Protein AF-A0A812YC39-F1 (afdb_monomer_lite)

Structure (mmCIF, N/CA/C/O backbone):
data_AF-A0A812YC39-F1
#
_entry.id   AF-A0A812YC39-F1
#
loop_
_atom_site.group_PDB
_atom_site.id
_atom_site.type_symbol
_atom_site.label_atom_id
_atom_site.label_alt_id
_atom_site.label_comp_id
_atom_site.label_asym_id
_atom_site.label_entity_id
_atom_site.label_seq_id
_atom_site.pdbx_PDB_ins_code
_atom_site.Cartn_x
_atom_site.Cartn_y
_atom_site.Cartn_z
_atom_site.occupancy
_atom_site.B_iso_or_equiv
_atom_site.auth_seq_id
_atom_site.auth_comp_id
_atom_site.auth_asym_id
_atom_site.auth_atom_id
_atom_site.pdbx_PDB_model_num
ATOM 1 N N . GLU A 1 1 ? 4.191 -15.627 -44.326 1.00 87.94 1 GLU A N 1
ATOM 2 C CA . GLU A 1 1 ? 5.240 -15.262 -45.304 1.00 87.94 1 GLU A CA 1
ATOM 3 C C . GLU A 1 1 ? 6.575 -15.261 -44.576 1.00 87.94 1 GLU A C 1
ATOM 5 O O . GLU A 1 1 ? 6.559 -15.163 -43.354 1.00 87.94 1 GLU A O 1
ATOM 10 N N . ILE A 1 2 ? 7.684 -15.394 -45.294 1.00 90.38 2 ILE A N 1
ATOM 11 C CA . ILE A 1 2 ? 9.039 -15.268 -44.751 1.00 90.38 2 ILE A CA 1
ATOM 12 C C . ILE A 1 2 ? 9.689 -14.074 -45.445 1.00 90.38 2 ILE A C 1
ATOM 14 O O . ILE A 1 2 ? 9.670 -13.994 -46.671 1.00 90.38 2 ILE A O 1
ATOM 18 N N . ILE A 1 3 ? 10.234 -13.138 -44.673 1.00 92.81 3 ILE A N 1
ATOM 19 C CA . ILE A 1 3 ? 10.968 -11.988 -45.204 1.00 92.81 3 ILE A CA 1
ATOM 20 C C . ILE A 1 3 ? 12.418 -12.142 -44.776 1.00 92.81 3 ILE A C 1
ATOM 22 O O . ILE A 1 3 ? 12.712 -12.190 -43.585 1.00 92.81 3 ILE A O 1
ATOM 26 N N . VAL A 1 4 ? 13.310 -12.230 -45.755 1.00 92.50 4 VAL A N 1
ATOM 27 C CA . VAL A 1 4 ? 14.751 -12.296 -45.539 1.00 92.50 4 VAL A CA 1
ATOM 28 C C . VAL A 1 4 ? 15.341 -10.954 -45.938 1.00 92.50 4 VAL A C 1
ATOM 30 O O . VAL A 1 4 ? 15.152 -10.508 -47.069 1.00 92.50 4 VAL A O 1
ATOM 33 N N . VAL A 1 5 ? 16.033 -10.299 -45.008 1.00 92.94 5 VAL A N 1
ATOM 34 C CA . VAL A 1 5 ? 16.712 -9.028 -45.279 1.00 92.94 5 VAL A CA 1
ATOM 35 C C . VAL A 1 5 ? 18.203 -9.289 -45.453 1.00 92.94 5 VAL A C 1
ATOM 37 O O . VAL A 1 5 ? 18.894 -9.670 -44.512 1.00 92.94 5 VAL A O 1
ATOM 40 N N . ASP A 1 6 ? 18.678 -9.112 -46.679 1.00 92.31 6 ASP A N 1
ATOM 41 C CA . ASP A 1 6 ? 20.076 -9.197 -47.073 1.00 92.31 6 ASP A CA 1
ATOM 42 C C . ASP A 1 6 ? 20.755 -7.834 -46.862 1.00 92.31 6 ASP A C 1
ATOM 44 O O . ASP A 1 6 ? 20.623 -6.916 -47.675 1.00 92.31 6 ASP A O 1
ATOM 48 N N . ASP A 1 7 ? 21.477 -7.694 -45.751 1.00 90.75 7 ASP A N 1
ATOM 49 C CA . ASP A 1 7 ? 22.188 -6.468 -45.364 1.00 90.75 7 ASP A CA 1
ATOM 50 C C . ASP A 1 7 ? 23.531 -6.317 -46.106 1.00 90.75 7 ASP A C 1
ATOM 52 O O . ASP A 1 7 ? 24.596 -6.221 -45.499 1.00 90.75 7 ASP A O 1
ATOM 56 N N . ALA A 1 8 ? 23.466 -6.339 -47.440 1.00 89.81 8 ALA A N 1
ATOM 57 C CA . ALA A 1 8 ? 24.596 -6.245 -48.363 1.00 89.81 8 ALA A CA 1
ATOM 58 C C . ALA A 1 8 ? 25.617 -7.401 -48.274 1.00 89.81 8 ALA A C 1
ATOM 60 O O . ALA A 1 8 ? 26.826 -7.184 -48.344 1.00 89.81 8 ALA A O 1
ATOM 61 N N . SER A 1 9 ? 25.146 -8.652 -48.199 1.00 86.75 9 SER A N 1
ATOM 62 C CA . SER A 1 9 ? 26.014 -9.842 -48.244 1.00 86.75 9 SER A CA 1
ATOM 63 C C . SER A 1 9 ? 26.831 -9.912 -49.538 1.00 86.75 9 SER A C 1
ATOM 65 O O . SER A 1 9 ? 26.356 -9.488 -50.602 1.00 86.75 9 SER A O 1
ATOM 67 N N . THR A 1 10 ? 28.025 -10.508 -49.447 1.00 84.12 10 THR A N 1
ATOM 68 C CA . THR A 1 10 ? 28.934 -10.757 -50.576 1.00 84.12 10 THR A CA 1
ATOM 69 C C . THR A 1 10 ? 29.309 -12.246 -50.631 1.00 84.12 10 THR A C 1
ATOM 71 O O . THR A 1 10 ? 29.971 -12.728 -49.710 1.00 84.12 10 THR A O 1
ATOM 74 N N . PRO A 1 11 ? 28.923 -12.991 -51.689 1.00 87.44 11 PRO A N 1
ATOM 75 C CA . PRO A 1 11 ? 28.049 -12.568 -52.791 1.00 87.44 11 PRO A CA 1
ATOM 76 C C . PRO A 1 11 ? 26.602 -12.302 -52.318 1.00 87.44 11 PRO A C 1
ATOM 78 O O . PRO A 1 11 ? 26.239 -12.746 -51.226 1.00 87.44 11 PRO A O 1
ATOM 81 N N . PRO A 1 12 ? 25.769 -11.603 -53.118 1.00 88.31 12 PRO A N 1
ATOM 82 C CA . PRO A 1 12 ? 24.370 -11.361 -52.776 1.00 88.31 12 PRO A CA 1
ATOM 83 C C . PRO A 1 12 ? 23.613 -12.643 -52.445 1.00 88.31 12 PRO A C 1
ATOM 85 O O . PRO A 1 12 ? 23.774 -13.651 -53.135 1.00 88.31 12 PRO A O 1
ATOM 88 N N . LEU A 1 13 ? 22.752 -12.597 -51.423 1.00 87.19 13 LEU A N 1
ATOM 89 C CA . LEU A 1 13 ? 22.041 -13.785 -50.951 1.00 87.19 13 LEU A CA 1
ATOM 90 C C . LEU A 1 13 ? 21.157 -14.385 -52.046 1.00 87.19 13 LEU A C 1
ATOM 92 O O . LEU A 1 13 ? 21.070 -15.602 -52.150 1.00 87.19 13 LEU A O 1
ATOM 96 N N . ALA A 1 14 ? 20.565 -13.543 -52.899 1.00 83.00 14 ALA A N 1
ATOM 97 C CA . ALA A 1 14 ? 19.749 -13.973 -54.035 1.00 83.00 14 ALA A CA 1
ATOM 98 C C . ALA A 1 14 ? 20.461 -14.993 -54.945 1.00 83.00 14 ALA A C 1
ATOM 100 O O . ALA A 1 14 ? 19.808 -15.873 -55.497 1.00 83.00 14 ALA A O 1
ATOM 101 N N . ASN A 1 15 ? 21.794 -14.937 -55.027 1.00 82.12 15 ASN A N 1
ATOM 102 C CA . ASN A 1 15 ? 22.606 -15.840 -55.845 1.00 82.12 15 ASN A CA 1
ATOM 103 C C . ASN A 1 15 ? 22.845 -17.210 -55.179 1.00 82.12 15 ASN A C 1
ATOM 105 O O . ASN A 1 15 ? 23.546 -18.042 -55.742 1.00 82.12 15 ASN A O 1
ATOM 109 N N . LYS A 1 16 ? 22.331 -17.427 -53.962 1.00 78.12 16 LYS A N 1
ATOM 110 C CA . LYS A 1 16 ? 22.528 -18.642 -53.154 1.00 78.12 16 LYS A CA 1
ATOM 111 C C . LYS A 1 16 ? 21.219 -19.297 -52.692 1.00 78.12 16 LYS A C 1
ATOM 113 O O . LYS A 1 16 ? 21.263 -20.211 -51.877 1.00 78.12 16 LYS A O 1
ATOM 118 N N . LEU A 1 17 ? 20.059 -18.850 -53.179 1.00 75.50 17 LEU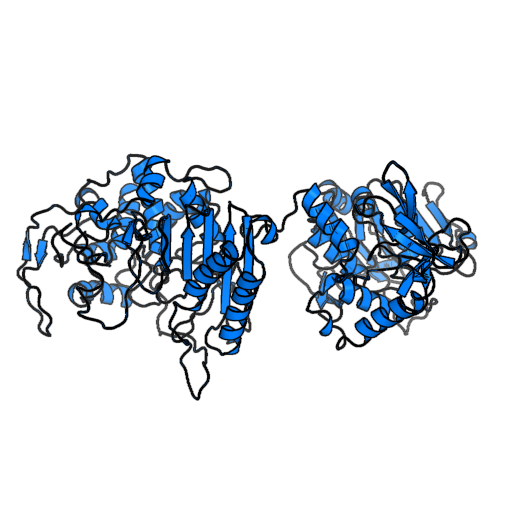 A N 1
ATOM 119 C CA . LEU A 1 17 ? 18.738 -19.341 -52.742 1.00 75.50 17 LEU A CA 1
ATOM 120 C C . LEU A 1 17 ? 18.232 -20.564 -53.530 1.00 75.50 17 LEU A C 1
ATOM 122 O O . LEU A 1 17 ? 17.025 -20.741 -53.705 1.00 75.50 17 LEU A O 1
ATOM 126 N N . GLU A 1 18 ? 19.134 -21.420 -54.003 1.00 67.62 18 GLU A N 1
ATOM 127 C CA . GLU A 1 18 ? 18.756 -22.671 -54.665 1.00 67.62 18 GLU A CA 1
ATOM 128 C C . GLU A 1 18 ? 18.060 -23.617 -53.666 1.00 67.62 18 GLU A C 1
ATOM 130 O O . GLU A 1 18 ? 18.509 -23.787 -52.535 1.00 67.62 18 GLU A O 1
ATOM 135 N N . GLY A 1 19 ? 16.935 -24.225 -54.066 1.00 68.75 19 GLY A N 1
ATOM 136 C CA . GLY A 1 19 ? 16.241 -25.243 -53.261 1.00 68.75 19 GLY A CA 1
ATOM 137 C C . GLY A 1 19 ? 15.106 -24.760 -52.346 1.00 68.75 19 GLY A C 1
ATOM 138 O O . GLY A 1 19 ? 14.555 -25.570 -51.600 1.00 68.75 19 GLY A O 1
ATOM 139 N N . VAL A 1 20 ? 14.691 -23.487 -52.400 1.00 72.25 20 VAL A N 1
ATOM 140 C CA . VAL A 1 20 ? 13.504 -23.026 -51.651 1.00 72.25 20 VAL A CA 1
ATOM 141 C C . VAL A 1 20 ? 12.226 -23.623 -52.261 1.00 72.25 20 VAL A C 1
ATOM 143 O O . VAL A 1 20 ? 11.967 -23.412 -53.449 1.00 72.25 20 VAL A O 1
ATOM 146 N N . PRO A 1 21 ? 11.388 -24.340 -51.485 1.00 73.56 21 PRO A N 1
ATOM 147 C CA . PRO A 1 21 ? 10.192 -24.968 -52.032 1.00 73.56 21 PRO A CA 1
ATOM 148 C C . PRO A 1 21 ? 9.214 -23.940 -52.634 1.00 73.56 21 PRO A C 1
ATOM 150 O O . PRO A 1 21 ? 8.946 -22.925 -51.987 1.00 73.56 21 PRO A O 1
ATOM 153 N N . PRO A 1 22 ? 8.582 -24.214 -53.796 1.00 69.19 22 PRO A N 1
ATOM 154 C CA . PRO A 1 22 ? 7.707 -23.252 -54.487 1.00 69.19 22 PRO A CA 1
ATOM 155 C C . PRO A 1 22 ? 6.511 -22.755 -53.661 1.00 69.19 22 PRO A C 1
ATOM 157 O O . PRO A 1 22 ? 5.963 -21.687 -53.914 1.00 69.19 22 PRO A O 1
ATOM 160 N N . HIS A 1 23 ? 6.087 -23.533 -52.662 1.00 74.12 23 HIS A N 1
ATOM 161 C CA . HIS A 1 23 ? 4.977 -23.191 -51.773 1.00 74.12 23 HIS A CA 1
ATOM 162 C C . HIS A 1 23 ? 5.379 -22.233 -50.635 1.00 74.12 23 HIS A C 1
ATOM 164 O O . HIS A 1 23 ? 4.511 -21.715 -49.924 1.00 74.12 23 HIS A O 1
ATOM 170 N N . CYS A 1 24 ? 6.675 -21.978 -50.440 1.00 73.69 24 CYS A N 1
ATOM 171 C CA . CYS A 1 24 ? 7.164 -21.077 -49.410 1.00 73.69 24 CYS A CA 1
ATOM 172 C C . CYS A 1 24 ? 7.101 -19.626 -49.911 1.00 73.69 24 CYS A C 1
ATOM 174 O O . CYS A 1 24 ? 7.883 -19.207 -50.760 1.00 73.69 24 CYS A O 1
ATOM 176 N N . LYS A 1 25 ? 6.155 -18.835 -49.384 1.00 80.44 25 LYS A N 1
ATOM 177 C CA . LYS A 1 25 ? 6.030 -17.399 -49.699 1.00 80.44 25 LYS A CA 1
ATOM 178 C C . LYS A 1 25 ? 7.187 -16.613 -49.068 1.00 80.44 25 LYS A C 1
ATOM 180 O O . LYS A 1 25 ? 7.009 -16.048 -47.984 1.00 80.44 25 LYS A O 1
ATOM 185 N N . MET A 1 26 ? 8.344 -16.610 -49.727 1.00 86.62 26 MET A N 1
ATOM 186 C CA . MET A 1 26 ? 9.560 -15.913 -49.306 1.00 86.62 26 MET A CA 1
ATOM 187 C C . MET A 1 26 ? 9.773 -14.622 -50.110 1.00 86.62 26 MET A C 1
ATOM 189 O O . MET A 1 26 ? 9.625 -14.612 -51.329 1.00 86.62 26 MET A O 1
ATOM 193 N N . LYS A 1 27 ? 10.138 -13.534 -49.427 1.00 88.69 27 LYS A N 1
ATOM 194 C CA . LYS A 1 27 ? 10.538 -12.252 -50.021 1.00 88.69 27 LYS A CA 1
ATOM 195 C C . LYS A 1 27 ? 11.950 -11.912 -49.567 1.00 88.69 27 LYS A C 1
ATOM 197 O O . LYS A 1 27 ? 12.237 -12.005 -48.376 1.00 88.69 27 LYS A O 1
ATOM 202 N N . VAL A 1 28 ? 12.801 -11.488 -50.496 1.00 90.19 28 VAL A N 1
ATOM 203 C CA . VAL A 1 28 ? 14.164 -11.038 -50.194 1.00 90.19 28 VAL A CA 1
ATOM 204 C C . VAL A 1 28 ? 14.226 -9.530 -50.383 1.00 90.19 28 VAL A C 1
ATOM 206 O O . VAL A 1 28 ? 13.934 -9.033 -51.469 1.00 90.19 28 VAL A O 1
ATOM 209 N N . LEU A 1 29 ? 14.584 -8.807 -49.328 1.00 93.88 29 LEU A N 1
ATOM 210 C CA . LEU A 1 29 ? 14.844 -7.369 -49.365 1.00 93.88 29 LEU A CA 1
ATOM 211 C C . LEU A 1 29 ? 16.346 -7.172 -49.223 1.00 93.88 29 LEU A C 1
ATOM 213 O O . LEU A 1 29 ? 16.933 -7.725 -48.301 1.00 93.88 29 LEU A O 1
ATOM 217 N N . ARG A 1 30 ? 16.978 -6.410 -50.114 1.00 93.12 30 ARG A N 1
ATOM 218 C CA . ARG A 1 30 ? 18.426 -6.186 -50.067 1.00 93.12 30 ARG A CA 1
ATOM 219 C C . ARG A 1 30 ? 18.737 -4.716 -49.822 1.00 93.12 30 ARG A C 1
ATOM 221 O O . ARG A 1 30 ? 18.176 -3.852 -50.489 1.00 93.12 30 ARG A O 1
ATOM 228 N N . HIS A 1 31 ? 19.648 -4.444 -48.892 1.00 92.94 31 HIS A N 1
ATOM 229 C CA . HIS A 1 31 ? 20.256 -3.126 -48.733 1.00 92.94 31 HIS A CA 1
ATOM 230 C C . HIS A 1 31 ? 21.446 -2.958 -49.690 1.00 92.94 31 HIS A C 1
ATOM 232 O O . HIS A 1 31 ? 22.149 -3.921 -50.006 1.00 92.94 31 HIS A O 1
ATOM 238 N N . ASN A 1 32 ? 21.686 -1.724 -50.138 1.00 89.38 32 ASN A N 1
ATOM 239 C CA . ASN A 1 32 ? 22.820 -1.404 -51.015 1.00 89.38 32 ASN A CA 1
ATOM 240 C C . ASN A 1 32 ? 24.165 -1.428 -50.268 1.00 89.38 32 ASN A C 1
ATOM 242 O O . ASN A 1 32 ? 25.197 -1.718 -50.866 1.00 89.38 32 ASN A O 1
ATOM 246 N N . GLU A 1 33 ? 24.139 -1.152 -48.966 1.00 88.50 33 GLU A N 1
ATOM 247 C CA . GLU A 1 33 ? 25.275 -1.196 -48.045 1.00 88.50 33 GLU A CA 1
ATOM 248 C C . GLU A 1 33 ? 24.846 -1.848 -46.722 1.00 88.50 33 GLU A C 1
ATOM 250 O O . GLU A 1 33 ? 23.650 -1.982 -46.461 1.00 88.50 33 GLU A O 1
ATOM 255 N N . SER A 1 34 ? 25.804 -2.264 -45.888 1.00 86.81 34 SER A N 1
ATOM 256 C CA . SER A 1 34 ? 25.480 -2.866 -44.589 1.00 86.81 34 SER A CA 1
ATOM 257 C C . SER A 1 34 ? 25.060 -1.787 -43.589 1.00 86.81 34 SER A C 1
ATOM 259 O O . SER A 1 34 ? 25.870 -0.967 -43.149 1.00 86.81 34 SER A O 1
ATOM 261 N N . LEU A 1 35 ? 23.782 -1.797 -43.217 1.00 86.44 35 LEU A N 1
ATOM 262 C CA . LEU A 1 35 ? 23.170 -0.862 -42.270 1.00 86.44 35 LEU A CA 1
ATOM 263 C C . LEU A 1 35 ? 23.116 -1.424 -40.841 1.00 86.44 35 LEU A C 1
ATOM 265 O O . LEU A 1 35 ? 22.893 -0.680 -39.880 1.00 86.44 35 LEU A O 1
ATOM 269 N N . GLY A 1 36 ? 23.375 -2.721 -40.688 1.00 87.00 36 GLY A N 1
ATOM 270 C CA . GLY A 1 36 ? 23.440 -3.430 -39.424 1.00 87.00 36 GLY A CA 1
ATOM 271 C C . GLY A 1 36 ? 22.163 -4.186 -39.065 1.00 87.00 36 GLY A C 1
ATOM 272 O O . GLY A 1 36 ? 21.077 -3.960 -39.600 1.00 87.00 36 GLY A O 1
ATOM 273 N N . LEU A 1 37 ? 22.311 -5.103 -38.104 1.00 86.00 37 LEU A N 1
ATOM 274 C CA . LEU A 1 37 ? 21.295 -6.089 -37.729 1.00 86.00 37 LEU A CA 1
ATOM 275 C C . LEU A 1 37 ? 19.956 -5.455 -37.337 1.00 86.00 37 LEU A C 1
ATOM 277 O O . LEU A 1 37 ? 18.906 -5.970 -37.709 1.00 86.00 37 LEU A O 1
ATOM 281 N N . MET A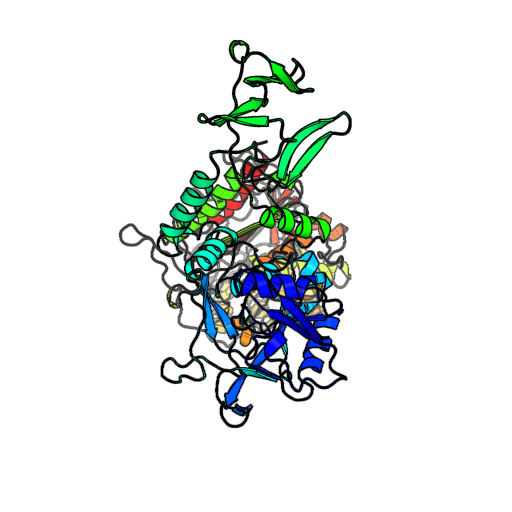 1 38 ? 19.976 -4.354 -36.584 1.00 85.88 38 MET A N 1
ATOM 282 C CA . MET A 1 38 ? 18.738 -3.725 -36.108 1.00 85.88 38 MET A CA 1
ATOM 283 C C . MET A 1 38 ? 17.967 -3.040 -37.227 1.00 85.88 38 MET A C 1
ATOM 285 O O . MET A 1 38 ? 16.747 -3.171 -37.284 1.00 85.88 38 MET A O 1
ATOM 289 N N . ILE A 1 39 ? 18.670 -2.390 -38.157 1.00 87.56 39 ILE A N 1
ATOM 290 C CA . ILE A 1 39 ? 18.045 -1.807 -39.345 1.00 87.56 39 ILE A CA 1
ATOM 291 C C . ILE A 1 39 ? 17.508 -2.910 -40.252 1.00 87.56 39 ILE A C 1
ATOM 293 O O . ILE A 1 39 ? 16.391 -2.801 -40.741 1.00 87.56 39 ILE A O 1
ATOM 297 N N . ALA A 1 40 ? 18.233 -4.020 -40.405 1.00 90.31 40 ALA A N 1
ATOM 298 C CA . ALA A 1 40 ? 17.734 -5.172 -41.148 1.00 90.31 40 ALA A CA 1
ATOM 299 C C . ALA A 1 40 ? 16.444 -5.749 -40.531 1.00 90.31 40 ALA A C 1
ATOM 301 O O . ALA A 1 40 ? 15.471 -5.984 -41.250 1.00 90.31 40 ALA A O 1
ATOM 302 N N . LYS A 1 41 ? 16.385 -5.912 -39.199 1.00 90.69 41 LYS A N 1
ATOM 303 C CA . LYS A 1 41 ? 15.147 -6.323 -38.513 1.00 90.69 41 LYS A CA 1
ATOM 304 C C . LYS A 1 41 ? 14.036 -5.282 -38.700 1.00 90.69 41 LYS A C 1
ATOM 306 O O . LYS A 1 41 ? 12.906 -5.673 -38.974 1.00 90.69 41 LYS A O 1
ATOM 311 N N . GLN A 1 42 ? 14.348 -3.986 -38.626 1.00 89.00 42 GLN A N 1
ATOM 312 C CA . GLN A 1 42 ? 13.382 -2.909 -38.863 1.00 89.00 42 GLN A CA 1
ATOM 313 C C . GLN A 1 42 ? 12.766 -2.995 -40.266 1.00 89.00 42 GLN A C 1
ATOM 315 O O . GLN A 1 42 ? 11.545 -3.078 -40.390 1.00 89.00 42 GLN A O 1
ATOM 320 N N . THR A 1 43 ? 13.600 -3.080 -41.307 1.00 93.06 43 THR A N 1
ATOM 321 C CA . THR A 1 43 ? 13.174 -3.230 -42.707 1.00 93.06 43 THR A CA 1
ATOM 322 C C . THR A 1 43 ? 12.248 -4.433 -42.888 1.00 93.06 43 THR A C 1
ATOM 324 O O . THR A 1 43 ? 11.205 -4.331 -43.535 1.00 93.06 43 THR A O 1
ATOM 327 N N . GLY A 1 44 ? 12.594 -5.575 -42.284 1.00 93.06 44 GLY A N 1
ATOM 328 C CA . GLY A 1 44 ? 11.769 -6.782 -42.345 1.00 93.06 44 GLY A CA 1
ATOM 329 C C . GLY A 1 44 ? 10.425 -6.625 -41.630 1.00 93.06 44 GLY A C 1
ATOM 330 O O . GLY A 1 44 ? 9.392 -7.022 -42.170 1.00 93.06 44 GLY A O 1
ATOM 331 N N . GLY A 1 45 ? 10.426 -6.023 -40.437 1.00 91.56 45 GLY A N 1
ATOM 332 C CA . GLY A 1 45 ? 9.219 -5.772 -39.647 1.00 91.56 45 GLY A CA 1
ATOM 333 C C . GLY A 1 45 ? 8.246 -4.813 -40.337 1.00 91.56 45 GLY A C 1
ATOM 334 O O . GLY A 1 45 ? 7.044 -5.072 -40.365 1.00 91.56 45 GLY A O 1
ATOM 335 N N . ASP A 1 46 ? 8.761 -3.753 -40.958 1.00 90.38 46 ASP A N 1
ATOM 336 C CA . ASP A 1 46 ? 7.944 -2.749 -41.650 1.00 90.38 46 ASP A CA 1
ATOM 337 C C . ASP A 1 46 ? 7.359 -3.275 -42.967 1.00 90.38 46 ASP A C 1
ATOM 339 O O . ASP A 1 46 ? 6.241 -2.914 -43.346 1.00 90.38 46 ASP A O 1
ATOM 343 N N . ALA A 1 47 ? 8.070 -4.187 -43.634 1.00 92.81 47 ALA A N 1
ATOM 344 C CA . ALA A 1 47 ? 7.594 -4.861 -44.838 1.00 92.81 47 ALA A CA 1
ATOM 345 C C . ALA A 1 47 ? 6.600 -6.007 -44.560 1.00 92.81 47 ALA A C 1
ATOM 347 O O . ALA A 1 47 ? 5.928 -6.477 -45.486 1.00 92.81 47 ALA A O 1
ATOM 348 N N . ALA A 1 48 ? 6.496 -6.479 -43.314 1.00 92.44 48 ALA A N 1
ATOM 349 C CA . ALA A 1 48 ? 5.623 -7.590 -42.951 1.00 92.44 48 ALA A CA 1
ATOM 350 C C . ALA A 1 48 ? 4.138 -7.236 -43.131 1.00 92.44 48 ALA A C 1
ATOM 352 O O . ALA A 1 48 ? 3.657 -6.189 -42.693 1.00 92.44 48 ALA A O 1
ATOM 353 N N . SER A 1 49 ? 3.379 -8.144 -43.751 1.00 91.75 49 SER A N 1
ATOM 354 C CA . SER A 1 49 ? 1.942 -7.974 -43.995 1.00 91.75 49 SER A CA 1
ATOM 355 C C . SER A 1 49 ? 1.054 -8.755 -43.019 1.00 91.75 49 SER A C 1
ATOM 357 O O . SER A 1 49 ? -0.106 -8.385 -42.824 1.00 91.75 49 SER A O 1
ATOM 359 N N . GLY A 1 50 ? 1.595 -9.792 -42.370 1.00 91.44 50 GLY A N 1
ATOM 360 C CA . GLY A 1 50 ? 0.878 -10.632 -41.405 1.00 91.44 50 GLY A CA 1
ATOM 361 C C . GLY A 1 50 ? 0.406 -9.889 -40.148 1.00 91.44 50 GLY A C 1
ATOM 362 O O . GLY A 1 50 ? 0.989 -8.888 -39.743 1.00 91.44 50 GLY A O 1
ATOM 363 N N . ALA A 1 51 ? -0.650 -10.397 -39.500 1.00 93.12 51 ALA A N 1
ATOM 364 C CA . ALA A 1 51 ? -1.168 -9.833 -38.245 1.00 93.12 51 ALA A CA 1
ATOM 365 C C . ALA A 1 51 ? -0.187 -9.987 -37.065 1.00 93.12 51 ALA A C 1
ATOM 367 O O . ALA A 1 51 ? -0.170 -9.162 -36.148 1.00 93.12 51 ALA A O 1
ATOM 368 N N . TYR A 1 52 ? 0.653 -11.022 -37.120 1.00 95.88 52 TYR A N 1
ATOM 369 C CA . TYR A 1 52 ? 1.713 -11.313 -36.162 1.00 95.88 52 TYR A CA 1
ATOM 370 C C . TYR A 1 52 ? 3.060 -11.298 -36.885 1.00 95.88 52 TYR A C 1
ATOM 372 O O . TYR A 1 52 ? 3.170 -11.806 -38.003 1.00 95.88 52 TYR A O 1
ATOM 380 N N . ILE A 1 53 ? 4.067 -10.717 -36.243 1.00 95.25 53 ILE A N 1
ATOM 381 C CA . ILE A 1 53 ? 5.435 -10.595 -36.747 1.00 95.25 53 ILE A CA 1
ATOM 382 C C . ILE A 1 53 ? 6.343 -11.359 -35.790 1.00 95.25 53 ILE A C 1
ATOM 384 O O . ILE A 1 53 ? 6.265 -11.159 -34.581 1.00 95.25 53 ILE A O 1
ATOM 388 N N . GLY A 1 54 ? 7.199 -12.224 -36.326 1.00 94.06 54 GLY A N 1
ATOM 389 C CA . GLY A 1 54 ? 8.237 -12.912 -35.568 1.00 94.06 54 GLY A CA 1
ATOM 390 C C . GLY A 1 54 ? 9.609 -12.583 -36.135 1.00 94.06 54 GLY A C 1
ATOM 391 O O . GLY A 1 54 ? 9.813 -12.663 -37.345 1.00 94.06 54 GLY A O 1
ATOM 392 N N . PHE A 1 55 ? 10.533 -12.206 -35.260 1.00 93.56 55 PHE A N 1
ATOM 393 C CA . PHE A 1 55 ? 11.927 -11.956 -35.591 1.00 93.56 55 PHE A CA 1
ATOM 394 C C . PHE A 1 55 ? 12.748 -13.177 -35.207 1.00 93.56 55 PHE A C 1
ATOM 396 O O . PHE A 1 55 ? 12.732 -13.597 -34.049 1.00 93.56 55 PHE A O 1
ATOM 403 N N . TYR A 1 56 ? 13.459 -13.715 -36.194 1.00 90.81 56 TYR A N 1
ATOM 404 C CA . TYR A 1 56 ? 14.323 -14.875 -36.053 1.00 90.81 56 TYR A CA 1
ATOM 405 C C . TYR A 1 56 ? 15.688 -14.554 -36.635 1.00 90.81 56 TYR A C 1
ATOM 407 O O . TYR A 1 56 ? 15.785 -13.950 -37.705 1.00 90.81 56 TYR A O 1
ATOM 415 N N . ASP A 1 57 ? 16.737 -14.953 -35.927 1.00 87.31 57 ASP A N 1
ATOM 416 C CA . ASP A 1 57 ? 18.079 -14.922 -36.490 1.00 87.31 57 ASP A CA 1
ATOM 417 C C . ASP A 1 57 ? 18.186 -15.967 -37.616 1.00 87.31 57 ASP A C 1
ATOM 419 O O . ASP A 1 57 ? 17.456 -16.954 -37.638 1.00 87.31 57 ASP A O 1
ATOM 423 N N . CYS A 1 58 ? 19.095 -15.764 -38.572 1.00 83.88 58 CYS A N 1
ATOM 424 C CA . CYS A 1 58 ? 19.209 -16.619 -39.762 1.00 83.88 58 CYS A CA 1
ATOM 425 C C . CYS A 1 58 ? 19.701 -18.054 -39.488 1.00 83.88 58 CYS A C 1
ATOM 427 O O . CYS A 1 58 ? 19.740 -18.867 -40.405 1.00 83.88 58 CYS A O 1
ATOM 429 N N . HIS A 1 59 ? 20.090 -18.358 -38.250 1.00 87.81 59 HIS A N 1
ATOM 430 C CA . HIS A 1 59 ? 20.723 -19.608 -37.828 1.00 87.81 59 HIS A CA 1
ATOM 431 C C . HIS A 1 59 ? 19.908 -20.289 -36.719 1.00 87.81 59 HIS A C 1
ATOM 433 O O . HIS A 1 59 ? 20.377 -20.482 -35.595 1.00 87.81 59 HIS A O 1
ATOM 439 N N . VAL A 1 60 ? 18.651 -20.604 -37.037 1.00 90.88 60 VAL A N 1
ATOM 440 C CA . VAL A 1 60 ? 17.709 -21.266 -36.126 1.00 90.88 60 VAL A CA 1
ATOM 441 C C . VAL A 1 60 ? 16.984 -22.424 -36.797 1.00 90.88 60 VAL A C 1
ATOM 443 O O . VAL A 1 60 ? 16.740 -22.389 -38.003 1.00 90.88 60 VAL A O 1
ATOM 446 N N . ALA A 1 61 ? 16.555 -23.396 -35.994 1.00 91.31 61 ALA A N 1
ATOM 447 C CA . ALA A 1 61 ? 15.682 -24.491 -36.399 1.00 91.31 61 ALA A CA 1
ATOM 448 C C . ALA A 1 61 ? 14.422 -24.516 -35.507 1.00 91.31 61 ALA A C 1
ATOM 450 O O . ALA A 1 61 ? 14.449 -25.015 -34.380 1.00 91.31 61 ALA A O 1
ATOM 451 N N . PRO A 1 62 ? 13.301 -23.929 -35.965 1.00 90.62 62 PRO A N 1
ATOM 452 C CA . PRO A 1 62 ? 12.040 -23.970 -35.231 1.00 90.62 62 PRO A CA 1
ATOM 453 C C . PRO A 1 62 ? 11.403 -25.371 -35.243 1.00 90.62 62 PRO A C 1
ATOM 455 O O . PRO A 1 62 ? 11.241 -25.972 -36.307 1.00 90.62 62 PRO A O 1
ATOM 458 N N . ALA A 1 63 ? 10.961 -25.868 -34.086 1.00 90.00 63 ALA A N 1
ATOM 459 C CA . ALA A 1 63 ? 10.342 -27.188 -33.956 1.00 90.00 63 ALA A CA 1
ATOM 460 C C . ALA A 1 63 ? 8.964 -27.276 -34.640 1.00 90.00 63 ALA A C 1
ATOM 462 O O . ALA A 1 63 ? 8.265 -26.281 -34.846 1.00 90.00 63 ALA A O 1
ATOM 463 N N . LYS A 1 64 ? 8.487 -28.485 -34.955 1.00 89.44 64 LYS A N 1
ATOM 464 C CA . LYS A 1 64 ? 7.151 -28.654 -35.554 1.00 89.44 64 LYS A CA 1
ATOM 465 C C . LYS A 1 64 ? 6.071 -28.032 -34.654 1.00 89.44 64 LYS A C 1
ATOM 467 O O . LYS A 1 64 ? 5.962 -28.369 -33.484 1.00 89.44 64 LYS A O 1
ATOM 472 N N . ASN A 1 65 ? 5.216 -27.187 -35.237 1.00 91.50 65 ASN A N 1
ATOM 473 C CA . ASN A 1 65 ? 4.154 -26.436 -34.543 1.00 91.50 65 ASN A CA 1
ATOM 474 C C . ASN A 1 65 ? 4.617 -25.346 -33.555 1.00 91.50 65 ASN A C 1
ATOM 476 O O . ASN A 1 65 ? 3.776 -24.857 -32.800 1.00 91.50 65 ASN A O 1
ATOM 480 N N . TRP A 1 66 ? 5.881 -24.910 -33.594 1.00 91.00 66 TRP A N 1
ATOM 481 C CA . TRP A 1 66 ? 6.424 -23.872 -32.704 1.00 91.00 66 TRP A CA 1
ATOM 482 C C . TRP A 1 66 ? 5.545 -22.609 -32.599 1.00 91.00 66 TRP A C 1
ATOM 484 O O . TRP A 1 66 ? 5.489 -21.966 -31.557 1.00 91.00 66 TRP A O 1
ATOM 494 N N . TYR A 1 67 ? 4.832 -22.241 -33.664 1.00 91.88 67 TYR A N 1
ATOM 495 C CA . TYR A 1 67 ? 4.083 -20.987 -33.752 1.00 91.88 67 TYR A CA 1
ATOM 496 C C . TYR A 1 67 ? 2.748 -20.981 -32.991 1.00 91.88 67 TYR A C 1
ATOM 498 O O . TYR A 1 67 ? 2.203 -19.903 -32.762 1.00 91.88 67 TYR A O 1
ATOM 506 N N . LYS A 1 68 ? 2.179 -22.146 -32.639 1.00 94.81 68 LYS A N 1
ATOM 507 C CA . LYS A 1 68 ? 0.781 -22.240 -32.170 1.00 94.81 68 LYS A CA 1
ATOM 508 C C . LYS A 1 68 ? 0.543 -21.448 -30.886 1.00 94.81 68 LYS A C 1
ATOM 510 O O . LYS A 1 68 ? -0.231 -20.498 -30.892 1.00 94.81 68 LYS A O 1
ATOM 515 N N . GLU A 1 69 ? 1.279 -21.772 -29.826 1.00 95.50 69 GLU A N 1
ATOM 516 C CA . GLU A 1 69 ? 1.154 -21.061 -28.549 1.00 95.50 69 GLU A CA 1
ATOM 517 C C . GLU A 1 69 ? 1.578 -19.594 -28.672 1.00 95.50 69 GLU A C 1
ATOM 519 O O . GLU A 1 69 ? 0.974 -18.721 -28.055 1.00 95.50 69 GLU A O 1
ATOM 524 N N . THR A 1 70 ? 2.583 -19.290 -29.500 1.00 95.19 70 THR A N 1
ATOM 525 C CA . THR A 1 70 ? 2.984 -17.904 -29.768 1.00 95.19 70 THR A CA 1
ATOM 526 C C . THR A 1 70 ? 1.814 -17.081 -30.301 1.00 95.19 70 THR A C 1
ATOM 528 O O . THR A 1 70 ? 1.572 -15.977 -29.814 1.00 95.19 70 THR A O 1
ATOM 531 N N . ILE A 1 71 ? 1.061 -17.621 -31.263 1.00 96.25 71 ILE A N 1
ATOM 532 C CA . ILE A 1 71 ? -0.132 -16.968 -31.807 1.00 96.25 71 ILE A CA 1
ATOM 533 C C . ILE A 1 71 ? -1.224 -16.856 -30.743 1.00 96.25 71 ILE A C 1
ATOM 535 O O . ILE A 1 71 ? -1.775 -15.769 -30.588 1.00 96.25 71 ILE A O 1
ATOM 539 N N . ASP A 1 72 ? -1.500 -17.913 -29.976 1.00 94.62 72 ASP A N 1
ATOM 540 C CA . ASP A 1 72 ? -2.524 -17.887 -28.920 1.00 94.62 72 ASP A CA 1
ATOM 541 C C . ASP A 1 72 ? -2.229 -16.797 -27.875 1.00 94.62 72 ASP A C 1
ATOM 543 O O . ASP A 1 72 ? -3.104 -16.013 -27.490 1.00 94.62 72 ASP A O 1
ATOM 547 N N . LEU A 1 73 ? -0.965 -16.684 -27.457 1.00 94.88 73 LEU A N 1
ATOM 548 C CA . LEU A 1 73 ? -0.518 -15.669 -26.509 1.00 94.88 73 LEU A CA 1
ATOM 549 C C . LEU A 1 73 ? -0.639 -14.252 -27.079 1.00 94.88 73 LEU A C 1
ATOM 551 O O . LEU A 1 73 ? -1.056 -13.354 -26.341 1.00 94.88 73 LEU A O 1
ATOM 555 N N . LEU A 1 74 ? -0.292 -14.038 -28.352 1.00 96.44 74 LEU A N 1
ATOM 556 C CA . LEU A 1 74 ? -0.407 -12.736 -29.021 1.00 96.44 74 LEU A CA 1
ATOM 557 C C . LEU A 1 74 ? -1.861 -12.353 -29.317 1.00 96.44 74 LEU A C 1
ATOM 559 O O . LEU A 1 74 ? -2.222 -11.182 -29.212 1.00 96.44 74 LEU A O 1
ATOM 563 N N . ALA A 1 75 ? -2.717 -13.321 -29.639 1.00 93.44 75 ALA A N 1
ATOM 564 C CA . ALA A 1 75 ? -4.146 -13.105 -29.842 1.00 93.44 75 ALA A CA 1
ATOM 565 C C . ALA A 1 75 ? -4.843 -12.657 -28.549 1.00 93.44 75 ALA A C 1
ATOM 567 O O . ALA A 1 75 ? -5.750 -11.827 -28.589 1.00 93.44 75 ALA A O 1
ATOM 568 N N . ALA A 1 76 ? -4.387 -13.147 -27.392 1.00 89.06 76 ALA A N 1
ATOM 569 C CA . ALA A 1 76 ? -4.948 -12.781 -26.095 1.00 89.06 76 ALA A CA 1
ATOM 570 C C . ALA A 1 76 ? -4.649 -11.330 -25.667 1.00 89.06 76 ALA A C 1
ATOM 572 O O . ALA A 1 76 ? -5.353 -10.790 -24.809 1.00 89.06 76 ALA A O 1
ATOM 573 N N . LYS A 1 77 ? -3.597 -10.694 -26.206 1.00 84.88 77 LYS A N 1
ATOM 574 C CA . LYS A 1 77 ? -3.222 -9.317 -25.854 1.00 84.88 77 LYS A CA 1
ATOM 575 C C . LYS A 1 77 ? -2.395 -8.656 -26.955 1.00 84.88 77 LYS A C 1
ATOM 577 O O . LYS A 1 77 ? -1.261 -9.043 -27.199 1.00 84.88 77 LYS A O 1
ATOM 582 N N . GLU A 1 78 ? -2.927 -7.568 -27.514 1.00 83.44 78 GLU A N 1
ATOM 583 C CA . GLU A 1 78 ? -2.286 -6.812 -28.600 1.00 83.44 78 GLU A CA 1
ATOM 584 C C . GLU A 1 78 ? -0.872 -6.321 -28.243 1.00 83.44 78 GLU A C 1
ATOM 586 O O . GLU A 1 78 ? 0.060 -6.468 -29.032 1.00 83.44 78 GLU A O 1
ATOM 591 N N . ARG A 1 79 ? -0.703 -5.770 -27.033 1.00 82.69 79 ARG A N 1
ATOM 592 C CA . ARG A 1 79 ? 0.572 -5.243 -26.519 1.00 82.69 79 ARG A CA 1
ATOM 593 C C . ARG A 1 79 ? 1.349 -6.322 -25.786 1.00 82.69 79 ARG A C 1
ATOM 595 O O . ARG A 1 79 ? 1.475 -6.283 -24.561 1.00 82.69 79 ARG A O 1
ATOM 602 N N . ARG A 1 80 ? 1.811 -7.316 -26.530 1.00 88.75 80 ARG A N 1
ATOM 603 C CA . ARG A 1 80 ? 2.594 -8.419 -25.986 1.00 88.75 80 ARG A CA 1
ATOM 604 C C . ARG A 1 80 ? 3.800 -8.705 -26.858 1.00 88.75 80 ARG A C 1
ATOM 606 O O . ARG A 1 80 ? 3.720 -8.695 -28.088 1.00 88.75 80 ARG A O 1
ATOM 613 N N . LEU A 1 81 ? 4.908 -8.980 -26.186 1.00 94.62 81 LEU A N 1
ATOM 614 C CA . LEU A 1 81 ? 6.056 -9.654 -26.766 1.00 94.62 81 LEU A CA 1
ATOM 615 C C . LEU A 1 81 ? 6.028 -11.114 -26.308 1.00 94.62 81 LEU A C 1
ATOM 617 O O . LEU A 1 81 ? 5.761 -11.400 -25.140 1.00 94.62 81 LEU A O 1
ATOM 621 N N . VAL A 1 82 ? 6.285 -12.041 -27.221 1.00 95.31 82 VAL A N 1
ATOM 622 C CA . VAL A 1 82 ? 6.386 -13.467 -26.908 1.00 95.31 82 VAL A CA 1
ATOM 623 C C . VAL A 1 82 ? 7.767 -13.962 -27.288 1.00 95.31 82 VAL A C 1
ATOM 625 O O . VAL A 1 82 ? 8.223 -13.731 -28.405 1.00 95.31 82 VAL A O 1
ATOM 628 N N . VAL A 1 83 ? 8.424 -14.642 -26.359 1.00 93.31 83 VAL A N 1
ATOM 629 C CA . VAL A 1 83 ? 9.736 -15.258 -26.567 1.00 93.31 83 VAL A CA 1
ATOM 630 C C . VAL A 1 83 ? 9.556 -16.781 -26.560 1.00 93.31 83 VAL A C 1
ATOM 632 O O . VAL A 1 83 ? 8.867 -17.298 -25.671 1.00 93.31 83 VAL A O 1
ATOM 635 N N . PRO A 1 84 ? 10.115 -17.508 -27.542 1.00 91.69 84 PRO A N 1
ATOM 636 C CA . PRO A 1 84 ? 10.079 -18.967 -27.555 1.00 91.69 84 PRO A CA 1
ATOM 637 C C . PRO A 1 84 ? 11.023 -19.567 -26.502 1.00 91.69 84 PRO A C 1
ATOM 639 O O . PRO A 1 84 ? 11.872 -18.882 -25.932 1.00 91.69 84 PRO A O 1
ATOM 642 N N . MET A 1 85 ? 10.897 -20.868 -26.267 1.00 87.62 85 MET A N 1
ATOM 643 C CA . MET A 1 85 ? 11.945 -21.674 -25.648 1.00 87.62 85 MET A CA 1
ATOM 644 C C . MET A 1 85 ? 13.130 -21.748 -26.612 1.00 87.62 85 MET A C 1
ATOM 646 O O . MET A 1 85 ? 12.971 -22.179 -27.755 1.00 87.62 85 MET A O 1
ATOM 650 N N . ILE A 1 86 ? 14.301 -21.308 -26.155 1.00 86.38 86 ILE A N 1
ATOM 651 C CA . ILE A 1 86 ? 15.528 -21.312 -26.952 1.00 86.38 86 ILE A CA 1
ATOM 652 C C . ILE A 1 86 ? 16.352 -22.518 -26.519 1.00 86.38 86 ILE A C 1
ATOM 654 O O . ILE A 1 86 ? 16.741 -22.599 -25.355 1.00 86.38 86 ILE A O 1
ATOM 658 N N . ALA A 1 87 ? 16.577 -23.442 -27.444 1.00 84.88 87 ALA A N 1
ATOM 659 C CA . ALA A 1 87 ? 17.383 -24.640 -27.230 1.00 84.88 87 ALA A CA 1
ATOM 660 C C . ALA A 1 87 ? 18.678 -24.572 -28.049 1.00 84.88 87 ALA A C 1
ATOM 662 O O . ALA A 1 87 ? 18.794 -23.748 -28.960 1.00 84.88 87 ALA A O 1
ATOM 663 N N . ASP A 1 88 ? 19.636 -25.444 -27.754 1.00 86.06 88 ASP A N 1
ATOM 664 C CA . ASP A 1 88 ? 20.881 -25.522 -28.516 1.00 86.06 88 ASP A CA 1
ATOM 665 C C . ASP A 1 88 ? 20.656 -26.284 -29.831 1.00 86.06 88 ASP A C 1
ATOM 667 O O . ASP A 1 88 ? 19.972 -27.309 -29.865 1.00 86.06 88 ASP A O 1
ATOM 671 N N . LEU A 1 89 ? 21.234 -25.791 -30.928 1.00 88.88 89 LEU A N 1
ATOM 672 C CA . LEU A 1 89 ? 21.204 -26.462 -32.231 1.00 88.88 89 LEU A CA 1
ATOM 673 C C . LEU A 1 89 ? 22.447 -27.342 -32.427 1.00 88.88 89 LEU A C 1
ATOM 675 O O . LEU A 1 89 ? 23.579 -26.874 -32.281 1.00 88.88 89 LEU A O 1
ATOM 679 N N . ASP A 1 90 ? 22.256 -28.607 -32.800 1.00 87.44 90 ASP A N 1
ATOM 680 C CA . ASP A 1 90 ? 23.341 -29.454 -33.295 1.00 87.44 90 ASP A CA 1
ATOM 681 C C . ASP A 1 90 ? 23.718 -29.056 -34.732 1.00 87.44 90 ASP A C 1
ATOM 683 O O . ASP A 1 90 ? 22.878 -29.047 -35.627 1.00 87.44 90 ASP A O 1
ATOM 687 N N . LEU A 1 91 ? 24.989 -28.716 -34.959 1.00 86.12 91 LEU A N 1
ATOM 688 C CA . LEU A 1 91 ? 25.455 -28.193 -36.249 1.00 86.12 91 LEU A CA 1
ATOM 689 C C . LEU A 1 91 ? 25.612 -29.259 -37.339 1.00 86.12 91 LEU A C 1
ATOM 691 O O . LEU A 1 91 ? 25.693 -28.900 -38.513 1.00 86.12 91 LEU A O 1
ATOM 695 N N . ASP A 1 92 ? 25.687 -30.535 -36.967 1.00 86.50 92 ASP A N 1
ATOM 696 C CA . ASP A 1 92 ? 25.888 -31.646 -37.898 1.00 86.50 92 ASP A CA 1
ATOM 697 C C . ASP A 1 92 ? 24.542 -32.217 -38.366 1.00 86.50 92 ASP A C 1
ATOM 699 O O . ASP A 1 92 ? 24.360 -32.516 -39.544 1.00 86.50 92 ASP A O 1
ATOM 703 N N . THR A 1 93 ? 23.584 -32.330 -37.447 1.00 88.12 93 THR A N 1
ATOM 704 C CA . THR A 1 93 ? 22.260 -32.932 -37.676 1.00 88.12 93 THR A CA 1
ATOM 705 C C . THR A 1 93 ? 21.153 -31.909 -37.904 1.00 88.12 93 THR A C 1
ATOM 707 O O . THR A 1 93 ? 20.127 -32.263 -38.478 1.00 88.12 93 THR A O 1
ATOM 710 N N . TRP A 1 94 ? 21.351 -30.650 -37.489 1.00 86.25 94 TRP A N 1
ATOM 711 C CA . TRP A 1 94 ? 20.303 -29.621 -37.415 1.00 86.25 94 TRP A CA 1
ATOM 712 C C . TRP A 1 94 ? 19.144 -29.960 -36.463 1.00 86.25 94 TRP A C 1
ATOM 714 O O . TRP A 1 94 ? 18.094 -29.313 -36.501 1.00 86.25 94 TRP A O 1
ATOM 724 N N . ASP A 1 95 ? 19.354 -30.926 -35.568 1.00 86.69 95 ASP A N 1
ATOM 725 C CA . ASP A 1 95 ? 18.391 -31.305 -34.543 1.00 86.69 95 ASP A CA 1
ATOM 726 C C . ASP A 1 95 ? 18.564 -30.484 -33.254 1.00 86.69 95 ASP A C 1
ATOM 728 O O . ASP A 1 95 ? 19.635 -29.959 -32.929 1.00 86.69 95 ASP A O 1
ATOM 732 N N . GLU A 1 96 ? 17.475 -30.380 -32.492 1.00 84.69 96 GLU A N 1
ATOM 733 C CA . GLU A 1 96 ? 17.466 -29.761 -31.167 1.00 84.69 96 GLU A CA 1
ATOM 734 C C . GLU A 1 96 ? 18.262 -30.615 -30.168 1.00 84.69 96 GLU A C 1
ATOM 736 O O . GLU A 1 96 ? 17.932 -31.776 -29.907 1.00 84.69 96 GLU A O 1
ATOM 741 N N . LYS A 1 97 ? 19.277 -30.022 -29.536 1.00 80.00 97 LYS A N 1
ATOM 742 C CA . LYS A 1 97 ? 19.935 -30.584 -28.356 1.00 80.00 97 LYS A CA 1
ATOM 743 C C . LYS A 1 97 ? 19.188 -30.136 -27.112 1.00 80.00 97 LYS A C 1
ATOM 745 O O . LYS A 1 97 ? 19.195 -28.962 -26.753 1.00 80.00 97 LYS A O 1
ATOM 750 N N . VAL A 1 98 ? 18.597 -31.096 -26.400 1.00 59.31 98 VAL A N 1
ATOM 751 C CA . VAL A 1 98 ? 17.947 -30.860 -25.100 1.00 59.31 98 VAL A CA 1
ATOM 752 C C . VAL A 1 98 ? 19.009 -30.730 -23.997 1.00 59.31 98 VAL A C 1
ATOM 754 O O . VAL A 1 98 ? 19.082 -31.527 -23.068 1.00 59.31 98 VAL A O 1
ATOM 757 N N . HIS A 1 99 ? 19.868 -29.723 -24.108 1.00 50.47 99 HIS A N 1
ATOM 758 C CA . HIS A 1 99 ? 20.718 -29.215 -23.038 1.00 50.47 99 HIS A CA 1
ATOM 759 C C . HIS A 1 99 ? 20.838 -27.697 -23.204 1.00 50.47 99 HIS A C 1
ATOM 761 O O . HIS A 1 99 ? 20.986 -27.215 -24.317 1.00 50.47 99 HIS A O 1
ATOM 767 N N . GLY A 1 100 ? 20.764 -26.961 -22.089 1.00 47.56 100 GLY A N 1
ATOM 768 C CA . GLY A 1 100 ? 20.944 -25.506 -22.066 1.00 47.56 100 GLY A CA 1
ATOM 769 C C . GLY A 1 100 ? 19.637 -24.703 -22.030 1.00 47.56 100 GLY A C 1
ATOM 770 O O . GLY A 1 100 ? 18.741 -24.885 -22.842 1.00 47.56 100 GLY A O 1
ATOM 771 N N . ALA A 1 101 ? 19.528 -23.812 -21.040 1.00 50.41 101 ALA A N 1
ATOM 772 C CA . ALA A 1 101 ? 18.654 -22.632 -21.014 1.00 50.41 101 ALA A CA 1
ATOM 773 C C . ALA A 1 101 ? 17.123 -22.777 -21.208 1.00 50.41 101 ALA A C 1
ATOM 775 O O . ALA A 1 101 ? 16.453 -21.752 -21.321 1.00 50.41 101 ALA A O 1
ATOM 776 N N . LEU A 1 102 ? 16.517 -23.971 -21.141 1.00 52.81 102 LEU A N 1
ATOM 777 C CA . LEU A 1 102 ? 15.049 -24.121 -21.255 1.00 52.81 102 LEU A CA 1
ATOM 778 C C . LEU A 1 102 ? 14.268 -23.258 -20.231 1.00 52.81 102 LEU A C 1
ATOM 780 O O . LEU A 1 102 ? 13.154 -22.799 -20.477 1.00 52.81 102 LEU A O 1
ATOM 784 N N . THR A 1 103 ? 14.853 -22.971 -19.071 1.00 54.09 103 THR A N 1
ATOM 785 C CA . THR A 1 103 ? 14.262 -22.121 -18.023 1.00 54.09 103 THR A CA 1
ATOM 786 C C . THR A 1 103 ? 14.823 -20.698 -17.985 1.00 54.09 103 THR A C 1
ATOM 788 O O . THR A 1 103 ? 14.324 -19.884 -17.200 1.00 54.09 103 THR A O 1
ATOM 791 N N . ALA A 1 104 ? 15.812 -20.373 -18.821 1.00 59.50 104 ALA A N 1
ATOM 792 C CA . ALA A 1 104 ? 16.571 -19.135 -18.728 1.00 59.50 104 ALA A CA 1
ATOM 793 C C . ALA A 1 104 ? 15.816 -17.933 -19.313 1.00 59.50 104 ALA A C 1
ATOM 795 O O . ALA A 1 104 ? 15.164 -17.988 -20.353 1.00 59.50 104 ALA A O 1
ATOM 796 N N . LYS A 1 105 ? 15.922 -16.808 -18.614 1.00 72.62 105 LYS A N 1
ATOM 797 C CA . LYS A 1 105 ? 15.304 -15.521 -18.926 1.00 72.62 105 LYS A CA 1
ATOM 798 C C . LYS A 1 105 ? 16.338 -14.425 -18.805 1.00 72.62 105 LYS A C 1
ATOM 800 O O . LYS A 1 105 ? 17.247 -14.536 -17.987 1.00 72.62 105 LYS A O 1
ATOM 805 N N . CYS A 1 106 ? 16.162 -13.331 -19.535 1.00 80.31 106 CYS A N 1
ATOM 806 C CA . CYS A 1 106 ? 17.067 -12.197 -19.413 1.00 80.31 106 CYS A CA 1
ATOM 807 C C . CYS A 1 106 ? 16.562 -11.187 -18.365 1.00 80.31 106 CYS A C 1
ATOM 809 O O . CYS A 1 106 ? 15.365 -10.900 -18.281 1.00 80.31 106 CYS A O 1
ATOM 811 N N . TYR A 1 107 ? 17.478 -10.609 -17.586 1.00 80.75 107 TYR A N 1
ATOM 812 C CA . TYR A 1 107 ? 17.251 -9.432 -16.739 1.00 80.75 107 TYR A CA 1
ATOM 813 C C . TYR A 1 107 ? 18.293 -8.347 -17.024 1.00 80.75 107 TYR A C 1
ATOM 815 O O . TYR A 1 107 ? 19.364 -8.638 -17.548 1.00 80.75 107 TYR A O 1
ATOM 823 N N . ILE A 1 108 ? 17.985 -7.097 -16.668 1.00 81.75 108 ILE A N 1
ATOM 824 C CA . ILE A 1 108 ? 18.850 -5.932 -16.896 1.00 81.75 108 ILE A CA 1
ATOM 825 C C . ILE A 1 108 ? 19.721 -5.611 -15.671 1.00 81.75 108 ILE A C 1
ATOM 827 O O . ILE A 1 108 ? 19.270 -5.710 -14.527 1.00 81.75 108 ILE A O 1
ATOM 831 N N . ASN A 1 109 ? 20.952 -5.151 -15.901 1.00 77.00 109 ASN A N 1
ATOM 832 C CA . ASN A 1 109 ? 21.800 -4.530 -14.880 1.00 77.00 109 ASN A CA 1
ATOM 833 C C . ASN A 1 109 ? 22.062 -3.028 -15.156 1.00 77.00 109 ASN A C 1
ATOM 835 O O . ASN A 1 109 ? 21.723 -2.488 -16.207 1.00 77.00 109 ASN A O 1
ATOM 839 N N . PHE A 1 110 ? 22.732 -2.328 -14.235 1.00 76.38 110 PHE A N 1
ATOM 840 C CA . PHE A 1 110 ? 23.074 -0.902 -14.413 1.00 76.38 110 PHE A CA 1
ATOM 841 C C . PHE A 1 110 ? 24.159 -0.620 -15.472 1.00 76.38 110 PHE A C 1
ATOM 843 O O . PHE A 1 110 ? 24.483 0.538 -15.721 1.00 76.38 110 PHE A O 1
ATOM 850 N N . ASN A 1 111 ? 24.683 -1.647 -16.142 1.00 72.44 111 ASN A N 1
ATOM 851 C CA . ASN A 1 111 ? 25.507 -1.501 -17.342 1.00 72.44 111 ASN A CA 1
ATOM 852 C C . ASN A 1 111 ? 24.674 -1.598 -18.632 1.00 72.44 111 ASN A C 1
ATOM 854 O O . ASN A 1 111 ? 25.256 -1.761 -19.701 1.00 72.44 111 ASN A O 1
ATOM 858 N N . ALA A 1 112 ? 23.339 -1.509 -18.533 1.00 70.50 112 ALA A N 1
ATOM 859 C CA . ALA A 1 112 ? 22.384 -1.688 -19.635 1.00 70.50 112 ALA A CA 1
ATOM 860 C C . ALA A 1 112 ? 22.479 -3.052 -20.339 1.00 70.50 112 ALA A C 1
ATOM 862 O O . ALA A 1 112 ? 21.827 -3.273 -21.359 1.00 70.50 112 ALA A O 1
ATOM 863 N N . ASP A 1 113 ? 23.272 -3.960 -19.771 1.00 72.00 113 ASP A N 1
ATOM 864 C CA . ASP A 1 113 ? 23.509 -5.291 -20.292 1.00 72.00 113 ASP A CA 1
ATOM 865 C C . ASP A 1 113 ? 22.444 -6.256 -19.773 1.00 72.00 113 ASP A C 1
ATOM 867 O O . ASP A 1 113 ? 21.789 -5.985 -18.756 1.00 72.00 113 ASP A O 1
ATOM 871 N N . PHE A 1 114 ? 22.309 -7.394 -20.447 1.00 75.06 114 PHE A N 1
ATOM 872 C CA . PHE A 1 114 ? 21.382 -8.440 -20.050 1.00 75.06 114 PHE A CA 1
ATOM 873 C C . PHE A 1 114 ? 22.117 -9.691 -19.561 1.00 75.06 114 PHE A C 1
ATOM 875 O O . PHE A 1 114 ? 23.175 -10.047 -20.072 1.00 75.06 114 PHE A O 1
ATOM 882 N N . TRP A 1 115 ? 21.553 -10.342 -18.548 1.00 75.00 115 TRP A N 1
ATOM 883 C CA . TRP A 1 115 ? 22.088 -11.561 -17.940 1.00 75.00 115 TRP A CA 1
ATOM 884 C C . TRP A 1 115 ? 20.998 -12.611 -17.818 1.00 75.00 115 TRP A C 1
ATOM 886 O O . TRP A 1 115 ? 19.823 -12.269 -17.685 1.00 75.00 115 TRP A O 1
ATOM 896 N N . TRP A 1 116 ? 21.396 -13.879 -17.841 1.00 77.56 116 TRP A N 1
ATOM 897 C CA . TRP A 1 116 ? 20.481 -15.006 -17.734 1.00 77.56 116 TRP A CA 1
ATOM 898 C C . TRP A 1 116 ? 20.171 -15.339 -16.271 1.00 77.56 116 TRP A C 1
ATOM 900 O O . TRP A 1 116 ? 21.054 -15.315 -15.414 1.00 77.56 116 TRP A O 1
ATOM 910 N N . TYR A 1 117 ? 18.911 -15.645 -15.985 1.00 73.75 117 TYR A N 1
ATOM 911 C CA . TYR A 1 117 ? 18.441 -16.164 -14.703 1.00 73.75 117 TYR A CA 1
ATOM 912 C C . TYR A 1 117 ? 17.279 -17.137 -14.923 1.00 73.75 117 TYR A C 1
ATOM 914 O O . TYR A 1 117 ? 16.652 -17.113 -15.978 1.00 73.75 117 TYR A O 1
ATOM 922 N N . GLU A 1 118 ? 16.954 -17.960 -13.929 1.00 72.44 118 GLU A N 1
ATOM 923 C CA . GLU A 1 118 ? 15.863 -18.935 -14.030 1.00 72.44 118 GLU A CA 1
ATOM 924 C C . GLU A 1 118 ? 14.802 -18.707 -12.949 1.00 72.44 118 GLU A C 1
ATOM 926 O O . GLU A 1 118 ? 15.122 -18.453 -11.784 1.00 72.44 118 GLU A O 1
ATOM 931 N N . ASP A 1 119 ? 13.526 -18.805 -13.333 1.00 71.88 119 ASP A N 1
ATOM 932 C CA . ASP A 1 119 ? 12.395 -18.901 -12.408 1.00 71.88 119 ASP A CA 1
ATOM 933 C C . ASP A 1 119 ? 11.220 -19.696 -13.030 1.00 71.88 119 ASP A C 1
ATOM 935 O O . ASP A 1 119 ? 11.199 -20.002 -14.226 1.00 71.88 119 ASP A O 1
ATOM 939 N N . GLU A 1 120 ? 10.216 -20.022 -12.209 1.00 70.31 120 GLU A N 1
ATOM 940 C CA . GLU A 1 120 ? 9.028 -20.788 -12.622 1.00 70.31 120 GLU A CA 1
ATOM 941 C C . GLU A 1 120 ? 7.974 -19.966 -13.388 1.00 70.31 120 GLU A C 1
ATOM 943 O O . GLU A 1 120 ? 7.068 -20.540 -13.995 1.00 70.31 120 GLU A O 1
ATOM 948 N N . SER A 1 121 ? 8.062 -18.633 -13.363 1.00 79.06 121 SER A N 1
ATOM 949 C CA . SER A 1 121 ? 7.098 -17.729 -13.999 1.00 79.06 121 SER A CA 1
ATOM 950 C C . SER A 1 121 ? 7.155 -17.859 -15.524 1.00 79.06 121 SER A C 1
ATOM 952 O O . SER A 1 121 ? 8.144 -18.329 -16.079 1.00 79.06 121 SER A O 1
ATOM 954 N N . ASP A 1 122 ? 6.145 -17.361 -16.232 1.00 82.69 122 ASP A N 1
ATOM 955 C CA . ASP A 1 122 ? 6.215 -17.163 -17.689 1.00 82.69 122 ASP A CA 1
ATOM 956 C C . ASP A 1 122 ? 6.465 -15.714 -18.088 1.00 82.69 122 ASP A C 1
ATOM 958 O O . ASP A 1 122 ? 6.724 -15.435 -19.252 1.00 82.69 122 ASP A O 1
ATOM 962 N N . PHE A 1 123 ? 6.483 -14.791 -17.125 1.00 87.19 123 PHE A N 1
ATOM 963 C CA . PHE A 1 123 ? 6.874 -13.407 -17.374 1.00 87.19 123 PHE A CA 1
ATOM 964 C C . PHE A 1 123 ? 8.378 -13.283 -17.600 1.00 87.19 123 PHE A C 1
ATOM 966 O O . PHE A 1 123 ? 9.167 -13.803 -16.808 1.00 87.19 123 PHE A O 1
ATOM 973 N N . ILE A 1 124 ? 8.769 -12.560 -18.645 1.00 84.31 124 ILE A N 1
ATOM 974 C CA . ILE A 1 124 ? 10.168 -12.378 -19.041 1.00 84.31 124 ILE A CA 1
ATOM 975 C C . ILE A 1 124 ? 10.570 -10.911 -18.851 1.00 84.31 124 ILE A C 1
ATOM 977 O O . ILE A 1 124 ? 10.070 -10.058 -19.573 1.00 84.31 124 ILE A O 1
ATOM 981 N N . PRO A 1 125 ? 11.486 -10.567 -17.932 1.00 82.75 125 PRO A N 1
ATOM 982 C CA . PRO A 1 125 ? 11.864 -9.171 -17.708 1.00 82.75 125 PRO A CA 1
ATOM 983 C C . PRO A 1 125 ? 12.493 -8.503 -18.934 1.00 82.75 125 PRO A C 1
ATOM 985 O O . PRO A 1 125 ? 12.180 -7.349 -19.220 1.00 82.75 125 PRO A O 1
ATOM 988 N N . VAL A 1 126 ? 13.360 -9.214 -19.657 1.00 88.88 126 VAL A N 1
ATOM 989 C CA . VAL A 1 126 ? 14.020 -8.725 -20.871 1.00 88.88 126 VAL A CA 1
ATOM 990 C C . VAL A 1 126 ? 13.992 -9.811 -21.949 1.00 88.88 126 VAL A C 1
ATOM 992 O O . VAL A 1 126 ? 14.260 -10.973 -21.656 1.00 88.88 126 VAL A O 1
ATOM 995 N N . ILE A 1 127 ? 13.675 -9.457 -23.194 1.00 89.69 127 ILE A N 1
ATOM 996 C CA . ILE A 1 127 ? 13.714 -10.388 -24.330 1.00 89.69 127 ILE A CA 1
ATOM 997 C C . ILE A 1 127 ? 15.149 -10.832 -24.645 1.00 89.69 127 ILE A C 1
ATOM 999 O O . ILE A 1 127 ? 16.119 -10.095 -24.450 1.00 89.69 127 ILE A O 1
ATOM 1003 N N . SER A 1 128 ? 15.288 -12.029 -25.202 1.00 77.44 128 SER A N 1
ATOM 1004 C CA . SER A 1 128 ? 16.489 -12.457 -25.917 1.00 77.44 128 SER A CA 1
ATOM 1005 C C . SER A 1 128 ? 16.492 -11.781 -27.292 1.00 77.44 128 SER A C 1
ATOM 1007 O O . SER A 1 128 ? 15.649 -12.102 -28.124 1.00 77.44 128 SER A O 1
ATOM 1009 N N . GLY A 1 129 ? 17.391 -10.822 -27.544 1.00 71.19 129 GLY A N 1
ATOM 1010 C CA . GLY A 1 129 ? 17.353 -9.928 -28.725 1.00 71.19 129 GLY A CA 1
ATOM 1011 C C . GLY A 1 129 ? 17.300 -10.594 -30.115 1.00 71.19 129 GLY A C 1
ATOM 1012 O O . GLY A 1 129 ? 16.982 -9.942 -31.112 1.00 71.19 129 GLY A O 1
ATOM 1013 N N . GLY A 1 130 ? 17.580 -11.898 -30.197 1.00 76.06 130 GLY A N 1
ATOM 1014 C CA . GLY A 1 130 ? 17.486 -12.699 -31.419 1.00 76.06 130 GLY A CA 1
ATOM 1015 C C . GLY A 1 130 ? 16.068 -13.152 -31.781 1.00 76.06 130 GLY A C 1
ATOM 1016 O O . GLY A 1 130 ? 15.712 -13.150 -32.958 1.00 76.06 130 GLY A O 1
ATOM 1017 N N . LEU A 1 131 ? 15.255 -13.501 -30.776 1.00 89.12 131 LEU A N 1
ATOM 1018 C CA . LEU A 1 131 ? 14.040 -14.308 -30.933 1.00 89.12 131 LEU A CA 1
ATOM 1019 C C . LEU A 1 131 ? 12.869 -13.684 -30.178 1.00 89.12 131 LEU A C 1
ATOM 1021 O O . LEU A 1 131 ? 12.783 -13.772 -28.953 1.00 89.12 131 LEU A O 1
ATOM 1025 N N . VAL A 1 132 ? 11.966 -13.034 -30.911 1.00 93.44 132 VAL A N 1
ATOM 1026 C CA . VAL A 1 132 ? 10.781 -12.389 -30.333 1.00 93.44 132 VAL A CA 1
ATOM 1027 C C . VAL A 1 132 ? 9.662 -12.285 -31.361 1.00 93.44 132 VAL A C 1
ATOM 1029 O O . VAL A 1 132 ? 9.901 -11.982 -32.528 1.00 93.44 132 VAL A O 1
ATOM 1032 N N . ALA A 1 133 ? 8.429 -12.492 -30.918 1.00 95.62 133 ALA A N 1
ATOM 1033 C CA . ALA A 1 133 ? 7.232 -12.281 -31.713 1.00 95.62 133 ALA A CA 1
ATOM 1034 C C . ALA A 1 133 ? 6.322 -11.221 -31.091 1.00 95.62 133 ALA A C 1
ATOM 1036 O O . ALA A 1 133 ? 6.274 -11.044 -29.872 1.00 95.62 133 ALA A O 1
ATOM 1037 N N . THR A 1 134 ? 5.585 -10.509 -31.937 1.00 95.38 134 THR A N 1
ATOM 1038 C CA . THR A 1 134 ? 4.628 -9.487 -31.527 1.00 95.38 134 THR A CA 1
ATOM 1039 C C . THR A 1 134 ? 3.493 -9.310 -32.536 1.00 95.38 134 THR A C 1
ATOM 1041 O O . THR A 1 134 ? 3.489 -9.917 -33.606 1.00 95.38 134 THR A O 1
ATOM 1044 N N . THR A 1 135 ? 2.497 -8.488 -32.210 1.00 94.00 135 THR A N 1
ATOM 1045 C CA . THR A 1 135 ? 1.459 -8.097 -33.166 1.00 94.00 135 THR A CA 1
ATOM 1046 C C . THR A 1 135 ? 1.983 -6.999 -34.089 1.00 94.00 135 THR A C 1
ATOM 1048 O O . THR A 1 135 ? 2.704 -6.098 -33.658 1.00 94.00 135 THR A O 1
ATOM 1051 N N . ARG A 1 136 ? 1.591 -7.020 -35.367 1.00 91.50 136 ARG A N 1
ATOM 1052 C CA . ARG A 1 136 ? 1.961 -5.968 -36.329 1.00 91.50 136 ARG A CA 1
ATOM 1053 C C . ARG A 1 136 ? 1.512 -4.584 -35.868 1.00 91.50 136 ARG A C 1
ATOM 1055 O O . ARG A 1 136 ? 2.229 -3.606 -36.045 1.00 91.50 136 ARG A O 1
ATOM 1062 N N . LYS A 1 137 ? 0.343 -4.515 -35.232 1.00 81.44 137 LYS A N 1
ATOM 1063 C CA . LYS A 1 137 ? -0.162 -3.280 -34.642 1.00 81.44 137 LYS A CA 1
ATOM 1064 C C . LYS A 1 137 ? 0.744 -2.772 -33.520 1.00 81.44 137 LYS A C 1
ATOM 1066 O O . LYS A 1 137 ? 1.077 -1.593 -33.519 1.00 81.44 137 LYS A O 1
ATOM 1071 N N . TRP A 1 138 ? 1.192 -3.637 -32.608 1.00 83.56 138 TRP A N 1
ATOM 1072 C CA . TRP A 1 138 ? 2.133 -3.223 -31.566 1.00 83.56 138 TRP A CA 1
ATOM 1073 C C . TRP A 1 138 ? 3.503 -2.847 -32.128 1.00 83.56 138 TRP A C 1
ATOM 1075 O O . TRP A 1 138 ? 4.099 -1.884 -31.658 1.00 83.56 138 TRP A O 1
ATOM 1085 N N . TRP A 1 139 ? 3.979 -3.526 -33.172 1.00 84.62 139 TRP A N 1
ATOM 1086 C CA . TRP A 1 139 ? 5.200 -3.134 -33.879 1.00 84.62 139 TRP A CA 1
ATOM 1087 C C . TRP A 1 139 ? 5.121 -1.688 -34.402 1.00 84.62 139 TRP A C 1
ATOM 1089 O O . TRP A 1 139 ? 5.998 -0.875 -34.113 1.00 84.62 139 TRP A O 1
ATOM 1099 N N . GLN A 1 140 ? 4.016 -1.338 -35.068 1.00 76.06 140 GLN A N 1
ATOM 1100 C CA . GLN A 1 140 ? 3.761 0.014 -35.579 1.00 76.06 140 GLN A CA 1
ATOM 1101 C C . GLN A 1 140 ? 3.566 1.041 -34.454 1.00 76.06 140 GLN A C 1
ATOM 1103 O O . GLN A 1 140 ? 4.190 2.099 -34.468 1.00 76.06 140 GLN A O 1
ATOM 1108 N N . ASP A 1 141 ? 2.737 0.719 -33.457 1.00 70.50 141 ASP A N 1
ATOM 1109 C CA . ASP A 1 141 ? 2.418 1.617 -32.342 1.00 70.50 141 ASP A CA 1
ATOM 1110 C C . ASP A 1 141 ? 3.638 1.882 -31.444 1.00 70.50 141 ASP A C 1
ATOM 1112 O O . ASP A 1 141 ? 3.781 2.974 -30.892 1.00 70.50 141 ASP A O 1
ATOM 1116 N N . SER A 1 142 ? 4.519 0.890 -31.284 1.00 64.38 142 SER A N 1
ATOM 1117 C CA . SER A 1 142 ? 5.746 1.023 -30.497 1.00 64.38 142 SER A CA 1
ATOM 1118 C C . SER A 1 142 ? 6.878 1.698 -31.270 1.00 64.38 142 SER A C 1
ATOM 1120 O O . SER A 1 142 ? 7.817 2.172 -30.633 1.00 64.38 142 SER A O 1
ATOM 1122 N N . GLY A 1 143 ? 6.786 1.790 -32.601 1.00 67.56 143 GLY A N 1
ATOM 1123 C CA . GLY A 1 143 ? 7.793 2.406 -33.466 1.00 67.56 143 GLY A CA 1
ATOM 1124 C C . GLY A 1 143 ? 9.007 1.521 -33.756 1.00 67.56 143 GLY A C 1
ATOM 1125 O O . GLY A 1 143 ? 10.070 2.061 -34.042 1.00 67.56 143 GLY A O 1
ATOM 1126 N N . GLY A 1 144 ? 8.868 0.197 -33.640 1.00 77.44 144 GLY A N 1
ATOM 1127 C CA . GLY A 1 144 ? 9.929 -0.766 -33.942 1.00 77.44 144 GLY A CA 1
ATOM 1128 C C . GLY A 1 144 ? 11.226 -0.560 -33.148 1.00 77.44 144 GLY A C 1
ATOM 1129 O O . GLY A 1 144 ? 11.207 -0.050 -32.022 1.00 77.44 144 GLY A O 1
ATOM 1130 N N . PHE A 1 145 ? 12.358 -0.974 -33.718 1.00 77.88 145 PHE A N 1
ATOM 1131 C CA . PHE A 1 145 ? 13.694 -0.780 -33.150 1.00 77.88 145 PHE A CA 1
ATOM 1132 C C . PHE A 1 145 ? 14.180 0.671 -33.295 1.00 77.88 145 PHE A C 1
ATOM 1134 O O . PHE A 1 145 ? 13.798 1.392 -34.211 1.00 77.88 145 PHE A O 1
ATOM 1141 N N . ASP A 1 146 ? 15.056 1.103 -32.383 1.00 72.19 146 ASP A N 1
ATOM 1142 C CA . ASP A 1 146 ? 15.728 2.404 -32.483 1.00 72.19 146 ASP A CA 1
ATOM 1143 C C . ASP A 1 146 ? 16.659 2.422 -33.718 1.00 72.19 146 ASP A C 1
ATOM 1145 O O . ASP A 1 146 ? 17.626 1.656 -33.747 1.00 72.19 146 ASP A O 1
ATOM 1149 N N . PRO A 1 147 ? 16.436 3.302 -34.717 1.00 68.81 147 PRO A N 1
ATOM 1150 C CA . PRO A 1 147 ? 17.252 3.358 -35.933 1.00 68.81 147 PRO A CA 1
ATOM 1151 C C . PRO A 1 147 ? 18.686 3.859 -35.683 1.00 68.81 147 PRO A C 1
ATOM 1153 O O . PRO A 1 147 ? 19.557 3.769 -36.547 1.00 68.81 147 PRO A O 1
ATOM 1156 N N . GLY A 1 148 ? 18.965 4.408 -34.499 1.00 68.88 148 GLY A N 1
ATOM 1157 C CA . GLY A 1 148 ? 20.319 4.717 -34.052 1.00 68.88 148 GLY A CA 1
ATOM 1158 C C . GLY A 1 148 ? 21.072 3.507 -33.497 1.00 68.88 148 GLY A C 1
ATOM 1159 O O . GLY A 1 148 ? 22.277 3.613 -33.264 1.00 68.88 148 GLY A O 1
ATOM 1160 N N . MET A 1 149 ? 20.400 2.373 -33.279 1.00 76.94 149 MET A N 1
ATOM 1161 C CA . MET A 1 149 ? 21.049 1.107 -32.956 1.00 76.94 149 MET A CA 1
ATOM 1162 C C . MET A 1 149 ? 21.385 0.380 -34.254 1.00 76.94 149 MET A C 1
ATOM 1164 O O . MET A 1 149 ? 20.508 0.120 -35.065 1.00 76.94 149 MET A O 1
ATOM 1168 N N . ARG A 1 150 ? 22.666 0.064 -34.469 1.00 77.19 150 ARG A N 1
ATOM 1169 C CA . ARG A 1 150 ? 23.129 -0.620 -35.697 1.00 77.19 150 ARG A CA 1
ATOM 1170 C C . ARG A 1 150 ? 23.565 -2.056 -35.434 1.00 77.19 150 ARG A C 1
ATOM 1172 O O . ARG A 1 150 ? 23.218 -2.971 -36.174 1.00 77.19 150 ARG A O 1
ATOM 1179 N N . GLY A 1 151 ? 24.342 -2.254 -34.369 1.00 77.69 151 GLY A N 1
ATOM 1180 C CA . GLY A 1 151 ? 24.880 -3.560 -33.985 1.00 77.69 151 GLY A CA 1
ATOM 1181 C C . GLY A 1 151 ? 23.953 -4.360 -33.071 1.00 77.69 151 GLY A C 1
ATOM 1182 O O . GLY A 1 151 ? 22.864 -3.914 -32.727 1.00 77.69 151 GLY A O 1
ATOM 1183 N N . TRP A 1 152 ? 24.428 -5.530 -32.649 1.00 82.12 152 TRP A N 1
ATOM 1184 C CA . TRP A 1 152 ? 23.787 -6.355 -31.624 1.00 82.12 152 TRP A CA 1
ATOM 1185 C C . TRP A 1 152 ? 24.043 -5.820 -30.203 1.00 82.12 152 TRP A C 1
ATOM 1187 O O . TRP A 1 152 ? 25.155 -5.375 -29.893 1.00 82.12 152 TRP A O 1
ATOM 1197 N N . GLY A 1 153 ? 23.036 -5.941 -29.337 1.00 80.75 153 GLY A N 1
ATOM 1198 C CA . GLY A 1 153 ? 23.046 -5.609 -27.916 1.00 80.75 153 GLY A CA 1
ATOM 1199 C C . GLY A 1 153 ? 22.405 -4.250 -27.629 1.00 80.75 153 GLY A C 1
ATOM 1200 O O . GLY A 1 153 ? 22.709 -3.270 -28.301 1.00 80.75 153 GLY A O 1
ATOM 1201 N N . GLY A 1 154 ? 21.560 -4.175 -26.596 1.00 79.31 154 GLY A N 1
ATOM 1202 C CA . GLY A 1 154 ? 20.861 -2.958 -26.163 1.00 79.31 154 GLY A CA 1
ATOM 1203 C C . GLY A 1 154 ? 19.434 -2.834 -26.706 1.00 79.31 154 GLY A C 1
ATOM 1204 O O . GLY A 1 154 ? 18.551 -2.385 -25.976 1.00 79.31 154 GLY A O 1
ATOM 1205 N N . GLU A 1 155 ? 19.163 -3.320 -27.919 1.00 84.81 155 GLU A N 1
ATOM 1206 C CA . GLU A 1 155 ? 17.820 -3.355 -28.521 1.00 84.81 155 GLU A CA 1
ATOM 1207 C C . GLU A 1 155 ? 16.829 -4.141 -27.669 1.00 84.81 155 GLU A C 1
ATOM 1209 O O . GLU A 1 155 ? 15.651 -3.812 -27.563 1.00 84.81 155 GLU A O 1
ATOM 1214 N N . ASN A 1 156 ? 17.327 -5.203 -27.047 1.00 87.44 156 ASN A N 1
ATOM 1215 C CA . ASN A 1 156 ? 16.538 -6.143 -26.291 1.00 87.44 156 ASN A CA 1
ATOM 1216 C C . ASN A 1 156 ? 16.080 -5.499 -24.984 1.00 87.44 156 ASN A C 1
ATOM 1218 O O . ASN A 1 156 ? 14.916 -5.608 -24.602 1.00 87.44 156 ASN A O 1
ATOM 1222 N N . THR A 1 157 ? 16.975 -4.747 -24.348 1.00 84.94 157 THR A N 1
ATOM 1223 C CA . THR A 1 157 ? 16.666 -3.926 -23.185 1.00 84.94 157 THR A CA 1
ATOM 1224 C C . THR A 1 157 ? 15.692 -2.805 -23.542 1.00 84.94 157 THR A C 1
ATOM 1226 O O . THR A 1 157 ? 14.690 -2.637 -22.850 1.00 84.94 157 THR A O 1
ATOM 1229 N N . ASP A 1 158 ? 15.944 -2.079 -24.633 1.00 83.38 158 ASP A N 1
ATOM 1230 C CA . ASP A 1 158 ? 15.081 -0.992 -25.106 1.00 83.38 158 ASP A CA 1
ATOM 1231 C C . ASP A 1 158 ? 13.645 -1.463 -25.375 1.00 83.38 158 ASP A C 1
ATOM 1233 O O . ASP A 1 158 ? 12.700 -0.937 -24.785 1.00 83.38 158 ASP A O 1
ATOM 1237 N N . GLN A 1 159 ? 13.478 -2.511 -26.185 1.00 84.25 159 GLN A N 1
ATOM 1238 C CA . GLN A 1 159 ? 12.165 -3.076 -26.501 1.00 84.25 159 GLN A CA 1
ATOM 1239 C C . GLN A 1 159 ? 11.447 -3.606 -25.266 1.00 84.25 159 GLN A C 1
ATOM 1241 O O . GLN A 1 159 ? 10.236 -3.435 -25.131 1.00 84.25 159 GLN A O 1
ATOM 1246 N N . SER A 1 160 ? 12.182 -4.230 -24.346 1.00 87.06 160 SER A N 1
ATOM 1247 C CA . SER A 1 160 ? 11.577 -4.791 -23.142 1.00 87.06 160 SER A CA 1
ATOM 1248 C C . SER A 1 160 ? 11.065 -3.701 -22.216 1.00 87.06 160 SER A C 1
ATOM 1250 O O . SER A 1 160 ? 9.913 -3.746 -21.788 1.00 87.06 160 SER A O 1
ATOM 1252 N N . LEU A 1 161 ? 11.889 -2.687 -21.939 1.00 77.75 161 LEU A N 1
ATOM 1253 C CA . LEU A 1 161 ? 11.484 -1.546 -21.119 1.00 77.75 161 LEU A CA 1
ATOM 1254 C C . LEU A 1 161 ? 10.326 -0.793 -21.772 1.00 77.75 161 LEU A C 1
ATOM 1256 O O . LEU A 1 161 ? 9.352 -0.475 -21.092 1.00 77.75 161 LEU A O 1
ATOM 1260 N N . ARG A 1 162 ? 10.369 -0.600 -23.093 1.00 76.25 162 ARG A N 1
ATOM 1261 C CA . ARG A 1 162 ? 9.268 -0.008 -23.858 1.00 76.25 162 ARG A CA 1
ATOM 1262 C C . ARG A 1 162 ? 7.979 -0.814 -23.708 1.00 76.25 162 ARG A C 1
ATOM 1264 O O . ARG A 1 162 ? 6.942 -0.224 -23.414 1.00 76.25 162 ARG A O 1
ATOM 1271 N N . ALA A 1 163 ? 8.034 -2.139 -23.854 1.00 75.88 163 ALA A N 1
ATOM 1272 C CA . ALA A 1 163 ? 6.877 -3.015 -23.686 1.00 75.88 163 ALA A CA 1
ATOM 1273 C C . ALA A 1 163 ? 6.288 -2.906 -22.274 1.00 75.88 163 ALA A C 1
ATOM 1275 O O . ALA A 1 163 ? 5.097 -2.628 -22.136 1.00 75.88 163 ALA A O 1
ATOM 1276 N N . TRP A 1 164 ? 7.115 -3.042 -21.234 1.00 75.31 164 TRP A N 1
ATOM 1277 C CA . TRP A 1 164 ? 6.668 -2.964 -19.842 1.00 75.31 164 TRP A CA 1
ATOM 1278 C C . TRP A 1 164 ? 6.060 -1.612 -19.484 1.00 75.31 164 TRP A C 1
ATOM 1280 O O . TRP A 1 164 ? 4.976 -1.548 -18.901 1.00 75.31 164 TRP A O 1
ATOM 1290 N N . LEU A 1 165 ? 6.738 -0.526 -19.851 1.00 61.59 165 LEU A N 1
ATOM 1291 C CA . LEU A 1 165 ? 6.306 0.824 -19.503 1.00 61.59 165 LEU A CA 1
ATOM 1292 C C . LEU A 1 165 ? 5.042 1.215 -20.278 1.00 61.59 165 LEU A C 1
ATOM 1294 O O . LEU A 1 165 ? 4.157 1.859 -19.723 1.00 61.59 165 LEU A O 1
ATOM 1298 N N . CYS A 1 166 ? 4.867 0.748 -21.515 1.00 58.97 166 CYS A N 1
ATOM 1299 C CA . CYS A 1 166 ? 3.682 1.049 -22.326 1.00 58.97 166 CYS A CA 1
ATOM 1300 C C . CYS A 1 166 ? 2.468 0.133 -22.044 1.00 58.97 166 CYS A C 1
ATOM 1302 O O . CYS A 1 166 ? 1.555 0.020 -22.872 1.00 58.97 166 CYS A O 1
ATOM 1304 N N . GLY A 1 167 ? 2.432 -0.519 -20.874 1.00 59.56 167 GLY A N 1
ATOM 1305 C CA . GLY A 1 167 ? 1.334 -1.392 -20.439 1.00 59.56 167 GLY A CA 1
ATOM 1306 C C . GLY A 1 167 ? 1.285 -2.748 -21.151 1.00 59.56 167 GLY A C 1
ATOM 1307 O O . GLY A 1 167 ? 0.302 -3.491 -21.027 1.00 59.56 167 GLY A O 1
ATOM 1308 N N . GLY A 1 168 ? 2.328 -3.069 -21.909 1.00 74.69 168 GLY A N 1
ATOM 1309 C CA . GLY A 1 168 ? 2.531 -4.386 -22.476 1.00 74.69 168 GLY A CA 1
ATOM 1310 C C . GLY A 1 168 ? 3.070 -5.376 -21.450 1.00 74.69 168 GLY A C 1
ATOM 1311 O O . GLY A 1 168 ? 3.309 -5.056 -20.287 1.00 74.69 168 GLY A O 1
ATOM 1312 N N . ASP A 1 169 ? 3.193 -6.623 -21.869 1.00 82.31 169 ASP A N 1
ATOM 1313 C CA . ASP A 1 169 ? 3.909 -7.655 -21.130 1.00 82.31 169 ASP A CA 1
ATOM 1314 C C . ASP A 1 169 ? 4.784 -8.469 -22.080 1.00 82.31 169 ASP A C 1
ATOM 1316 O O . ASP A 1 169 ? 4.700 -8.357 -23.307 1.00 82.31 169 ASP A O 1
ATOM 1320 N N . ILE A 1 170 ? 5.657 -9.268 -21.483 1.00 93.31 170 ILE A N 1
ATOM 1321 C CA . ILE A 1 170 ? 6.551 -10.162 -22.199 1.00 93.31 170 ILE A CA 1
ATOM 1322 C C . ILE A 1 170 ? 6.362 -11.545 -21.595 1.00 93.31 170 ILE A C 1
ATOM 1324 O O . ILE A 1 170 ? 6.540 -11.720 -20.383 1.00 93.31 170 ILE A O 1
ATOM 1328 N N . LEU A 1 171 ? 5.967 -12.506 -22.424 1.00 91.69 171 LEU A N 1
ATOM 1329 C CA . LEU A 1 171 ? 5.687 -13.872 -21.998 1.00 91.69 171 LEU A CA 1
ATOM 1330 C C . LEU A 1 171 ? 6.547 -14.886 -22.737 1.00 91.69 171 LEU A C 1
ATOM 1332 O O . LEU A 1 171 ? 6.911 -14.702 -23.896 1.00 91.69 171 LEU A O 1
ATOM 1336 N N . ARG A 1 172 ? 6.819 -15.990 -22.054 1.00 89.44 172 ARG A N 1
ATOM 1337 C CA . ARG A 1 172 ? 7.394 -17.191 -22.645 1.00 89.44 172 ARG A CA 1
ATOM 1338 C C . ARG A 1 172 ? 6.297 -18.073 -23.236 1.00 89.44 172 ARG A C 1
ATOM 1340 O O . ARG A 1 172 ? 5.274 -18.270 -22.584 1.00 89.44 172 ARG A O 1
ATOM 1347 N N . ALA A 1 173 ? 6.541 -18.636 -24.415 1.00 92.19 173 ALA A N 1
ATOM 1348 C CA . ALA A 1 173 ? 5.725 -19.705 -24.990 1.00 92.19 173 ALA A CA 1
ATOM 1349 C C . ALA A 1 173 ? 6.408 -21.059 -24.742 1.00 92.19 173 ALA A C 1
ATOM 1351 O O . ALA A 1 173 ? 7.405 -21.367 -25.391 1.00 92.19 173 ALA A O 1
ATOM 1352 N N . ARG A 1 174 ? 5.908 -21.850 -23.784 1.00 88.38 174 ARG A N 1
ATOM 1353 C CA . ARG A 1 174 ? 6.589 -23.057 -23.265 1.00 88.38 174 ARG A CA 1
ATOM 1354 C C . ARG A 1 174 ? 6.687 -24.212 -24.261 1.00 88.38 174 ARG A C 1
ATOM 1356 O O . ARG A 1 174 ? 7.587 -25.026 -24.150 1.00 88.38 174 ARG A O 1
ATOM 1363 N N . SER A 1 175 ? 5.747 -24.306 -25.187 1.00 88.88 175 SER A N 1
ATOM 1364 C CA . SER A 1 175 ? 5.682 -25.303 -26.260 1.00 88.88 175 SER A CA 1
ATOM 1365 C C . SER A 1 175 ? 6.266 -24.793 -27.581 1.00 88.88 175 SER A C 1
ATOM 1367 O O . SER A 1 175 ? 6.371 -25.547 -28.547 1.00 88.88 175 SER A O 1
ATOM 1369 N N . SER A 1 176 ? 6.671 -23.520 -27.635 1.00 91.69 176 SER A N 1
ATOM 1370 C CA . SER A 1 176 ? 7.315 -22.920 -28.801 1.00 91.69 176 SER A CA 1
ATOM 1371 C C . SER A 1 176 ? 8.823 -23.134 -28.733 1.00 91.69 176 SER A C 1
ATOM 1373 O O . SER A 1 176 ? 9.533 -22.305 -28.178 1.00 91.69 176 SER A O 1
ATOM 1375 N N . HIS A 1 177 ? 9.315 -24.257 -29.252 1.00 90.12 177 HIS A N 1
ATOM 1376 C CA . HIS A 1 177 ? 10.747 -24.570 -29.255 1.00 90.12 177 HIS A CA 1
ATOM 1377 C C . HIS A 1 177 ? 11.421 -24.055 -30.526 1.00 90.12 177 HIS A C 1
ATOM 1379 O O . HIS A 1 177 ? 10.954 -24.307 -31.642 1.00 90.12 177 HIS A O 1
ATOM 1385 N N . VAL A 1 178 ? 12.521 -23.325 -30.351 1.00 91.12 178 VAL A N 1
ATOM 1386 C CA . VAL A 1 178 ? 13.365 -22.824 -31.435 1.00 91.12 178 VAL A CA 1
ATOM 1387 C C . VAL A 1 178 ? 14.821 -23.091 -31.073 1.00 91.12 178 VAL A C 1
ATOM 1389 O O . VAL A 1 178 ? 15.379 -22.427 -30.200 1.00 91.12 178 VAL A O 1
ATOM 1392 N N . ALA A 1 179 ? 15.433 -24.062 -31.748 1.00 90.62 179 ALA A N 1
ATOM 1393 C CA . ALA A 1 179 ? 16.850 -24.346 -31.580 1.00 90.62 179 ALA A CA 1
ATOM 1394 C C . ALA A 1 179 ? 17.686 -23.244 -32.250 1.00 90.62 179 ALA A C 1
ATOM 1396 O O . ALA A 1 179 ? 17.362 -22.788 -33.350 1.00 90.62 179 ALA A O 1
ATOM 1397 N N . HIS A 1 180 ? 18.738 -22.782 -31.580 1.00 90.06 180 HIS A N 1
ATOM 1398 C CA . HIS A 1 180 ? 19.580 -21.658 -31.985 1.00 90.06 180 HIS A CA 1
ATOM 1399 C C . HIS A 1 180 ? 21.052 -22.079 -32.027 1.00 90.06 180 HIS A C 1
ATOM 1401 O O . HIS A 1 180 ? 21.543 -22.780 -31.142 1.00 90.06 180 HIS A O 1
ATOM 1407 N N . MET A 1 181 ? 21.759 -21.667 -33.081 1.00 89.12 181 MET A N 1
ATOM 1408 C CA . MET A 1 181 ? 23.206 -21.852 -33.182 1.00 89.12 181 MET A CA 1
ATOM 1409 C C . MET A 1 181 ? 23.946 -20.782 -32.375 1.00 89.12 181 MET A C 1
ATOM 1411 O O . MET A 1 181 ? 23.965 -19.603 -32.745 1.00 89.12 181 MET A O 1
ATOM 1415 N N . TRP A 1 182 ? 24.669 -21.210 -31.345 1.00 83.38 182 TRP A N 1
ATOM 1416 C CA . TRP A 1 182 ? 25.591 -20.346 -30.613 1.00 83.38 182 TRP A CA 1
ATOM 1417 C C . TRP A 1 182 ? 26.942 -20.236 -31.313 1.00 83.38 182 TRP A C 1
ATOM 1419 O O . TRP A 1 182 ? 27.439 -21.188 -31.912 1.00 83.38 182 TRP A O 1
ATOM 1429 N N . ARG A 1 183 ? 27.562 -19.058 -31.214 1.00 80.94 183 ARG A N 1
ATOM 1430 C CA . ARG A 1 183 ? 28.900 -18.834 -31.765 1.00 80.94 183 ARG A CA 1
ATOM 1431 C C . ARG A 1 183 ? 29.962 -19.376 -30.827 1.00 80.94 183 ARG A C 1
ATOM 1433 O O . ARG A 1 183 ? 29.969 -19.039 -29.645 1.00 80.94 183 ARG A O 1
ATOM 1440 N N . VAL A 1 184 ? 30.874 -20.156 -31.384 1.00 79.81 184 VAL A N 1
ATOM 1441 C CA . VAL A 1 184 ? 32.025 -20.730 -30.700 1.00 79.81 184 VAL A CA 1
ATOM 1442 C C . VAL A 1 184 ? 33.268 -20.294 -31.464 1.00 79.81 184 VAL A C 1
ATOM 1444 O O . VAL A 1 184 ? 33.451 -20.670 -32.618 1.00 79.81 184 VAL A O 1
ATOM 1447 N N . ASP A 1 185 ? 34.133 -19.504 -30.823 1.00 76.00 185 ASP A N 1
ATOM 1448 C CA . ASP A 1 185 ? 35.306 -18.898 -31.478 1.00 76.00 185 ASP A CA 1
ATOM 1449 C C . ASP A 1 185 ? 36.273 -19.935 -32.082 1.00 76.00 185 ASP A C 1
ATOM 1451 O O . ASP A 1 185 ? 37.024 -19.623 -33.004 1.00 76.00 185 ASP A O 1
ATOM 1455 N N . SER A 1 186 ? 36.253 -21.174 -31.583 1.00 80.69 186 SER A N 1
ATOM 1456 C CA . SER A 1 186 ? 37.064 -22.281 -32.094 1.00 80.69 186 SER A CA 1
ATOM 1457 C C . SER A 1 186 ? 36.417 -23.076 -33.235 1.00 80.69 186 SER A C 1
ATOM 1459 O O . SER A 1 186 ? 37.088 -23.939 -33.794 1.00 80.69 186 SER A O 1
ATOM 1461 N N . ASP A 1 187 ? 35.142 -22.844 -33.569 1.00 84.00 187 ASP A N 1
ATOM 1462 C CA . ASP A 1 187 ? 34.435 -23.557 -34.641 1.00 84.00 187 ASP A CA 1
ATOM 1463 C C . ASP A 1 187 ? 34.234 -22.641 -35.864 1.00 84.00 187 ASP A C 1
ATOM 1465 O O . ASP A 1 187 ? 33.386 -21.738 -35.825 1.00 84.00 187 ASP A O 1
ATOM 1469 N N . PRO A 1 188 ? 34.954 -22.888 -36.978 1.00 83.44 188 PRO A N 1
ATOM 1470 C CA . PRO A 1 188 ? 34.851 -22.092 -38.198 1.00 83.44 188 PRO A CA 1
ATOM 1471 C C . PRO A 1 188 ? 33.432 -21.965 -38.760 1.00 83.44 188 PRO A C 1
ATOM 1473 O O . PRO A 1 188 ? 33.136 -20.977 -39.429 1.00 83.44 188 PRO A O 1
ATOM 1476 N N . ARG A 1 189 ? 32.541 -22.924 -38.475 1.00 81.88 189 ARG A N 1
ATOM 1477 C CA . ARG A 1 189 ? 31.149 -22.929 -38.958 1.00 81.88 189 ARG A CA 1
ATOM 1478 C C . ARG A 1 189 ? 30.296 -21.833 -38.326 1.00 81.88 189 ARG A C 1
ATOM 1480 O O . ARG A 1 189 ? 29.279 -21.449 -38.893 1.00 81.88 189 ARG A O 1
ATOM 1487 N N . THR A 1 190 ? 30.701 -21.332 -37.159 1.00 82.44 190 THR A N 1
ATOM 1488 C CA . THR A 1 190 ? 29.919 -20.371 -36.363 1.00 82.44 190 THR A CA 1
ATOM 1489 C C . THR A 1 190 ? 30.568 -18.986 -36.269 1.00 82.44 190 THR A C 1
ATOM 1491 O O . THR A 1 190 ? 30.019 -18.077 -35.633 1.00 82.44 190 THR A O 1
ATOM 1494 N N . LEU A 1 191 ? 31.728 -18.801 -36.912 1.00 78.12 191 LEU A N 1
ATOM 1495 C CA . LEU A 1 191 ? 32.474 -17.546 -36.895 1.00 78.12 191 LEU A CA 1
ATOM 1496 C C . LEU A 1 191 ? 31.682 -16.397 -37.534 1.00 78.12 191 LEU A C 1
ATOM 1498 O O . LEU A 1 191 ? 31.032 -16.521 -38.571 1.00 78.12 191 LEU A O 1
ATOM 1502 N N . SER A 1 192 ? 31.765 -15.225 -36.904 1.00 71.31 192 SER A N 1
ATOM 1503 C CA . SER A 1 192 ? 31.140 -14.004 -37.413 1.00 71.31 192 SER A CA 1
ATOM 1504 C C . SER A 1 192 ? 31.966 -13.394 -38.538 1.00 71.31 192 SER A C 1
ATOM 1506 O O . SER A 1 192 ? 33.061 -12.897 -38.288 1.00 71.31 192 SER A O 1
ATOM 1508 N N . HIS A 1 193 ? 31.400 -13.316 -39.741 1.00 70.12 193 HIS A N 1
ATOM 1509 C CA . HIS A 1 193 ? 32.041 -12.655 -40.885 1.00 70.12 193 HIS A CA 1
ATOM 1510 C C . HIS A 1 193 ? 31.661 -11.170 -41.057 1.00 70.12 193 HIS A C 1
ATOM 1512 O O . HIS A 1 193 ? 32.133 -10.525 -41.988 1.00 70.12 193 HIS A O 1
ATOM 1518 N N . TYR A 1 194 ? 30.842 -10.602 -40.162 1.00 67.00 194 TYR A N 1
ATOM 1519 C CA . TYR A 1 194 ? 30.554 -9.161 -40.125 1.00 67.00 194 TYR A CA 1
ATOM 1520 C C . TYR A 1 194 ? 31.242 -8.475 -38.934 1.00 67.00 194 TYR A C 1
ATOM 1522 O O . TYR A 1 194 ? 31.312 -9.024 -37.829 1.00 67.00 194 TYR A O 1
ATOM 1530 N N . HIS A 1 195 ? 31.708 -7.240 -39.145 1.00 59.84 195 HIS A N 1
ATOM 1531 C CA . HIS A 1 195 ? 32.425 -6.434 -38.153 1.00 59.84 195 HIS A CA 1
ATOM 1532 C C . HIS A 1 195 ? 31.727 -5.086 -37.914 1.00 59.84 195 HIS A C 1
ATOM 1534 O O . HIS A 1 195 ? 32.131 -4.059 -38.447 1.00 59.84 195 HIS A O 1
ATOM 1540 N N . LEU A 1 196 ? 30.693 -5.068 -37.066 1.00 60.56 196 LEU A N 1
ATOM 1541 C CA . LEU A 1 196 ? 30.019 -3.830 -36.645 1.00 60.56 196 LEU A CA 1
ATOM 1542 C C . LEU A 1 196 ? 30.197 -3.610 -35.134 1.00 60.56 196 LEU A C 1
ATOM 1544 O O . LEU A 1 196 ? 29.486 -4.190 -34.311 1.00 60.56 196 LEU A O 1
ATOM 1548 N N . ARG A 1 197 ? 31.163 -2.767 -34.741 1.00 59.47 197 ARG A N 1
ATOM 1549 C CA . ARG A 1 197 ? 31.473 -2.460 -33.328 1.00 59.47 197 ARG A CA 1
ATOM 1550 C C . ARG A 1 197 ? 30.581 -1.342 -32.762 1.00 59.47 197 ARG A C 1
ATOM 1552 O O . ARG A 1 197 ? 31.083 -0.286 -32.400 1.00 59.47 197 ARG A O 1
ATOM 1559 N N . HIS A 1 198 ? 29.276 -1.597 -32.619 1.00 68.31 198 HIS A N 1
ATOM 1560 C CA . HIS A 1 198 ? 28.310 -0.612 -32.081 1.00 68.31 198 HIS A CA 1
ATOM 1561 C C . HIS A 1 198 ? 27.570 -1.034 -30.804 1.00 68.31 198 HIS A C 1
ATOM 1563 O O . HIS A 1 198 ? 26.779 -0.260 -30.276 1.00 68.31 198 HIS A O 1
ATOM 1569 N N . ARG A 1 199 ? 27.860 -2.215 -30.234 1.00 75.25 199 ARG A N 1
ATOM 1570 C CA . ARG A 1 199 ? 27.219 -2.682 -28.985 1.00 75.25 199 ARG A CA 1
ATOM 1571 C C . ARG A 1 199 ? 27.307 -1.648 -27.862 1.00 75.25 199 ARG A C 1
ATOM 1573 O O . ARG A 1 199 ? 26.336 -1.363 -27.177 1.00 75.25 199 ARG A O 1
ATOM 1580 N N . THR A 1 200 ? 28.489 -1.068 -27.679 1.00 74.00 200 THR A N 1
ATOM 1581 C CA . THR A 1 200 ? 28.721 -0.066 -26.635 1.00 74.00 200 THR A CA 1
ATOM 1582 C C . THR A 1 200 ? 27.918 1.224 -26.875 1.00 74.00 200 THR A C 1
ATOM 1584 O O . THR A 1 200 ? 27.447 1.816 -25.905 1.00 74.00 200 THR A O 1
ATOM 1587 N N . ASP A 1 201 ? 27.710 1.623 -28.135 1.00 73.69 201 ASP A N 1
ATOM 1588 C CA . ASP A 1 201 ? 26.886 2.785 -28.491 1.00 73.69 201 ASP A CA 1
ATOM 1589 C C . ASP A 1 201 ? 25.410 2.508 -28.200 1.00 73.69 201 ASP A C 1
ATOM 1591 O O . ASP A 1 201 ? 24.757 3.306 -27.530 1.00 73.69 201 ASP A O 1
ATOM 1595 N N . ASN A 1 202 ? 24.902 1.342 -28.607 1.00 77.44 202 ASN A N 1
ATOM 1596 C CA . ASN A 1 202 ? 23.533 0.921 -28.317 1.00 77.44 202 ASN A CA 1
ATOM 1597 C C . ASN A 1 202 ? 23.253 0.893 -26.803 1.00 77.44 202 ASN A C 1
ATOM 1599 O O . ASN A 1 202 ? 22.269 1.467 -26.343 1.00 77.44 202 ASN A O 1
ATOM 1603 N N . LEU A 1 203 ? 24.139 0.283 -26.004 1.00 78.44 203 LEU A N 1
ATOM 1604 C CA . LEU A 1 203 ? 24.000 0.228 -24.542 1.00 78.44 203 LEU A CA 1
ATOM 1605 C C . LEU A 1 203 ? 23.997 1.625 -23.907 1.00 78.44 203 LEU A C 1
ATOM 1607 O O . LEU A 1 203 ? 23.255 1.890 -22.961 1.00 78.44 203 LEU A O 1
ATOM 1611 N N . ALA A 1 204 ? 24.802 2.543 -24.438 1.00 71.00 204 ALA A N 1
ATOM 1612 C CA . ALA A 1 204 ? 24.814 3.920 -23.971 1.00 71.00 204 ALA A CA 1
ATOM 1613 C C . ALA A 1 204 ? 23.537 4.681 -24.358 1.00 71.00 204 ALA A C 1
ATOM 1615 O O . ALA A 1 204 ? 23.075 5.501 -23.565 1.00 71.00 204 ALA A O 1
ATOM 1616 N N . ARG A 1 205 ? 22.934 4.391 -25.521 1.00 73.25 205 ARG A N 1
ATOM 1617 C CA . ARG A 1 205 ? 21.603 4.904 -25.893 1.00 73.25 205 ARG A CA 1
ATOM 1618 C C . ARG A 1 205 ? 20.541 4.410 -24.917 1.00 73.25 205 ARG A C 1
ATOM 1620 O O . ARG A 1 205 ? 19.803 5.227 -24.378 1.00 73.25 205 ARG A O 1
ATOM 1627 N N . VAL A 1 206 ? 20.540 3.115 -24.592 1.00 74.88 206 VAL A N 1
ATOM 1628 C CA . VAL A 1 206 ? 19.645 2.542 -23.572 1.00 74.88 206 VAL A CA 1
ATOM 1629 C C . VAL A 1 206 ? 19.793 3.274 -22.239 1.00 74.88 206 VAL A C 1
ATOM 1631 O O . VAL A 1 206 ? 18.800 3.719 -21.670 1.00 74.88 206 VAL A O 1
ATOM 1634 N N . ALA A 1 207 ? 21.023 3.445 -21.748 1.00 70.06 207 ALA A N 1
ATOM 1635 C CA . ALA A 1 207 ? 21.266 4.149 -20.491 1.00 70.06 207 ALA A CA 1
ATOM 1636 C C . ALA A 1 207 ? 20.814 5.620 -20.551 1.00 70.06 207 ALA A C 1
ATOM 1638 O O . ALA A 1 207 ? 20.234 6.129 -19.592 1.00 70.06 207 ALA A O 1
ATOM 1639 N N . ALA A 1 208 ? 21.046 6.305 -21.673 1.00 61.19 208 ALA A N 1
ATOM 1640 C CA . ALA A 1 208 ? 20.651 7.698 -21.857 1.00 61.19 208 ALA A CA 1
ATOM 1641 C C . ALA A 1 208 ? 19.126 7.888 -21.867 1.00 61.19 208 ALA A C 1
ATOM 1643 O O . ALA A 1 208 ? 18.643 8.882 -21.326 1.00 61.19 208 ALA A O 1
ATOM 1644 N N . ILE A 1 209 ? 18.388 6.946 -22.459 1.00 63.91 209 ILE A N 1
ATOM 1645 C CA . ILE A 1 209 ? 16.928 7.007 -22.590 1.00 63.91 209 ILE A CA 1
ATOM 1646 C C . ILE A 1 209 ? 16.250 6.537 -21.298 1.00 63.91 209 ILE A C 1
ATOM 1648 O O . ILE A 1 209 ? 15.365 7.215 -20.778 1.00 63.91 209 ILE A O 1
ATOM 1652 N N . TRP A 1 210 ? 16.676 5.396 -20.752 1.00 68.56 210 TRP A N 1
ATOM 1653 C CA . TRP A 1 210 ? 15.886 4.666 -19.761 1.00 68.56 210 TRP A CA 1
ATOM 1654 C C . TRP A 1 210 ? 16.360 4.810 -18.313 1.00 68.56 210 TRP A C 1
ATOM 1656 O O . TRP A 1 210 ? 15.579 4.549 -17.401 1.00 68.56 210 TRP A O 1
ATOM 1666 N N . PHE A 1 211 ? 17.616 5.196 -18.049 1.00 67.31 211 PHE A N 1
ATOM 1667 C CA . PHE A 1 211 ? 18.147 5.138 -16.674 1.00 67.31 211 PHE A CA 1
ATOM 1668 C C . PHE A 1 211 ? 17.894 6.400 -15.851 1.00 67.31 211 PHE A C 1
ATOM 1670 O O . PHE A 1 211 ? 18.097 6.374 -14.637 1.00 67.31 211 PHE A O 1
ATOM 1677 N N . GLY A 1 212 ? 17.435 7.493 -16.467 1.00 65.12 212 GLY A N 1
ATOM 1678 C CA . GLY A 1 212 ? 17.104 8.731 -15.758 1.00 65.12 212 GLY A CA 1
ATOM 1679 C C . GLY A 1 212 ? 18.258 9.224 -14.876 1.00 65.12 212 GLY A C 1
ATOM 1680 O O . GLY A 1 212 ? 19.376 9.425 -15.354 1.00 65.12 212 GLY A O 1
ATOM 1681 N N . GLU A 1 213 ? 18.003 9.384 -13.574 1.00 62.84 213 GLU A N 1
ATOM 1682 C CA . GLU A 1 213 ? 19.014 9.785 -12.579 1.00 62.84 213 GLU A CA 1
ATOM 1683 C C . GLU A 1 213 ? 20.140 8.752 -12.386 1.00 62.84 213 GLU A C 1
ATOM 1685 O O . GLU A 1 213 ? 21.228 9.088 -11.926 1.00 62.84 213 GLU A O 1
ATOM 1690 N N . PHE A 1 214 ? 19.920 7.492 -12.772 1.00 64.31 214 PHE A N 1
ATOM 1691 C CA . PHE A 1 214 ? 20.899 6.414 -12.640 1.00 64.31 214 PHE A CA 1
ATOM 1692 C C . PHE A 1 214 ? 21.847 6.293 -13.833 1.00 64.31 214 PHE A C 1
ATOM 1694 O O . PHE A 1 214 ? 22.721 5.426 -13.808 1.00 64.31 214 PHE A O 1
ATOM 1701 N N . LYS A 1 215 ? 21.727 7.144 -14.860 1.00 66.12 215 LYS A N 1
ATOM 1702 C CA . LYS A 1 215 ? 22.596 7.098 -16.050 1.00 66.12 215 LYS A CA 1
ATOM 1703 C C . LYS A 1 215 ? 24.090 7.176 -15.714 1.00 66.12 215 LYS A C 1
ATOM 1705 O O . LYS A 1 215 ? 24.899 6.574 -16.408 1.00 66.12 215 LYS A O 1
ATOM 1710 N N . ASP A 1 216 ? 24.457 7.848 -14.622 1.00 68.75 216 ASP A N 1
ATOM 1711 C CA . ASP A 1 216 ? 25.854 7.979 -14.190 1.00 68.75 216 ASP A CA 1
ATOM 1712 C C . ASP A 1 216 ? 26.427 6.681 -13.595 1.00 68.75 216 ASP A C 1
ATOM 1714 O O . ASP A 1 216 ? 27.644 6.536 -13.500 1.00 68.75 216 ASP A O 1
ATOM 1718 N N . LYS A 1 217 ? 25.573 5.699 -13.263 1.00 70.44 217 LYS A N 1
ATOM 1719 C CA . LYS A 1 217 ? 26.002 4.341 -12.890 1.00 70.44 217 LYS A CA 1
ATOM 1720 C C . LYS A 1 217 ? 26.460 3.514 -14.095 1.00 70.44 217 LYS A C 1
ATOM 1722 O O . LYS A 1 217 ? 27.178 2.537 -13.910 1.00 70.44 217 LYS A O 1
ATOM 1727 N N . PHE A 1 218 ? 26.070 3.888 -15.317 1.00 71.38 218 PHE A N 1
ATOM 1728 C CA . PHE A 1 218 ? 26.532 3.225 -16.534 1.00 71.38 218 PHE A CA 1
ATOM 1729 C C . PHE A 1 218 ? 27.954 3.689 -16.864 1.00 71.38 218 PHE A C 1
ATOM 1731 O O . PHE A 1 218 ? 28.154 4.822 -17.311 1.00 71.38 218 PHE A O 1
ATOM 1738 N N . ARG A 1 219 ? 28.946 2.809 -16.656 1.00 68.62 219 ARG A N 1
ATOM 1739 C CA . ARG A 1 219 ? 30.367 3.038 -17.004 1.00 68.62 219 ARG A CA 1
ATOM 1740 C C . ARG A 1 219 ? 30.872 4.439 -16.595 1.00 68.62 219 ARG A C 1
ATOM 1742 O O . ARG A 1 219 ? 31.435 5.176 -17.411 1.00 68.62 219 ARG A O 1
ATOM 1749 N N . ASP A 1 220 ? 30.591 4.824 -15.349 1.00 60.59 220 ASP A N 1
ATOM 1750 C CA . ASP A 1 220 ? 30.946 6.111 -14.724 1.00 60.59 220 ASP A CA 1
ATOM 1751 C C . ASP A 1 220 ? 30.465 7.365 -15.487 1.00 60.59 220 ASP A C 1
ATOM 1753 O O . ASP A 1 220 ? 31.079 8.437 -15.427 1.00 60.59 220 ASP A O 1
ATOM 1757 N N . GLY A 1 221 ? 29.405 7.246 -16.295 1.00 55.91 221 GLY A N 1
ATOM 1758 C CA . GLY A 1 221 ? 28.787 8.337 -17.057 1.00 55.91 221 GLY A CA 1
ATOM 1759 C C . GLY A 1 221 ? 29.681 8.979 -18.131 1.00 55.91 221 GLY A C 1
ATOM 1760 O O . GLY A 1 221 ? 29.258 9.921 -18.804 1.00 55.91 221 GLY A O 1
ATOM 1761 N N . LYS A 1 222 ? 30.934 8.537 -18.316 1.00 56.28 222 LYS A N 1
ATOM 1762 C CA . LYS A 1 222 ? 31.890 9.155 -19.259 1.00 56.28 222 LYS A CA 1
ATOM 1763 C C . LYS A 1 222 ? 31.430 9.000 -20.707 1.00 56.28 222 LYS A C 1
ATOM 1765 O O . LYS A 1 222 ? 31.417 9.974 -21.451 1.00 56.28 222 LYS A O 1
ATOM 1770 N N . LEU A 1 223 ? 30.994 7.801 -21.090 1.00 54.94 223 LEU A N 1
ATOM 1771 C CA . LEU A 1 223 ? 30.593 7.513 -22.466 1.00 54.94 223 LEU A CA 1
ATOM 1772 C C . LEU A 1 223 ? 29.249 8.160 -22.845 1.00 54.94 223 LEU A C 1
ATOM 1774 O O . LEU A 1 223 ? 29.119 8.675 -23.951 1.00 54.94 223 LEU A O 1
ATOM 1778 N N . VAL A 1 224 ? 28.291 8.221 -21.912 1.00 54.25 224 VAL A N 1
ATOM 1779 C CA . VAL A 1 224 ? 27.008 8.931 -22.097 1.00 54.25 224 VAL A CA 1
ATOM 1780 C C . VAL A 1 224 ? 27.259 10.419 -22.350 1.00 54.25 224 VAL A C 1
ATOM 1782 O O . VAL A 1 224 ? 26.713 10.989 -23.291 1.00 54.25 224 VAL A O 1
ATOM 1785 N N . ARG A 1 225 ? 28.171 11.032 -21.583 1.00 54.12 225 ARG A N 1
ATOM 1786 C CA . ARG A 1 225 ? 28.594 12.428 -21.772 1.00 54.12 225 ARG A CA 1
ATOM 1787 C C . ARG A 1 225 ? 29.339 12.659 -23.092 1.00 54.12 225 ARG A C 1
ATOM 1789 O O . ARG A 1 225 ? 29.200 13.733 -23.671 1.00 54.12 225 ARG A O 1
ATOM 1796 N N . THR A 1 226 ? 30.114 11.688 -23.579 1.00 47.28 226 THR A N 1
ATOM 1797 C CA . THR A 1 226 ? 30.811 11.763 -24.878 1.00 47.28 226 THR A CA 1
ATOM 1798 C C . THR A 1 226 ? 29.862 11.580 -26.060 1.00 47.28 226 THR A C 1
ATOM 1800 O O . THR A 1 226 ? 30.000 12.299 -27.043 1.00 47.28 226 THR A O 1
ATOM 1803 N N . LEU A 1 227 ? 28.879 10.679 -25.978 1.00 51.50 227 LEU A N 1
ATOM 1804 C CA . LEU A 1 227 ? 27.832 10.533 -26.996 1.00 51.50 227 LEU A CA 1
ATOM 1805 C C . LEU A 1 227 ? 26.946 11.774 -27.056 1.00 51.50 227 LEU A C 1
ATOM 1807 O O . LEU A 1 227 ? 26.729 12.294 -28.143 1.00 51.50 227 LEU A O 1
ATOM 1811 N N . GLN A 1 228 ? 26.536 12.317 -25.906 1.00 49.19 228 GLN A N 1
ATOM 1812 C CA . GLN A 1 228 ? 25.853 13.611 -25.850 1.00 49.19 228 GLN A CA 1
ATOM 1813 C C . GLN A 1 228 ? 26.700 14.718 -26.489 1.00 49.19 228 GLN A C 1
ATOM 1815 O O . GLN A 1 228 ? 26.191 15.461 -27.315 1.00 49.19 228 GLN A O 1
ATOM 1820 N N . ARG A 1 229 ? 28.006 14.794 -26.199 1.00 42.94 229 ARG A N 1
ATOM 1821 C CA . ARG A 1 229 ? 28.907 15.776 -26.830 1.00 42.94 229 ARG A CA 1
ATOM 1822 C C . ARG A 1 229 ? 29.127 15.557 -28.326 1.00 42.94 229 ARG A C 1
ATOM 1824 O O . ARG A 1 229 ? 29.169 16.539 -29.044 1.00 42.94 229 ARG A O 1
ATOM 1831 N N . ARG A 1 230 ? 29.264 14.319 -28.813 1.00 42.41 230 ARG A N 1
ATOM 1832 C CA . ARG A 1 230 ? 29.434 14.004 -30.247 1.00 42.41 230 ARG A CA 1
ATOM 1833 C C . ARG A 1 230 ? 28.169 14.286 -31.045 1.00 42.41 230 ARG A C 1
ATOM 1835 O O . ARG A 1 230 ? 28.259 14.854 -32.124 1.00 42.41 230 ARG A O 1
ATOM 1842 N N . VAL A 1 231 ? 27.011 13.938 -30.484 1.00 41.47 231 VAL A N 1
ATOM 1843 C CA . VAL A 1 231 ? 25.706 14.310 -31.032 1.00 41.47 231 VAL A CA 1
ATOM 1844 C C . VAL A 1 231 ? 25.606 15.836 -31.073 1.00 41.47 231 VAL A C 1
ATOM 1846 O O . VAL A 1 231 ? 25.396 16.378 -32.142 1.00 41.47 231 VAL A O 1
ATOM 1849 N N . MET A 1 232 ? 25.893 16.555 -29.983 1.00 34.31 232 MET A N 1
ATOM 1850 C CA . MET A 1 232 ? 25.847 18.028 -29.967 1.00 34.31 232 MET A CA 1
ATOM 1851 C C . MET A 1 232 ? 26.904 18.700 -30.873 1.00 34.31 232 MET A C 1
ATOM 1853 O O . MET A 1 232 ? 26.619 19.738 -31.454 1.00 34.31 232 MET A O 1
ATOM 1857 N N . ALA A 1 233 ? 28.093 18.113 -31.047 1.00 31.81 233 ALA A N 1
ATOM 1858 C CA . ALA A 1 233 ? 29.169 18.654 -31.887 1.00 31.81 233 ALA A CA 1
ATOM 1859 C C . ALA A 1 233 ? 28.934 18.439 -33.393 1.00 31.81 233 ALA A C 1
ATOM 1861 O O . ALA A 1 233 ? 29.291 19.302 -34.187 1.00 31.81 233 ALA A O 1
ATOM 1862 N N . ALA A 1 234 ? 28.298 17.332 -33.793 1.00 33.84 234 ALA A N 1
ATOM 1863 C CA . ALA A 1 234 ? 27.866 17.105 -35.176 1.00 33.84 234 ALA A CA 1
ATOM 1864 C C . ALA A 1 234 ? 26.602 17.912 -35.552 1.00 33.84 234 ALA A C 1
ATOM 1866 O O . ALA A 1 234 ? 26.261 18.015 -36.725 1.00 33.84 234 ALA A O 1
ATOM 1867 N N . LEU A 1 235 ? 25.907 18.487 -34.562 1.00 37.72 235 LEU A N 1
ATOM 1868 C CA . LEU A 1 235 ? 24.627 19.189 -34.715 1.00 37.72 235 LEU A CA 1
ATOM 1869 C C . LEU A 1 235 ? 24.740 20.725 -34.769 1.00 37.72 235 LEU A C 1
ATOM 1871 O O . LEU A 1 235 ? 23.722 21.389 -34.941 1.00 37.72 235 LEU A O 1
ATOM 1875 N N . CYS A 1 236 ? 25.943 21.300 -34.666 1.00 27.91 236 CYS A N 1
ATOM 1876 C CA . CYS A 1 236 ? 26.163 22.757 -34.646 1.00 27.91 236 CYS A CA 1
ATOM 1877 C C . CYS A 1 236 ? 26.298 23.425 -36.031 1.00 27.91 236 CYS A C 1
ATOM 1879 O O . CYS A 1 236 ? 26.881 24.504 -36.117 1.00 27.91 236 CYS A O 1
ATOM 1881 N N . GLN A 1 237 ? 25.795 22.828 -37.119 1.00 32.69 237 GLN A N 1
ATOM 1882 C CA . GLN A 1 237 ? 25.879 23.467 -38.444 1.00 32.69 237 GLN A CA 1
ATOM 1883 C C . GLN A 1 237 ? 24.555 23.694 -39.181 1.00 32.69 237 GLN A C 1
ATOM 1885 O O . GLN A 1 237 ? 24.542 24.552 -40.054 1.00 32.69 237 GLN A O 1
ATOM 1890 N N . HIS A 1 238 ? 23.431 23.046 -38.847 1.00 31.98 238 HIS A N 1
ATOM 1891 C CA . HIS A 1 238 ? 22.223 23.200 -39.674 1.00 31.98 238 HIS A CA 1
ATOM 1892 C C . HIS A 1 238 ? 20.909 23.119 -38.869 1.00 31.98 238 HIS A C 1
ATOM 1894 O O . HIS A 1 238 ? 20.530 22.058 -38.378 1.00 31.98 238 HIS A O 1
ATOM 1900 N N . GLY A 1 239 ? 20.191 24.251 -38.803 1.00 33.19 239 GLY A N 1
ATOM 1901 C CA . GLY A 1 239 ? 18.744 24.326 -38.541 1.00 33.19 239 GLY A CA 1
ATOM 1902 C C . GLY A 1 239 ? 18.269 24.509 -37.092 1.00 33.19 239 GLY A C 1
ATOM 1903 O O . GLY A 1 239 ? 18.822 23.964 -36.140 1.00 33.19 239 GLY A O 1
ATOM 1904 N N . ILE A 1 240 ? 17.180 25.269 -36.938 1.00 35.19 240 ILE A N 1
ATOM 1905 C CA . ILE A 1 240 ? 16.449 25.450 -35.676 1.00 35.19 240 ILE A CA 1
ATOM 1906 C C . ILE A 1 240 ? 15.654 24.178 -35.401 1.00 35.19 240 ILE A C 1
ATOM 1908 O O . ILE A 1 240 ? 14.620 23.923 -36.023 1.00 35.19 240 ILE A O 1
ATOM 1912 N N . ARG A 1 241 ? 16.145 23.365 -34.467 1.00 35.88 241 ARG A N 1
ATOM 1913 C CA . ARG A 1 241 ? 15.429 22.179 -33.998 1.00 35.88 241 ARG A CA 1
ATOM 1914 C C . ARG A 1 241 ? 14.463 22.536 -32.878 1.00 35.88 241 ARG A C 1
ATOM 1916 O O . ARG A 1 241 ? 14.868 23.089 -31.858 1.00 35.88 241 ARG A O 1
ATOM 1923 N N . LEU A 1 242 ? 13.213 22.095 -33.015 1.00 33.66 242 LEU A N 1
ATOM 1924 C CA . LEU A 1 242 ? 12.373 21.797 -31.857 1.00 33.66 242 LEU A CA 1
ATOM 1925 C C . LEU A 1 242 ? 13.060 20.665 -31.090 1.00 33.66 242 LEU A C 1
ATOM 1927 O O . LEU A 1 242 ? 13.326 19.594 -31.643 1.00 33.66 242 LEU A O 1
ATOM 1931 N N . TRP A 1 243 ? 13.440 20.933 -29.845 1.00 28.47 243 TRP A N 1
ATOM 1932 C CA . TRP A 1 243 ? 14.285 20.032 -29.072 1.00 28.47 243 TRP A CA 1
ATOM 1933 C C . TRP A 1 243 ? 13.574 18.678 -28.887 1.00 28.47 243 TRP A C 1
ATOM 1935 O O . TRP A 1 243 ? 12.472 18.629 -28.352 1.00 28.47 243 TRP A O 1
ATOM 1945 N N . ASN A 1 244 ? 14.198 17.596 -29.373 1.00 31.72 244 ASN A N 1
ATOM 1946 C CA . ASN A 1 244 ? 13.609 16.257 -29.574 1.00 31.72 244 ASN A CA 1
ATOM 1947 C C . ASN A 1 244 ? 12.559 16.092 -30.668 1.00 31.72 244 ASN A C 1
ATOM 1949 O O . ASN A 1 244 ? 11.625 15.305 -30.546 1.00 31.72 244 ASN A O 1
ATOM 1953 N N . SER A 1 245 ? 12.780 16.722 -31.807 1.00 35.44 245 SER A N 1
ATOM 1954 C CA . SER A 1 245 ? 12.244 16.199 -33.054 1.00 35.44 245 SER A CA 1
ATOM 1955 C C . SER A 1 245 ? 13.374 16.033 -34.065 1.00 35.44 245 SER A C 1
ATOM 1957 O O . SER A 1 245 ? 14.385 16.737 -34.032 1.00 35.44 245 SER A O 1
ATOM 1959 N N . ILE A 1 246 ? 13.201 15.071 -34.966 1.00 37.38 246 ILE A N 1
ATOM 1960 C CA . ILE A 1 246 ? 13.899 15.056 -36.254 1.00 37.38 246 ILE A CA 1
ATOM 1961 C C . ILE A 1 246 ? 13.229 16.035 -37.226 1.00 37.38 246 ILE A C 1
ATOM 1963 O O . ILE A 1 246 ? 13.450 15.913 -38.418 1.00 37.38 246 ILE A O 1
ATOM 1967 N N . GLU A 1 247 ? 12.425 16.987 -36.741 1.00 38.50 247 GLU A N 1
ATOM 1968 C CA . GLU A 1 247 ? 11.689 17.962 -37.537 1.00 38.50 247 GLU A CA 1
ATOM 1969 C C . GLU A 1 247 ? 12.241 19.375 -37.277 1.00 38.50 247 GLU A C 1
ATOM 1971 O O . GLU A 1 247 ? 12.542 19.768 -36.148 1.00 38.50 247 GLU A O 1
ATOM 1976 N N . CYS A 1 248 ? 12.439 20.133 -38.347 1.00 44.66 248 CYS A N 1
ATOM 1977 C CA . CYS A 1 248 ? 12.971 21.488 -38.316 1.00 44.66 248 CYS A CA 1
ATOM 1978 C C . CYS A 1 248 ? 11.834 22.472 -38.622 1.00 44.66 248 CYS A C 1
ATOM 1980 O O . CYS A 1 248 ? 10.990 22.208 -39.482 1.00 44.66 248 CYS A O 1
ATOM 1982 N N . PHE A 1 249 ? 11.802 23.598 -37.902 1.00 40.81 249 PHE A N 1
ATOM 1983 C CA . PHE A 1 249 ? 10.849 24.678 -38.166 1.00 40.81 249 PHE A CA 1
ATOM 1984 C C . PHE A 1 249 ? 11.201 25.353 -39.495 1.00 40.81 249 PHE A C 1
ATOM 1986 O O . PHE A 1 249 ? 12.311 25.867 -39.636 1.00 40.81 249 PHE A O 1
ATOM 1993 N N . ASP A 1 250 ? 10.271 25.340 -40.452 1.00 48.12 250 ASP A N 1
ATOM 1994 C CA . ASP A 1 250 ? 10.514 25.851 -41.804 1.00 48.12 250 ASP A CA 1
ATOM 1995 C C . ASP A 1 250 ? 9.905 27.242 -42.019 1.00 48.12 250 ASP A C 1
ATOM 1997 O O . ASP A 1 250 ? 10.624 28.198 -42.296 1.00 48.12 250 ASP A O 1
ATOM 2001 N N . ARG A 1 251 ? 8.588 27.397 -41.830 1.00 44.59 251 ARG A N 1
ATOM 2002 C CA . ARG A 1 251 ? 7.889 28.692 -41.936 1.00 44.59 251 ARG A CA 1
ATOM 2003 C C . ARG A 1 251 ? 6.557 28.695 -41.183 1.00 44.59 251 ARG A C 1
ATOM 2005 O O . ARG A 1 251 ? 6.023 27.642 -40.846 1.00 44.59 251 ARG A O 1
ATOM 2012 N N . LEU A 1 252 ? 5.998 29.884 -40.954 1.00 42.28 252 LEU A N 1
ATOM 2013 C CA . LEU A 1 252 ? 4.626 30.065 -40.463 1.00 42.28 252 LEU A CA 1
ATOM 2014 C C . LEU A 1 252 ? 3.703 30.418 -41.623 1.00 42.28 252 LEU A C 1
ATOM 2016 O O . LEU A 1 252 ? 4.003 31.333 -42.390 1.00 42.28 252 LEU A O 1
ATOM 2020 N N . ASP A 1 253 ? 2.566 29.738 -41.709 1.00 41.16 253 ASP A N 1
ATOM 2021 C CA . ASP A 1 253 ? 1.455 30.143 -42.563 1.00 41.16 253 ASP A CA 1
ATOM 2022 C C . ASP A 1 253 ? 0.215 30.498 -41.705 1.00 41.16 253 ASP A C 1
ATOM 2024 O O . ASP A 1 253 ? 0.264 30.387 -40.475 1.00 41.16 253 ASP A O 1
ATOM 2028 N N . PRO A 1 254 ? -0.899 30.963 -42.305 1.00 35.62 254 PRO A N 1
ATOM 2029 C CA . PRO A 1 254 ? -2.104 31.349 -41.562 1.00 35.62 254 PRO A CA 1
ATOM 2030 C C . PRO A 1 254 ? -2.749 30.227 -40.729 1.00 35.62 254 PRO A C 1
ATOM 2032 O O . PRO A 1 254 ? -3.590 30.517 -39.879 1.00 35.62 254 PRO A O 1
ATOM 2035 N N . THR A 1 255 ? -2.393 28.963 -40.970 1.00 36.28 255 THR A N 1
ATOM 2036 C CA . THR A 1 255 ? -2.923 27.778 -40.280 1.00 36.28 255 THR A CA 1
ATOM 2037 C C . THR A 1 255 ? -2.002 27.249 -39.181 1.00 36.28 255 THR A C 1
ATOM 2039 O O . THR A 1 255 ? -2.446 26.462 -38.344 1.00 36.28 255 THR A O 1
ATOM 2042 N N . GLY A 1 256 ? -0.752 27.718 -39.119 1.00 36.38 256 GLY A N 1
ATOM 2043 C CA . GLY A 1 256 ? 0.192 27.382 -38.059 1.00 36.38 256 GLY A CA 1
ATOM 2044 C C . GLY A 1 256 ? 1.627 27.170 -38.553 1.00 36.38 256 GLY A C 1
ATOM 2045 O O . GLY A 1 256 ? 1.970 27.512 -39.687 1.00 36.38 256 GLY A O 1
ATOM 2046 N N . PRO A 1 257 ? 2.512 26.652 -37.684 1.00 43.28 257 PRO A N 1
ATOM 2047 C CA . PRO A 1 257 ? 3.887 26.336 -38.051 1.00 43.28 257 PRO A CA 1
ATOM 2048 C C . PRO A 1 257 ? 3.941 25.105 -38.962 1.00 43.28 257 PRO A C 1
ATOM 2050 O O . PRO A 1 257 ? 3.423 24.046 -38.610 1.00 43.28 257 PRO A O 1
ATOM 2053 N N . ILE A 1 258 ? 4.610 25.235 -40.108 1.00 42.84 258 ILE A N 1
ATOM 2054 C CA . ILE A 1 258 ? 4.919 24.115 -41.000 1.00 42.84 258 ILE A CA 1
ATOM 2055 C C . ILE A 1 258 ? 6.313 23.582 -40.651 1.00 42.84 258 ILE A C 1
ATOM 2057 O O . ILE A 1 258 ? 7.287 24.337 -40.583 1.00 42.84 258 ILE A O 1
ATOM 2061 N N . VAL A 1 259 ? 6.388 22.271 -40.408 1.00 44.75 259 VAL A N 1
ATOM 2062 C CA . VAL A 1 259 ? 7.604 21.538 -40.026 1.00 44.75 259 VAL A CA 1
ATOM 2063 C C . VAL A 1 259 ? 7.871 20.398 -41.012 1.00 44.75 259 VAL A C 1
ATOM 2065 O O . VAL A 1 259 ? 6.937 19.744 -41.473 1.00 44.75 259 VAL A O 1
ATOM 2068 N N . TYR A 1 260 ? 9.144 20.146 -41.319 1.00 46.25 260 TYR A N 1
ATOM 2069 C CA . TYR A 1 260 ? 9.599 19.015 -42.145 1.00 46.25 260 TYR A CA 1
ATOM 2070 C C . TYR A 1 260 ? 10.689 18.224 -41.422 1.00 46.25 260 TYR A C 1
ATOM 2072 O O . TYR A 1 260 ? 11.379 18.782 -40.571 1.00 46.25 260 TYR A O 1
ATOM 2080 N N . PHE A 1 261 ? 10.903 16.954 -41.794 1.00 40.34 261 PHE A N 1
ATOM 2081 C CA . PHE A 1 261 ? 12.060 16.189 -41.321 1.00 40.34 261 PHE A CA 1
ATOM 2082 C C . PHE A 1 261 ? 13.370 16.908 -41.698 1.00 40.34 261 PHE A C 1
ATOM 2084 O O . PHE A 1 261 ? 13.584 17.251 -42.859 1.00 40.34 261 PHE A O 1
ATOM 2091 N N . CYS A 1 262 ? 14.229 17.163 -40.709 1.00 43.84 262 CYS A N 1
ATOM 2092 C CA . CYS A 1 262 ? 15.482 17.892 -40.852 1.00 43.84 262 CYS A CA 1
ATOM 2093 C C . CYS A 1 262 ? 16.399 17.194 -41.862 1.00 43.84 262 CYS A C 1
ATOM 2095 O O . CYS A 1 262 ? 16.881 16.087 -41.602 1.00 43.84 262 CYS A O 1
ATOM 2097 N N . ASP A 1 263 ? 16.719 17.887 -42.953 1.00 40.69 263 ASP A N 1
ATOM 2098 C CA . ASP A 1 263 ? 17.869 17.539 -43.777 1.00 40.69 263 ASP A CA 1
ATOM 2099 C C . ASP A 1 263 ? 19.150 17.953 -43.042 1.00 40.69 263 ASP A C 1
ATOM 2101 O O . ASP A 1 263 ? 19.562 19.111 -43.021 1.00 40.69 263 ASP A O 1
ATOM 2105 N N . ILE A 1 264 ? 19.771 16.971 -42.399 1.00 38.44 264 ILE A N 1
ATOM 2106 C CA . ILE A 1 264 ? 21.008 17.119 -41.628 1.00 38.44 264 ILE A CA 1
ATOM 2107 C C . ILE A 1 264 ? 22.256 17.310 -42.508 1.00 38.44 264 ILE A C 1
ATOM 2109 O O . ILE A 1 264 ? 23.348 17.469 -41.965 1.00 38.44 264 ILE A O 1
ATOM 2113 N N . THR A 1 265 ? 22.113 17.289 -43.838 1.00 39.56 265 THR A N 1
ATOM 2114 C CA . THR A 1 265 ? 23.219 17.446 -44.797 1.00 39.56 265 THR A CA 1
ATOM 2115 C C . THR A 1 265 ? 23.428 18.890 -45.266 1.00 39.56 265 THR A C 1
ATOM 2117 O O . THR A 1 265 ? 24.484 19.195 -45.816 1.00 39.56 265 THR A O 1
ATOM 2120 N N . GLY A 1 266 ? 22.463 19.789 -45.019 1.00 40.91 266 GLY A N 1
ATOM 2121 C CA . GLY A 1 266 ? 22.552 21.212 -45.371 1.00 40.91 266 GLY A CA 1
ATOM 2122 C C . GLY A 1 266 ? 22.294 21.543 -46.847 1.00 40.91 266 GLY A C 1
ATOM 2123 O O . GLY A 1 266 ? 22.584 22.660 -47.269 1.00 40.91 266 GLY A O 1
ATOM 2124 N N . GLN A 1 267 ? 21.762 20.609 -47.643 1.00 44.25 267 GLN A N 1
ATOM 2125 C CA . GLN A 1 267 ? 21.551 20.796 -49.088 1.00 44.25 267 GLN A CA 1
ATOM 2126 C C . GLN A 1 267 ? 20.087 21.059 -49.482 1.00 44.25 267 GLN A C 1
ATOM 2128 O O . GLN A 1 267 ? 19.785 21.260 -50.660 1.00 44.25 267 GLN A O 1
ATOM 2133 N N . ASN A 1 268 ? 19.169 21.104 -48.515 1.00 46.22 268 ASN A N 1
ATOM 2134 C CA . ASN A 1 268 ? 17.758 21.368 -48.770 1.00 46.22 268 ASN A CA 1
ATOM 2135 C C . ASN A 1 268 ? 17.486 22.842 -49.124 1.00 46.22 268 ASN A C 1
ATOM 2137 O O . ASN A 1 268 ? 17.464 23.720 -48.261 1.00 46.22 268 ASN A O 1
ATOM 2141 N N . GLN A 1 269 ? 17.191 23.092 -50.402 1.00 49.28 269 GLN A N 1
ATOM 2142 C CA . GLN A 1 269 ? 16.893 24.421 -50.952 1.00 49.28 269 GLN A CA 1
ATOM 2143 C C . GLN A 1 269 ? 15.620 25.077 -50.384 1.00 49.28 269 GLN A C 1
ATOM 2145 O O . GLN A 1 269 ? 15.426 26.277 -50.567 1.00 49.28 269 GLN A O 1
ATOM 2150 N N . ASN A 1 270 ? 14.758 24.322 -49.695 1.00 45.09 270 ASN A N 1
ATOM 2151 C CA . ASN A 1 270 ? 13.492 24.834 -49.168 1.00 45.09 270 ASN A CA 1
ATOM 2152 C C . ASN A 1 270 ? 13.593 25.409 -47.744 1.00 45.09 270 ASN A C 1
ATOM 2154 O O . ASN A 1 270 ? 12.641 26.038 -47.299 1.00 45.09 270 ASN A O 1
ATOM 2158 N N . GLN A 1 271 ? 14.719 25.236 -47.040 1.00 51.88 271 GLN A N 1
ATOM 2159 C CA . GLN A 1 271 ? 14.858 25.625 -45.632 1.00 51.88 271 GLN A CA 1
ATOM 2160 C C . GLN A 1 271 ? 15.174 27.124 -45.453 1.00 51.88 271 GLN A C 1
ATOM 2162 O O . GLN A 1 271 ? 16.232 27.605 -45.863 1.00 51.88 271 GLN A O 1
ATOM 2167 N N . GLN A 1 272 ? 14.285 27.869 -44.782 1.00 51.97 272 GLN A N 1
ATOM 2168 C CA . GLN A 1 272 ? 14.400 29.337 -44.666 1.00 51.97 272 GLN A CA 1
ATOM 2169 C C . GLN A 1 272 ? 15.106 29.857 -43.401 1.00 51.97 272 GLN A C 1
ATOM 2171 O O . GLN A 1 272 ? 15.607 30.984 -43.421 1.00 51.97 272 GLN A O 1
ATOM 2176 N N . TYR A 1 273 ? 15.199 29.074 -42.317 1.00 52.16 273 TYR A N 1
ATOM 2177 C CA . TYR A 1 273 ? 15.814 29.513 -41.053 1.00 52.16 273 TYR A CA 1
ATOM 2178 C C . TYR A 1 273 ? 16.923 28.575 -40.545 1.00 52.16 273 TYR A C 1
ATOM 2180 O O . TYR A 1 273 ? 16.810 27.345 -40.578 1.00 52.16 273 TYR A O 1
ATOM 2188 N N . VAL A 1 274 ? 18.002 29.176 -40.035 1.00 50.50 274 VAL A N 1
ATOM 2189 C CA . VAL A 1 274 ? 19.245 28.517 -39.602 1.00 50.50 274 VAL A CA 1
ATOM 2190 C C . VAL A 1 274 ? 19.761 29.104 -38.284 1.00 50.50 274 VAL A C 1
ATOM 2192 O O . VAL A 1 274 ? 19.466 30.252 -37.959 1.00 50.50 274 VAL A O 1
ATOM 2195 N N . LEU A 1 275 ? 20.530 28.326 -37.516 1.00 45.50 275 LEU A N 1
ATOM 2196 C CA . LEU A 1 275 ? 21.274 28.828 -36.356 1.00 45.50 275 LEU A CA 1
ATOM 2197 C C . LEU A 1 275 ? 22.686 29.222 -36.799 1.00 45.50 275 LEU A C 1
ATOM 2199 O O . LEU A 1 275 ? 23.339 28.445 -37.494 1.00 45.50 275 LEU A O 1
ATOM 2203 N N . ASP A 1 276 ? 23.151 30.412 -36.422 1.00 46.03 276 ASP A N 1
ATOM 2204 C CA . ASP A 1 276 ? 24.544 30.801 -36.653 1.00 46.03 276 ASP A CA 1
ATOM 2205 C C . ASP A 1 276 ? 25.502 30.166 -35.629 1.00 46.03 276 ASP A C 1
ATOM 2207 O O . ASP A 1 276 ? 25.091 29.490 -34.683 1.00 46.03 276 ASP A O 1
ATOM 2211 N N . THR A 1 277 ? 26.807 30.380 -35.815 1.00 44.38 277 THR A N 1
ATOM 2212 C CA . THR A 1 277 ? 27.869 29.810 -34.965 1.00 44.38 277 THR A CA 1
ATOM 2213 C C . THR A 1 277 ? 27.807 30.259 -33.502 1.00 44.38 277 THR A C 1
ATOM 2215 O O . THR A 1 277 ? 28.510 29.695 -32.664 1.00 44.38 277 THR A O 1
ATOM 2218 N N . GLN A 1 278 ? 26.972 31.250 -33.181 1.00 43.56 278 GLN A N 1
ATOM 2219 C CA . GLN A 1 278 ? 26.734 31.765 -31.834 1.00 43.56 278 GLN A CA 1
ATOM 2220 C C . GLN A 1 278 ? 25.387 31.290 -31.259 1.00 43.56 278 GLN A C 1
ATOM 2222 O O . GLN A 1 278 ? 25.049 31.640 -30.131 1.00 43.56 278 GLN A O 1
ATOM 2227 N N . GLY A 1 279 ? 24.635 30.464 -31.997 1.00 42.34 279 GLY A N 1
ATOM 2228 C CA . GLY A 1 279 ? 23.353 29.904 -31.570 1.00 42.34 279 GLY A CA 1
ATOM 2229 C C . GLY A 1 279 ? 22.154 30.825 -31.806 1.00 42.34 279 GLY A C 1
ATOM 2230 O O . GLY A 1 279 ? 21.116 30.625 -31.177 1.00 42.34 279 GLY A O 1
ATOM 2231 N N . LEU A 1 280 ? 22.268 31.825 -32.690 1.00 46.50 280 LEU A N 1
ATOM 2232 C CA . LEU A 1 280 ? 21.194 32.782 -32.981 1.00 46.50 280 LEU A CA 1
ATOM 2233 C C . LEU A 1 280 ? 20.396 32.381 -34.228 1.00 46.50 280 LEU A C 1
ATOM 2235 O O . LEU A 1 280 ? 20.958 31.944 -35.230 1.00 46.50 280 LEU A O 1
ATOM 2239 N N . ILE A 1 281 ? 19.076 32.579 -34.183 1.00 49.84 281 ILE A N 1
ATOM 2240 C CA . ILE A 1 281 ? 18.144 32.291 -35.284 1.00 49.84 281 ILE A CA 1
ATOM 2241 C C . ILE A 1 281 ? 18.290 33.338 -36.404 1.00 49.84 281 ILE A C 1
ATOM 2243 O O . ILE A 1 281 ? 17.980 34.518 -36.209 1.00 49.84 281 ILE A O 1
ATOM 2247 N N . ARG A 1 282 ? 18.700 32.905 -37.602 1.00 51.28 282 ARG A N 1
ATOM 2248 C CA . ARG A 1 282 ? 18.824 33.729 -38.814 1.00 51.28 282 ARG A CA 1
ATOM 2249 C C . ARG A 1 282 ? 17.973 33.196 -39.959 1.00 51.28 282 ARG A C 1
ATOM 2251 O O . ARG A 1 282 ? 17.853 31.993 -40.153 1.00 51.28 282 ARG A O 1
ATOM 2258 N N . HIS A 1 283 ? 17.415 34.105 -40.748 1.00 55.88 283 HIS A N 1
ATOM 2259 C CA . HIS A 1 283 ? 16.820 33.785 -42.042 1.00 55.88 283 HIS A CA 1
ATOM 2260 C C . HIS A 1 283 ? 17.930 33.597 -43.092 1.00 55.88 283 HIS A C 1
ATOM 2262 O O . HIS A 1 283 ? 18.949 34.292 -43.031 1.00 55.88 283 HIS A O 1
ATOM 2268 N N . SER A 1 284 ? 17.729 32.720 -44.079 1.00 56.25 284 SER A N 1
ATOM 2269 C CA . SER A 1 284 ? 18.698 32.407 -45.147 1.00 56.25 284 SER A CA 1
ATOM 2270 C C . SER A 1 284 ? 19.140 33.634 -45.958 1.00 56.25 284 SER A C 1
ATOM 2272 O O . SER A 1 284 ? 20.233 33.657 -46.513 1.00 56.25 284 SER A O 1
ATOM 2274 N N . SER A 1 285 ? 18.349 34.712 -45.941 1.00 57.19 285 SER A N 1
ATOM 2275 C CA . SER A 1 285 ? 18.704 36.018 -46.519 1.00 57.19 285 SER A CA 1
ATOM 2276 C C . SER A 1 285 ? 19.673 36.870 -45.668 1.00 57.19 285 SER A C 1
ATOM 2278 O O . SER A 1 285 ? 19.852 38.050 -45.966 1.00 57.19 285 SER A O 1
ATOM 2280 N N . GLY A 1 286 ? 20.202 36.363 -44.548 1.00 56.22 286 GLY A N 1
ATOM 2281 C CA . GLY A 1 286 ? 21.135 37.079 -43.660 1.00 56.22 286 GLY A CA 1
ATOM 2282 C C . GLY A 1 286 ? 20.503 38.044 -42.640 1.00 56.22 286 GLY A C 1
ATOM 2283 O O . GLY A 1 286 ? 21.224 38.791 -41.978 1.00 56.22 286 GLY A O 1
ATOM 2284 N N . ARG A 1 287 ? 19.171 38.040 -42.486 1.00 57.22 287 ARG A N 1
ATOM 2285 C CA . ARG A 1 287 ? 18.404 38.899 -41.553 1.00 57.22 287 ARG A CA 1
ATOM 2286 C C . ARG A 1 287 ? 18.021 38.130 -40.273 1.00 57.22 287 ARG A C 1
ATOM 2288 O O . ARG A 1 287 ? 17.849 36.915 -40.321 1.00 57.22 287 ARG A O 1
ATOM 2295 N N . CYS A 1 288 ? 17.867 38.820 -39.142 1.00 57.41 288 CYS A N 1
ATOM 2296 C CA . CYS A 1 288 ? 17.415 38.241 -37.867 1.00 57.41 288 CYS A CA 1
ATOM 2297 C C . CYS A 1 288 ? 15.881 38.189 -37.783 1.00 57.41 288 CYS A C 1
ATOM 2299 O O . CYS A 1 288 ? 15.194 38.888 -38.524 1.00 57.41 288 CYS A O 1
ATOM 2301 N N . VAL A 1 289 ? 15.323 37.385 -36.877 1.00 55.81 289 VAL A N 1
ATOM 2302 C CA . VAL A 1 289 ? 13.865 37.249 -36.708 1.00 55.81 289 VAL A CA 1
ATOM 2303 C C . VAL A 1 289 ? 13.367 38.153 -35.576 1.00 55.81 289 VAL A C 1
ATOM 2305 O O . VAL A 1 289 ? 13.939 38.163 -34.492 1.00 55.81 289 VAL A O 1
ATOM 2308 N N . SER A 1 290 ? 12.304 38.919 -35.825 1.00 53.75 290 SER A N 1
ATOM 2309 C CA . SER A 1 290 ? 11.637 39.779 -34.840 1.00 53.75 290 SER A CA 1
ATOM 2310 C C . SER A 1 290 ? 10.155 39.440 -34.738 1.00 53.75 290 SER A C 1
ATOM 2312 O O . SER A 1 290 ? 9.516 39.111 -35.739 1.00 53.75 290 SER A O 1
ATOM 2314 N N . THR A 1 291 ? 9.601 39.539 -33.534 1.00 49.84 291 THR A N 1
ATOM 2315 C CA . THR A 1 291 ? 8.160 39.460 -33.295 1.00 49.84 291 THR A CA 1
ATOM 2316 C C . THR A 1 291 ? 7.529 40.848 -33.381 1.00 49.84 291 THR A C 1
ATOM 2318 O O . THR A 1 291 ? 8.121 41.834 -32.938 1.00 49.84 291 THR A O 1
ATOM 2321 N N . ASN A 1 292 ? 6.289 40.954 -33.864 1.00 51.25 292 ASN A N 1
ATOM 2322 C CA . ASN A 1 292 ? 5.525 42.196 -33.687 1.00 51.25 292 ASN A CA 1
ATOM 2323 C C . ASN A 1 292 ? 5.307 42.511 -32.181 1.00 51.25 292 ASN A C 1
ATOM 2325 O O . ASN A 1 292 ? 5.477 41.638 -31.331 1.00 51.25 292 ASN A O 1
ATOM 2329 N N . LEU A 1 293 ? 4.900 43.741 -31.831 1.00 50.25 293 LEU A N 1
ATOM 2330 C CA . LEU A 1 293 ? 4.723 44.189 -30.429 1.00 50.25 293 LEU A CA 1
ATOM 2331 C C . LEU A 1 293 ? 3.743 43.336 -29.594 1.00 50.25 293 LEU A C 1
ATOM 2333 O O . LEU A 1 293 ? 3.730 43.448 -28.372 1.00 50.25 293 LEU A O 1
ATOM 2337 N N . LYS A 1 294 ? 2.919 42.500 -30.237 1.00 47.19 294 LYS A N 1
ATOM 2338 C CA . LYS A 1 294 ? 1.965 41.588 -29.590 1.00 47.19 294 LYS A CA 1
ATOM 2339 C C . LYS A 1 294 ? 2.426 40.120 -29.605 1.00 47.19 294 LYS A C 1
ATOM 2341 O O . LYS A 1 294 ? 1.648 39.260 -29.217 1.00 47.19 294 LYS A O 1
ATOM 2346 N N . ALA A 1 295 ? 3.639 39.827 -30.083 1.00 49.91 295 ALA A N 1
ATOM 2347 C CA . ALA A 1 295 ? 4.202 38.482 -30.253 1.00 49.91 295 ALA A CA 1
ATOM 2348 C C . ALA A 1 295 ? 3.356 37.512 -31.107 1.00 49.91 295 ALA A C 1
ATOM 2350 O O . ALA A 1 295 ? 3.396 36.302 -30.915 1.00 49.91 295 ALA A O 1
ATOM 2351 N N . THR A 1 296 ? 2.589 38.036 -32.068 1.00 39.16 296 THR A N 1
ATOM 2352 C CA . THR A 1 296 ? 1.627 37.244 -32.867 1.00 39.16 296 THR A CA 1
ATOM 2353 C C . THR A 1 296 ? 2.109 36.893 -34.275 1.00 39.16 296 THR A C 1
ATOM 2355 O O . THR A 1 296 ? 1.471 36.094 -34.951 1.00 39.16 296 THR A O 1
ATOM 2358 N N . SER A 1 297 ? 3.226 37.462 -34.737 1.00 45.75 297 SER A N 1
ATOM 2359 C CA . SER A 1 297 ? 3.819 37.146 -36.044 1.00 45.75 297 SER A CA 1
ATOM 2360 C C . SER A 1 297 ? 5.334 37.347 -36.027 1.00 45.75 297 SER A C 1
ATOM 2362 O O . SER A 1 297 ? 5.814 38.294 -35.397 1.00 45.75 297 SER A O 1
ATOM 2364 N N . LEU A 1 298 ? 6.069 36.493 -36.748 1.00 50.03 298 LEU A N 1
ATOM 2365 C CA . LEU A 1 298 ? 7.521 36.589 -36.949 1.00 50.03 298 LEU A CA 1
ATOM 2366 C C . LEU A 1 298 ? 7.836 37.259 -38.298 1.00 50.03 298 LEU A C 1
ATOM 2368 O O . LEU A 1 298 ? 7.195 36.952 -39.299 1.00 50.03 298 LEU A O 1
ATOM 2372 N N . ALA A 1 299 ? 8.823 38.158 -38.336 1.00 55.34 299 ALA A N 1
ATOM 2373 C CA . ALA A 1 299 ? 9.281 38.838 -39.552 1.00 55.34 299 ALA A CA 1
ATOM 2374 C C . ALA A 1 299 ? 10.813 38.993 -39.591 1.00 55.34 299 ALA A C 1
ATOM 2376 O O . ALA A 1 299 ? 11.461 39.141 -38.554 1.00 55.34 299 ALA A O 1
ATOM 2377 N N . ALA A 1 300 ? 11.399 38.993 -40.794 1.00 55.16 300 ALA A N 1
ATOM 2378 C CA . ALA A 1 300 ? 12.844 39.133 -40.997 1.00 55.16 300 ALA A CA 1
ATOM 2379 C C . ALA A 1 300 ? 13.306 40.610 -40.955 1.00 55.16 300 ALA A C 1
ATOM 2381 O O . ALA A 1 300 ? 12.982 41.420 -41.829 1.00 55.16 300 ALA A O 1
ATOM 2382 N N . THR A 1 301 ? 14.140 40.971 -39.982 1.00 59.47 301 THR A N 1
ATOM 2383 C CA . THR A 1 301 ? 14.619 42.336 -39.704 1.00 59.47 301 THR A CA 1
ATOM 2384 C C . THR A 1 301 ? 16.157 42.421 -39.679 1.00 59.47 301 THR A C 1
ATOM 2386 O O . THR A 1 301 ? 16.822 41.405 -39.465 1.00 59.47 301 THR A O 1
ATOM 2389 N N . PRO A 1 302 ? 16.782 43.595 -39.888 1.00 61.41 302 PRO A N 1
ATOM 2390 C CA . PRO A 1 302 ? 18.218 43.752 -39.672 1.00 61.41 302 PRO A CA 1
ATOM 2391 C C . PRO A 1 302 ? 18.586 43.465 -38.209 1.00 61.41 302 PRO A C 1
ATOM 2393 O O . PRO A 1 302 ? 17.939 43.958 -37.286 1.00 61.41 302 PRO A O 1
ATOM 2396 N N . CYS A 1 303 ? 19.647 42.689 -37.990 1.00 57.66 303 CYS A N 1
ATOM 2397 C CA . CYS A 1 303 ? 20.041 42.216 -36.657 1.00 57.66 303 CYS A CA 1
ATOM 2398 C C . CYS A 1 303 ? 20.374 43.337 -35.657 1.00 57.66 303 CYS A C 1
ATOM 2400 O O . CYS A 1 303 ? 20.216 43.148 -34.456 1.00 57.66 303 CYS A O 1
ATOM 2402 N N . ALA A 1 304 ? 20.755 44.523 -36.143 1.00 58.50 304 ALA A N 1
ATOM 2403 C CA . ALA A 1 304 ? 21.019 45.699 -35.312 1.00 58.50 304 ALA A CA 1
ATOM 2404 C C . ALA A 1 304 ? 19.770 46.258 -34.589 1.00 58.50 304 ALA A C 1
ATOM 2406 O O . ALA A 1 304 ? 19.906 47.079 -33.689 1.00 58.50 304 ALA A O 1
ATOM 2407 N N . GLY A 1 305 ? 18.555 45.834 -34.969 1.00 51.12 305 GLY A N 1
ATOM 2408 C CA . GLY A 1 305 ? 17.292 46.294 -34.374 1.00 51.12 305 GLY A CA 1
ATOM 2409 C C . GLY A 1 305 ? 16.701 45.393 -33.279 1.00 51.12 305 GLY A C 1
ATOM 2410 O O . GLY A 1 305 ? 15.605 45.686 -32.798 1.00 51.12 305 GLY A O 1
ATOM 2411 N N . ALA A 1 306 ? 17.364 44.293 -32.903 1.00 53.81 306 ALA A N 1
ATOM 2412 C CA . ALA A 1 306 ? 16.854 43.339 -31.914 1.00 53.81 306 ALA A CA 1
ATOM 2413 C C . ALA A 1 306 ? 16.955 43.897 -30.480 1.00 53.81 306 ALA A C 1
ATOM 2415 O O . ALA A 1 306 ? 18.018 44.344 -30.057 1.00 53.81 306 ALA A O 1
ATOM 2416 N N . ARG A 1 307 ? 15.846 43.874 -29.725 1.00 46.34 307 ARG A N 1
ATOM 2417 C CA . ARG A 1 307 ? 15.761 44.463 -28.370 1.00 46.34 307 ARG A CA 1
ATOM 2418 C C . ARG A 1 307 ? 15.710 43.440 -27.222 1.00 46.34 307 ARG A C 1
ATOM 2420 O O . ARG A 1 307 ? 15.746 43.858 -26.069 1.00 46.34 307 ARG A O 1
ATOM 2427 N N . HIS A 1 308 ? 15.611 42.134 -27.499 1.00 41.16 308 HIS A N 1
ATOM 2428 C CA . HIS A 1 308 ? 15.491 41.097 -26.462 1.00 41.16 308 HIS A CA 1
ATOM 2429 C C . HIS A 1 308 ? 16.015 39.724 -26.917 1.00 41.16 308 HIS A C 1
ATOM 2431 O O . HIS A 1 308 ? 15.886 39.393 -28.095 1.00 41.16 308 HIS A O 1
ATOM 2437 N N . TRP A 1 309 ? 16.557 38.936 -25.981 1.00 45.97 309 TRP A N 1
ATOM 2438 C CA . TRP A 1 309 ? 17.089 37.581 -26.195 1.00 45.97 309 TRP A CA 1
ATOM 2439 C C . TRP A 1 309 ? 16.666 36.661 -25.035 1.00 45.97 309 TRP A C 1
ATOM 2441 O O . TRP A 1 309 ? 16.784 37.069 -23.882 1.00 45.97 309 TRP A O 1
ATOM 2451 N N . GLU A 1 310 ? 16.218 35.432 -25.320 1.00 36.16 310 GLU A N 1
ATOM 2452 C CA . GLU A 1 310 ? 15.854 34.419 -24.309 1.00 36.16 310 GLU A CA 1
ATOM 2453 C C . GLU A 1 310 ? 16.562 33.074 -24.553 1.00 36.16 310 GLU A C 1
ATOM 2455 O O . GLU A 1 310 ? 16.846 32.702 -25.692 1.00 36.16 310 GLU A O 1
ATOM 2460 N N . VAL A 1 311 ? 16.822 32.335 -23.467 1.00 35.69 311 VAL A N 1
ATOM 2461 C CA . VAL A 1 311 ? 17.432 30.993 -23.460 1.00 35.69 311 VAL A CA 1
ATOM 2462 C C . VAL A 1 311 ? 16.356 29.955 -23.126 1.00 35.69 311 VAL A C 1
ATOM 2464 O O . VAL A 1 311 ? 15.651 30.105 -22.132 1.00 35.69 311 VAL A O 1
ATOM 2467 N N . ILE A 1 312 ? 16.239 28.888 -23.922 1.00 33.38 312 ILE A N 1
ATOM 2468 C CA . ILE A 1 312 ? 15.266 27.805 -23.693 1.00 33.38 312 ILE A CA 1
ATOM 2469 C C . ILE A 1 312 ? 15.961 26.641 -22.965 1.00 33.38 312 ILE A C 1
ATOM 2471 O O . ILE A 1 312 ? 16.837 25.989 -23.531 1.00 33.38 312 ILE A O 1
ATOM 2475 N N . GLU A 1 313 ? 15.569 26.359 -21.717 1.00 33.12 313 GLU A N 1
ATOM 2476 C CA . GLU A 1 313 ? 16.069 25.228 -20.914 1.00 33.12 313 GLU A CA 1
ATOM 2477 C C . GLU A 1 313 ? 15.077 24.034 -20.862 1.00 33.12 313 GLU A C 1
ATOM 2479 O O . GLU A 1 313 ? 13.865 24.211 -20.820 1.00 33.12 313 GLU A O 1
ATOM 2484 N N . GLN A 1 314 ? 15.641 22.817 -20.774 1.00 32.19 314 GLN A N 1
ATOM 2485 C CA . GLN A 1 314 ? 15.086 21.434 -20.690 1.00 32.19 314 GLN A CA 1
ATOM 2486 C C . GLN A 1 314 ? 14.610 20.617 -21.929 1.00 32.19 314 GLN A C 1
ATOM 2488 O O . GLN A 1 314 ? 13.678 20.961 -22.647 1.00 32.19 314 GLN A O 1
ATOM 2493 N N . PHE A 1 315 ? 15.267 19.452 -22.111 1.00 36.53 315 PHE A N 1
ATOM 2494 C CA . PHE A 1 315 ? 15.106 18.449 -23.181 1.00 36.53 315 PHE A CA 1
ATOM 2495 C C . PHE A 1 315 ? 14.320 17.255 -22.659 1.00 36.53 315 PHE A C 1
ATOM 2497 O O . PHE A 1 315 ? 14.768 16.594 -21.720 1.00 36.53 315 PHE A O 1
ATOM 2504 N N . VAL A 1 316 ? 13.202 16.923 -23.302 1.00 37.97 316 VAL A N 1
ATOM 2505 C CA . VAL A 1 316 ? 12.411 15.718 -23.002 1.00 37.97 316 VAL A CA 1
ATOM 2506 C C . VAL A 1 316 ? 12.347 14.841 -24.263 1.00 37.97 316 VAL A C 1
ATOM 2508 O O . VAL A 1 316 ? 11.816 15.331 -25.257 1.00 37.97 316 VAL A O 1
ATOM 2511 N N . PRO A 1 317 ? 12.926 13.615 -24.283 1.00 35.75 317 PRO A N 1
ATOM 2512 C CA . PRO A 1 317 ? 12.991 12.727 -25.463 1.00 35.75 317 PRO A CA 1
ATOM 2513 C C . PRO A 1 317 ? 11.654 12.537 -26.190 1.00 35.75 317 PRO A C 1
ATOM 2515 O O . PRO A 1 317 ? 10.603 12.489 -25.548 1.00 35.75 317 PRO A O 1
ATOM 2518 N N . ALA A 1 318 ? 11.680 12.391 -27.519 1.00 39.59 318 ALA A N 1
ATOM 2519 C CA . ALA A 1 318 ? 10.478 12.194 -28.341 1.00 39.59 318 ALA A CA 1
ATOM 2520 C C . ALA A 1 318 ? 9.732 10.914 -27.938 1.00 39.59 318 ALA A C 1
ATOM 2522 O O . ALA A 1 318 ? 8.503 10.854 -27.928 1.00 39.59 318 ALA A O 1
ATOM 2523 N N . GLU A 1 319 ? 10.492 9.901 -27.538 1.00 39.28 319 GLU A N 1
ATOM 2524 C CA . GLU A 1 319 ? 10.042 8.631 -26.987 1.00 39.28 319 GLU A CA 1
ATOM 2525 C C . GLU A 1 319 ? 9.319 8.847 -25.654 1.00 39.28 319 GLU A C 1
ATOM 2527 O O . GLU A 1 319 ? 8.272 8.249 -25.421 1.00 39.28 319 GLU A O 1
ATOM 2532 N N . THR A 1 320 ? 9.807 9.770 -24.819 1.00 38.50 320 THR A N 1
ATOM 2533 C CA . THR A 1 320 ? 9.168 10.169 -23.558 1.00 38.50 320 THR A CA 1
ATOM 2534 C C . THR A 1 320 ? 7.863 10.927 -23.802 1.00 38.50 320 THR A C 1
ATOM 2536 O O . THR A 1 320 ? 6.891 10.702 -23.084 1.00 38.50 320 THR A O 1
ATOM 2539 N N . LEU A 1 321 ? 7.783 11.775 -24.832 1.00 41.94 321 LEU A N 1
ATOM 2540 C CA . LEU A 1 321 ? 6.543 12.467 -25.212 1.00 41.94 321 LEU A CA 1
ATOM 2541 C C . LEU A 1 321 ? 5.525 11.516 -25.855 1.00 41.94 321 LEU A C 1
ATOM 2543 O O . LEU A 1 321 ? 4.343 11.583 -25.526 1.00 41.94 321 LEU A O 1
ATOM 2547 N N . ARG A 1 322 ? 5.962 10.575 -26.703 1.00 40.94 322 ARG A N 1
ATOM 2548 C CA . ARG A 1 322 ? 5.115 9.498 -27.252 1.00 40.94 322 ARG A CA 1
ATOM 2549 C C . ARG A 1 322 ? 4.624 8.560 -26.156 1.00 40.94 322 ARG A C 1
ATOM 2551 O O . ARG A 1 322 ? 3.449 8.208 -26.152 1.00 40.94 322 ARG A O 1
ATOM 2558 N N . TYR A 1 323 ? 5.475 8.233 -25.188 1.00 40.03 323 TYR A N 1
ATOM 2559 C CA . TYR A 1 323 ? 5.104 7.517 -23.971 1.00 40.03 323 TYR A CA 1
ATOM 2560 C C . TYR A 1 323 ? 4.059 8.294 -23.164 1.00 40.03 323 TYR A C 1
ATOM 2562 O O . TYR A 1 323 ? 2.998 7.757 -22.866 1.00 40.03 323 TYR A O 1
ATOM 2570 N N . GLN A 1 324 ? 4.285 9.578 -22.873 1.00 42.44 324 GLN A N 1
ATOM 2571 C CA . GLN A 1 324 ? 3.332 10.424 -22.143 1.00 42.44 324 GLN A CA 1
ATOM 2572 C C . GLN A 1 324 ? 2.004 10.599 -22.899 1.00 42.44 324 GLN A C 1
ATOM 2574 O O . GLN A 1 324 ? 0.933 10.571 -22.284 1.00 42.44 324 GLN A O 1
ATOM 2579 N N . ALA A 1 325 ? 2.048 10.720 -24.226 1.00 46.03 325 ALA A N 1
ATOM 2580 C CA . ALA A 1 325 ? 0.880 10.789 -25.095 1.00 46.03 325 ALA A CA 1
ATOM 2581 C C . ALA A 1 325 ? 0.133 9.451 -25.149 1.00 46.03 325 ALA A C 1
ATOM 2583 O O . ALA A 1 325 ? -1.090 9.454 -25.065 1.00 46.03 325 ALA A O 1
ATOM 2584 N N . ALA A 1 326 ? 0.824 8.309 -25.205 1.00 39.78 326 ALA A N 1
ATOM 2585 C CA . ALA A 1 326 ? 0.224 6.978 -25.131 1.00 39.78 326 ALA A CA 1
ATOM 2586 C C . ALA A 1 326 ? -0.391 6.711 -23.746 1.00 39.78 326 ALA A C 1
ATOM 2588 O O . ALA A 1 326 ? -1.537 6.275 -23.652 1.00 39.78 326 ALA A O 1
ATOM 2589 N N . VAL A 1 327 ? 0.310 7.060 -22.665 1.00 40.84 327 VAL A N 1
ATOM 2590 C CA . VAL A 1 327 ? -0.187 7.022 -21.279 1.00 40.84 327 VAL A CA 1
ATOM 2591 C C . VAL A 1 327 ? -1.446 7.874 -21.117 1.00 40.84 327 VAL A C 1
ATOM 2593 O O . VAL A 1 327 ? -2.397 7.462 -20.453 1.00 40.84 327 VAL A O 1
ATOM 2596 N N . THR A 1 328 ? -1.490 9.042 -21.758 1.00 43.28 328 THR A N 1
ATOM 2597 C CA . THR A 1 328 ? -2.642 9.952 -21.715 1.00 43.28 328 THR A CA 1
ATOM 2598 C C . THR A 1 328 ? -3.799 9.464 -22.593 1.00 43.28 328 THR A C 1
ATOM 2600 O O . THR A 1 328 ? -4.928 9.383 -22.113 1.00 43.28 328 THR A O 1
ATOM 2603 N N . ARG A 1 329 ? -3.526 9.074 -23.845 1.00 42.34 329 ARG A N 1
ATOM 2604 C CA . ARG A 1 329 ? -4.498 8.597 -24.846 1.00 42.34 329 ARG A CA 1
ATOM 2605 C C . ARG A 1 329 ? -5.174 7.294 -24.434 1.00 42.34 329 ARG A C 1
ATOM 2607 O O . ARG A 1 329 ? -6.364 7.128 -24.668 1.00 42.34 329 ARG A O 1
ATOM 2614 N N . TYR A 1 330 ? -4.430 6.388 -23.806 1.00 37.19 330 TYR A N 1
ATOM 2615 C CA . TYR A 1 330 ? -4.920 5.072 -23.388 1.00 37.19 330 TYR A CA 1
ATOM 2616 C C . TYR A 1 330 ? -5.181 4.969 -21.878 1.00 37.19 330 TYR A C 1
ATOM 2618 O O . TYR A 1 330 ? -5.444 3.880 -21.379 1.00 37.19 330 TYR A O 1
ATOM 2626 N N . GLN A 1 331 ? -5.093 6.083 -21.140 1.00 39.03 331 GLN A N 1
ATOM 2627 C CA . GLN A 1 331 ? -5.250 6.136 -19.679 1.00 39.03 331 GLN A CA 1
ATOM 2628 C C . GLN A 1 331 ? -4.340 5.158 -18.902 1.00 39.03 331 GLN A C 1
ATOM 2630 O O . GLN A 1 331 ? -4.659 4.775 -17.775 1.00 39.03 331 GLN A O 1
ATOM 2635 N N . LEU A 1 332 ? -3.190 4.778 -19.470 1.00 42.88 332 LEU A N 1
ATOM 2636 C CA . LEU A 1 332 ? -2.208 3.863 -18.872 1.00 42.88 332 LEU A CA 1
ATOM 2637 C C . LEU A 1 332 ? -1.382 4.591 -17.809 1.00 42.88 332 LEU A C 1
ATOM 2639 O O . LEU A 1 332 ? -0.167 4.715 -17.910 1.00 42.88 332 LEU A O 1
ATOM 2643 N N . ARG A 1 333 ? -2.024 5.163 -16.799 1.00 46.56 333 ARG A N 1
ATOM 2644 C CA . ARG A 1 333 ? -1.272 5.712 -15.670 1.00 46.56 333 ARG A CA 1
ATOM 2645 C C . ARG A 1 333 ? -0.796 4.543 -14.825 1.00 46.56 333 ARG A C 1
ATOM 2647 O O . ARG A 1 333 ? -1.625 3.712 -14.451 1.00 46.56 333 ARG A O 1
ATOM 2654 N N . GLU A 1 334 ? 0.497 4.506 -14.491 1.00 54.56 334 GLU A N 1
ATOM 2655 C CA . GLU A 1 334 ? 0.992 3.674 -13.391 1.00 54.56 334 GLU A CA 1
ATOM 2656 C C . GLU A 1 334 ? 0.034 3.844 -12.209 1.00 54.56 334 GLU A C 1
ATOM 2658 O O . GLU A 1 334 ? -0.189 4.952 -11.716 1.00 54.56 334 GLU A O 1
ATOM 2663 N N . ALA A 1 335 ? -0.633 2.763 -11.820 1.00 65.75 335 ALA A N 1
ATOM 2664 C CA . ALA A 1 335 ? -1.593 2.799 -10.736 1.00 65.75 335 ALA A CA 1
ATOM 2665 C C . ALA A 1 335 ? -0.892 2.322 -9.467 1.00 65.75 335 ALA A C 1
ATOM 2667 O O . ALA A 1 335 ? -0.662 1.129 -9.286 1.00 65.75 335 ALA A O 1
ATOM 2668 N N . VAL A 1 336 ? -0.582 3.244 -8.562 1.00 79.06 336 VAL A N 1
ATOM 2669 C CA . VAL A 1 336 ? 0.013 2.911 -7.265 1.00 79.06 336 VAL A CA 1
ATOM 2670 C C . VAL A 1 336 ? -1.110 2.567 -6.297 1.00 79.06 336 VAL A C 1
ATOM 2672 O O . VAL A 1 336 ? -1.973 3.401 -6.022 1.00 79.06 336 VAL A O 1
ATOM 2675 N N . GLY A 1 337 ? -1.164 1.322 -5.821 1.00 78.25 337 GLY A N 1
ATOM 2676 C CA . GLY A 1 337 ? -2.252 0.858 -4.952 1.00 78.25 337 GLY A CA 1
ATOM 2677 C C . GLY A 1 337 ? -3.648 0.966 -5.580 1.00 78.25 337 GLY A C 1
ATOM 2678 O O . GLY A 1 337 ? -4.645 1.087 -4.868 1.00 78.25 337 GLY A O 1
ATOM 2679 N N . GLY A 1 338 ? -3.731 0.956 -6.913 1.00 83.56 338 GLY A N 1
ATOM 2680 C CA . GLY A 1 338 ? -4.967 1.184 -7.662 1.00 83.56 338 GLY A CA 1
ATOM 2681 C C . GLY A 1 338 ? -5.302 2.658 -7.906 1.00 83.56 338 GLY A C 1
ATOM 2682 O O . GLY A 1 338 ? -6.339 2.931 -8.498 1.00 83.56 338 GLY A O 1
ATOM 2683 N N . PHE A 1 339 ? -4.460 3.613 -7.503 1.00 87.12 339 PHE A N 1
ATOM 2684 C CA . PHE A 1 339 ? -4.656 5.044 -7.750 1.00 87.12 339 PHE A CA 1
ATOM 2685 C C . PHE A 1 339 ? -3.777 5.533 -8.911 1.00 87.12 339 PHE A C 1
ATOM 2687 O O . PHE A 1 339 ? -2.572 5.306 -8.868 1.00 87.12 339 PHE A O 1
ATOM 2694 N N . PRO A 1 340 ? -4.326 6.240 -9.918 1.00 81.31 340 PRO A N 1
ATOM 2695 C CA . PRO A 1 340 ? -3.546 6.744 -11.042 1.00 81.31 340 PRO A CA 1
ATOM 2696 C C . PRO A 1 340 ? -2.476 7.716 -10.552 1.00 81.31 340 PRO A C 1
ATOM 2698 O O . PRO A 1 340 ? -2.821 8.713 -9.909 1.00 81.31 340 PRO A O 1
ATOM 2701 N N . LEU A 1 341 ? -1.212 7.434 -10.859 1.00 80.69 341 LEU A N 1
ATOM 2702 C CA . LEU A 1 341 ? -0.096 8.340 -10.628 1.00 80.69 341 LEU A CA 1
ATOM 2703 C C . LEU A 1 341 ? -0.182 9.512 -11.611 1.00 80.69 341 LEU A C 1
ATOM 2705 O O . LEU A 1 341 ? -0.431 9.329 -12.804 1.00 80.69 341 LEU A O 1
ATOM 2709 N N . VAL A 1 342 ? -0.045 10.732 -11.100 1.00 75.81 342 VAL A N 1
ATOM 2710 C CA . VAL A 1 342 ? -0.133 11.974 -11.874 1.00 75.81 342 VAL A CA 1
ATOM 2711 C C . VAL A 1 342 ? 0.913 12.977 -11.419 1.00 75.81 342 VAL A C 1
ATOM 2713 O O . VAL A 1 342 ? 1.309 12.972 -10.255 1.00 75.81 342 VAL A O 1
ATOM 2716 N N . SER A 1 343 ? 1.310 13.883 -12.317 1.00 74.44 343 SER A N 1
ATOM 2717 C CA . SER A 1 343 ? 2.178 15.000 -11.935 1.00 74.44 343 SER A CA 1
ATOM 2718 C C . SER A 1 343 ? 1.493 15.867 -10.861 1.00 74.44 343 SER A C 1
ATOM 2720 O O . SER A 1 343 ? 0.301 16.189 -11.014 1.00 74.44 343 SER A O 1
ATOM 2722 N N . PRO A 1 344 ? 2.220 16.272 -9.799 1.00 76.50 344 PRO A N 1
ATOM 2723 C CA . PRO A 1 344 ? 1.693 17.124 -8.736 1.00 76.50 344 PRO A CA 1
ATOM 2724 C C . PRO A 1 344 ? 1.028 18.412 -9.235 1.00 76.50 344 PRO A C 1
ATOM 2726 O O . PRO A 1 344 ? -0.037 18.791 -8.737 1.00 76.50 344 PRO A O 1
ATOM 2729 N N . SER A 1 345 ? 1.595 19.040 -10.269 1.00 74.12 345 SER A N 1
ATOM 2730 C CA . SER A 1 345 ? 1.108 20.305 -10.835 1.00 74.12 345 SER A CA 1
ATOM 2731 C C . SER A 1 345 ? -0.329 20.201 -11.363 1.00 74.12 345 SER A C 1
ATOM 2733 O O . SER A 1 345 ? -1.138 21.106 -11.149 1.00 74.12 345 SER A O 1
ATOM 2735 N N . THR A 1 346 ? -0.693 19.056 -11.957 1.00 73.56 346 THR A N 1
ATOM 2736 C CA . THR A 1 346 ? -2.052 18.772 -12.463 1.00 73.56 346 THR A CA 1
ATOM 2737 C C . THR A 1 346 ? -3.088 18.626 -11.351 1.00 73.56 346 THR A C 1
ATOM 2739 O O . THR A 1 346 ? -4.291 18.693 -11.596 1.00 73.56 346 THR A O 1
ATOM 2742 N N . GLN A 1 347 ? -2.632 18.378 -10.125 1.00 79.19 347 GLN A N 1
ATOM 2743 C CA . GLN A 1 347 ? -3.456 18.310 -8.927 1.00 79.19 347 GLN A CA 1
ATOM 2744 C C . GLN A 1 347 ? -3.233 19.533 -8.043 1.00 79.19 347 GLN A C 1
ATOM 2746 O O . GLN A 1 347 ? -3.529 19.458 -6.859 1.00 79.19 347 GLN A O 1
ATOM 2751 N N . GLY A 1 348 ? -2.729 20.648 -8.581 1.00 75.56 348 GLY A N 1
ATOM 2752 C CA . GLY A 1 348 ? -2.589 21.911 -7.857 1.00 75.56 348 GLY A CA 1
ATOM 2753 C C . GLY A 1 348 ? -1.591 21.873 -6.699 1.00 75.56 348 GLY A C 1
ATOM 2754 O O . GLY A 1 348 ? -1.775 22.623 -5.748 1.00 75.56 348 GLY A O 1
ATOM 2755 N N . PHE A 1 349 ? -0.590 20.992 -6.753 1.00 75.00 349 PHE A N 1
ATOM 2756 C CA . PHE A 1 349 ? 0.552 21.006 -5.840 1.00 75.00 349 PHE A CA 1
ATOM 2757 C C . PHE A 1 349 ? 1.761 21.671 -6.503 1.00 75.00 349 PHE A C 1
ATOM 2759 O O . PHE A 1 349 ? 2.041 21.426 -7.678 1.00 75.00 349 PHE A O 1
ATOM 2766 N N . ALA A 1 350 ? 2.508 22.461 -5.736 1.00 70.44 350 ALA A N 1
ATOM 2767 C CA . ALA A 1 350 ? 3.868 22.855 -6.075 1.00 70.44 350 ALA A CA 1
ATOM 2768 C C . ALA A 1 350 ? 4.823 21.658 -5.919 1.00 70.44 350 ALA A C 1
ATOM 2770 O O . ALA A 1 350 ? 4.715 20.883 -4.967 1.00 70.44 350 ALA A O 1
ATOM 2771 N N . GLU A 1 351 ? 5.770 21.506 -6.845 1.00 71.19 351 GLU A N 1
ATOM 2772 C CA . GLU A 1 351 ? 6.688 20.358 -6.855 1.00 71.19 351 GLU A CA 1
ATOM 2773 C C . GLU A 1 351 ? 7.754 20.448 -5.754 1.00 71.19 351 GLU A C 1
ATOM 2775 O O . GLU A 1 351 ? 8.068 19.442 -5.119 1.00 71.19 351 GLU A O 1
ATOM 2780 N N . VAL A 1 352 ? 8.251 21.656 -5.458 1.00 67.12 352 VAL A N 1
ATOM 2781 C CA . VAL A 1 352 ? 9.363 21.877 -4.516 1.00 67.12 352 VAL A CA 1
ATOM 2782 C C . VAL A 1 352 ? 9.100 21.289 -3.119 1.00 67.12 352 VAL A C 1
ATOM 2784 O O . VAL A 1 352 ? 9.956 20.549 -2.630 1.00 67.12 352 VAL A O 1
ATOM 2787 N N . PRO A 1 353 ? 7.952 21.529 -2.449 1.00 72.56 353 PRO A N 1
ATOM 2788 C CA . PRO A 1 353 ? 7.747 20.970 -1.112 1.00 72.56 353 PRO A CA 1
ATOM 2789 C C . PRO A 1 353 ? 7.552 19.444 -1.116 1.00 72.56 353 PRO A C 1
ATOM 2791 O O . PRO A 1 353 ? 7.916 18.786 -0.145 1.00 72.56 353 PRO A O 1
ATOM 2794 N N . LEU A 1 354 ? 7.054 18.850 -2.210 1.00 73.75 354 LEU A N 1
ATOM 2795 C CA . LEU A 1 354 ? 6.953 17.390 -2.340 1.00 73.75 354 LEU A CA 1
ATOM 2796 C C . LEU A 1 354 ? 8.315 16.728 -2.592 1.00 73.75 354 LEU A C 1
ATOM 2798 O O . LEU A 1 354 ? 8.547 15.620 -2.111 1.00 73.75 354 LEU A O 1
ATOM 2802 N N . THR A 1 355 ? 9.229 17.399 -3.296 1.00 74.19 355 THR A N 1
ATOM 2803 C CA . THR A 1 355 ? 10.624 16.947 -3.425 1.00 74.19 355 THR A CA 1
ATOM 2804 C C . THR A 1 355 ? 11.330 16.965 -2.072 1.00 74.19 355 THR A C 1
ATOM 2806 O O . THR A 1 355 ? 11.950 15.969 -1.706 1.00 74.19 355 THR A O 1
ATOM 2809 N N . LYS A 1 356 ? 11.131 18.019 -1.267 1.00 73.50 356 LYS A N 1
ATOM 2810 C CA . LYS A 1 356 ? 11.664 18.090 0.106 1.00 73.50 356 LYS A CA 1
ATOM 2811 C C . LYS A 1 356 ? 11.175 16.947 0.997 1.00 73.50 356 LYS A C 1
ATOM 2813 O O . LYS A 1 356 ? 11.943 16.451 1.814 1.00 73.50 356 LYS A O 1
ATOM 2818 N N . LEU A 1 357 ? 9.936 16.480 0.812 1.00 76.50 357 LEU A N 1
ATOM 2819 C CA . LEU A 1 357 ? 9.437 15.293 1.513 1.00 76.50 357 LEU A CA 1
ATOM 2820 C C . LEU A 1 357 ? 10.216 14.022 1.125 1.00 76.50 357 LEU A C 1
ATOM 2822 O O . LEU A 1 357 ? 10.536 13.229 2.004 1.00 76.50 357 LEU A O 1
ATOM 2826 N N . LYS A 1 358 ? 10.568 13.824 -0.155 1.00 78.19 358 LYS A N 1
ATOM 2827 C CA . LYS A 1 358 ? 11.425 12.692 -0.571 1.00 78.19 358 LYS A CA 1
ATOM 2828 C C . LYS A 1 358 ? 12.819 12.789 0.056 1.00 78.19 358 LYS A C 1
ATOM 2830 O O . LYS A 1 358 ? 13.328 11.817 0.605 1.00 78.19 358 LYS A O 1
ATOM 2835 N N . GLU A 1 359 ? 13.416 13.977 0.006 1.00 78.69 359 GLU A N 1
ATOM 2836 C CA . GLU A 1 359 ? 14.747 14.239 0.563 1.00 78.69 359 GLU A CA 1
ATOM 2837 C C . GLU A 1 359 ? 14.794 14.032 2.078 1.00 78.69 359 GLU A C 1
ATOM 2839 O O . GLU A 1 359 ? 15.758 13.460 2.580 1.00 78.69 359 GLU A O 1
ATOM 2844 N N . ALA A 1 360 ? 13.749 14.432 2.810 1.00 76.62 360 ALA A N 1
ATOM 2845 C CA . ALA A 1 360 ? 13.660 14.233 4.255 1.00 76.62 360 ALA A CA 1
ATOM 2846 C C . ALA A 1 360 ? 13.783 12.749 4.634 1.00 76.62 360 ALA A C 1
ATOM 2848 O O . ALA A 1 360 ? 14.582 12.396 5.500 1.00 76.62 360 ALA A O 1
ATOM 2849 N N . VAL A 1 361 ? 13.074 11.867 3.924 1.00 77.75 361 VAL A N 1
ATOM 2850 C CA . VAL A 1 361 ? 13.127 10.413 4.151 1.00 77.75 361 VAL A CA 1
ATOM 2851 C C . VAL A 1 361 ? 14.518 9.868 3.877 1.00 77.75 361 VAL A C 1
ATOM 2853 O O . VAL A 1 361 ? 15.088 9.162 4.708 1.00 77.75 361 VAL A O 1
ATOM 2856 N N . LYS A 1 362 ? 15.088 10.234 2.726 1.00 81.31 362 LYS A N 1
ATOM 2857 C CA . LYS A 1 362 ? 16.438 9.831 2.336 1.00 81.31 362 LYS A CA 1
ATOM 2858 C C . LYS A 1 362 ? 17.475 10.273 3.368 1.00 81.31 362 LYS A C 1
ATOM 2860 O O . LYS A 1 362 ? 18.363 9.496 3.720 1.00 81.31 362 LYS A O 1
ATOM 2865 N N . ASN A 1 363 ? 17.352 11.494 3.882 1.00 80.69 363 ASN A N 1
ATOM 2866 C CA . ASN A 1 363 ? 18.249 12.042 4.894 1.00 80.69 363 ASN A CA 1
ATOM 2867 C C . ASN A 1 363 ? 18.117 11.301 6.230 1.00 80.69 363 ASN A C 1
ATOM 2869 O O . ASN A 1 363 ? 19.132 10.978 6.844 1.00 80.69 363 ASN A O 1
ATOM 2873 N N . GLU A 1 364 ? 16.900 10.974 6.667 1.00 80.50 364 GLU A N 1
ATOM 2874 C CA . GLU A 1 364 ? 16.681 10.205 7.897 1.00 80.50 364 GLU A CA 1
ATOM 2875 C C . GLU A 1 364 ? 17.188 8.764 7.797 1.00 80.50 364 GLU A C 1
ATOM 2877 O O . GLU A 1 364 ? 17.786 8.255 8.750 1.00 80.50 364 GLU A O 1
ATOM 2882 N N . VAL A 1 365 ? 17.010 8.121 6.641 1.00 82.75 365 VAL A N 1
ATOM 2883 C CA . VAL A 1 365 ? 17.583 6.799 6.353 1.00 82.75 365 VAL A CA 1
ATOM 2884 C C . VAL A 1 365 ? 19.110 6.869 6.346 1.00 82.75 365 VAL A C 1
ATOM 2886 O O . VAL A 1 365 ? 19.769 6.067 7.005 1.00 82.75 365 VAL A O 1
ATOM 2889 N N . SER A 1 366 ? 19.684 7.866 5.667 1.00 82.62 366 SER A N 1
ATOM 2890 C CA . SER A 1 366 ? 21.140 8.057 5.582 1.00 82.62 366 SER A CA 1
ATOM 2891 C C . SER A 1 366 ? 21.768 8.365 6.944 1.00 82.62 366 SER A C 1
ATOM 2893 O O . SER A 1 366 ? 22.877 7.923 7.230 1.00 82.62 366 SER A O 1
ATOM 2895 N N . ALA A 1 367 ? 21.048 9.077 7.815 1.00 78.56 367 ALA A N 1
ATOM 2896 C CA . ALA A 1 367 ? 21.467 9.359 9.185 1.00 78.56 367 ALA A CA 1
ATOM 2897 C C . ALA A 1 367 ? 21.313 8.157 10.140 1.00 78.56 367 ALA A C 1
ATOM 2899 O O . ALA A 1 367 ? 21.697 8.265 11.307 1.00 78.56 367 ALA A O 1
ATOM 2900 N N . GLY A 1 368 ? 20.717 7.048 9.678 1.00 77.88 368 GLY A N 1
ATOM 2901 C CA . GLY A 1 368 ? 20.387 5.862 10.473 1.00 77.88 368 GLY A CA 1
ATOM 2902 C C . GLY A 1 368 ? 19.191 6.046 11.413 1.00 77.88 368 GLY A C 1
ATOM 2903 O O . GLY A 1 368 ? 18.911 5.165 12.227 1.00 77.88 368 GLY A O 1
ATOM 2904 N N . ALA A 1 369 ? 18.502 7.192 11.342 1.00 79.81 369 ALA A N 1
ATOM 2905 C CA . ALA A 1 369 ? 17.359 7.519 12.194 1.00 79.81 369 ALA A CA 1
ATOM 2906 C C . ALA A 1 369 ? 16.123 6.679 11.831 1.00 79.81 369 ALA A C 1
ATOM 2908 O O . ALA A 1 369 ? 15.307 6.377 12.702 1.00 79.81 369 ALA A O 1
ATOM 2909 N N . LEU A 1 370 ? 16.036 6.238 10.573 1.00 84.25 370 LEU A N 1
ATOM 2910 C CA . LEU A 1 370 ? 15.084 5.247 10.083 1.00 84.25 370 LEU A CA 1
ATOM 2911 C C . LEU A 1 370 ? 15.825 4.094 9.401 1.00 84.25 370 LEU A C 1
ATOM 2913 O O . LEU A 1 370 ? 16.806 4.306 8.694 1.00 84.25 370 LEU A O 1
ATOM 2917 N N . ALA A 1 371 ? 15.324 2.868 9.558 1.00 87.06 371 ALA A N 1
ATOM 2918 C CA . ALA A 1 371 ? 15.805 1.744 8.753 1.00 87.06 371 ALA A CA 1
ATOM 2919 C C . ALA A 1 371 ? 15.306 1.837 7.302 1.00 87.06 371 ALA A C 1
ATOM 2921 O O . ALA A 1 371 ? 16.037 1.515 6.369 1.00 87.06 371 ALA A O 1
ATOM 2922 N N . GLY A 1 372 ? 14.062 2.281 7.127 1.00 88.56 372 GLY A N 1
ATOM 2923 C CA . GLY A 1 372 ? 13.403 2.508 5.847 1.00 88.56 372 GLY A CA 1
ATOM 2924 C C . GLY A 1 372 ? 11.971 2.997 6.052 1.00 88.56 372 GLY A C 1
ATOM 2925 O O . GLY A 1 372 ? 11.378 2.777 7.116 1.00 88.56 372 GLY A O 1
ATOM 2926 N N . ALA A 1 373 ? 11.426 3.672 5.046 1.00 89.25 373 ALA A N 1
ATOM 2927 C CA . ALA A 1 373 ? 10.077 4.219 5.084 1.00 89.25 373 ALA A CA 1
ATOM 2928 C C . ALA A 1 373 ? 9.469 4.350 3.687 1.00 89.25 373 ALA A C 1
ATOM 2930 O O . ALA A 1 373 ? 10.172 4.386 2.680 1.00 89.25 373 ALA A O 1
ATOM 2931 N N . ALA A 1 374 ? 8.143 4.445 3.648 1.00 89.56 374 ALA A N 1
ATOM 2932 C CA . ALA A 1 374 ? 7.355 4.752 2.468 1.00 89.56 374 ALA A CA 1
ATOM 2933 C C . ALA A 1 374 ? 6.382 5.901 2.757 1.00 89.56 374 ALA A C 1
ATOM 2935 O O . ALA A 1 374 ? 5.757 5.932 3.817 1.00 89.56 374 ALA A O 1
ATOM 2936 N N . HIS A 1 375 ? 6.206 6.797 1.790 1.00 89.44 375 HIS A N 1
ATOM 2937 C CA . HIS A 1 375 ? 5.248 7.897 1.816 1.00 89.44 375 HIS A CA 1
ATOM 2938 C C . HIS A 1 375 ? 4.366 7.859 0.574 1.00 89.44 375 HIS A C 1
ATOM 2940 O O . HIS A 1 375 ? 4.839 7.621 -0.539 1.00 89.44 375 HIS A O 1
ATOM 2946 N N . MET A 1 376 ? 3.078 8.124 0.768 1.00 90.38 376 MET A N 1
ATOM 2947 C CA . MET A 1 376 ? 2.097 8.203 -0.307 1.00 90.38 376 MET A CA 1
ATOM 2948 C C . MET A 1 376 ? 1.178 9.401 -0.080 1.00 90.38 376 MET A C 1
ATOM 2950 O O . MET A 1 376 ? 0.629 9.568 1.010 1.00 90.38 376 MET A O 1
ATOM 2954 N N . VAL A 1 377 ? 1.002 10.221 -1.115 1.00 92.12 377 VAL A N 1
ATOM 2955 C CA . VAL A 1 377 ? 0.101 11.377 -1.114 1.00 92.12 377 VAL A CA 1
ATOM 2956 C C . VAL A 1 377 ? -0.902 11.227 -2.246 1.00 92.12 377 VAL A C 1
ATOM 2958 O O . VAL A 1 377 ? -0.542 11.000 -3.404 1.00 92.12 377 VAL A O 1
ATOM 2961 N N . LEU A 1 378 ? -2.175 11.384 -1.904 1.00 91.75 378 LEU A N 1
ATOM 2962 C CA . LEU A 1 378 ? -3.299 11.325 -2.826 1.00 91.75 378 LEU A CA 1
ATOM 2963 C C . LEU A 1 378 ? -4.071 12.633 -2.770 1.00 91.75 378 LEU A C 1
ATOM 2965 O O . LEU A 1 378 ? -4.261 13.189 -1.691 1.00 91.75 378 LEU A O 1
ATOM 2969 N N . ARG A 1 379 ? -4.599 13.068 -3.911 1.00 90.25 379 ARG A N 1
ATOM 2970 C CA . ARG A 1 379 ? -5.607 14.128 -3.982 1.00 90.25 379 ARG A CA 1
ATOM 2971 C C . ARG A 1 379 ? -6.681 13.745 -4.985 1.00 90.25 379 ARG A C 1
ATOM 2973 O O . ARG A 1 379 ? -6.354 13.278 -6.075 1.00 90.25 379 ARG A O 1
ATOM 2980 N N . ARG A 1 380 ? -7.958 13.885 -4.609 1.00 87.69 380 ARG A N 1
ATOM 2981 C CA . ARG A 1 380 ? -9.117 13.589 -5.482 1.00 87.69 380 ARG A CA 1
ATOM 2982 C C . ARG A 1 380 ? -9.039 12.194 -6.129 1.00 87.69 380 ARG A C 1
ATOM 2984 O O . ARG A 1 380 ? -9.293 12.010 -7.317 1.00 87.69 380 ARG A O 1
ATOM 2991 N N . GLY A 1 381 ? -8.596 11.199 -5.355 1.00 88.69 381 GLY A N 1
ATOM 2992 C CA . GLY A 1 381 ? -8.457 9.813 -5.823 1.00 88.69 381 GLY A CA 1
ATOM 2993 C C . GLY A 1 381 ? -7.327 9.565 -6.837 1.00 88.69 381 GLY A C 1
ATOM 2994 O O . GLY A 1 381 ? -7.360 8.548 -7.539 1.00 88.69 381 GLY A O 1
ATOM 2995 N N . ARG A 1 382 ? -6.337 10.461 -6.928 1.00 87.88 382 ARG A N 1
ATOM 2996 C CA . ARG A 1 382 ? -5.132 10.320 -7.762 1.00 87.88 382 ARG A CA 1
ATOM 2997 C C . ARG A 1 382 ? -3.872 10.408 -6.910 1.00 87.88 382 ARG A C 1
ATOM 2999 O O . ARG A 1 382 ? -3.812 11.229 -5.997 1.00 87.88 382 ARG A O 1
ATOM 3006 N N . CYS A 1 383 ? -2.890 9.560 -7.195 1.00 89.12 383 CYS A N 1
ATOM 3007 C CA . CYS A 1 383 ? -1.607 9.541 -6.498 1.00 89.12 383 CYS A CA 1
ATOM 3008 C C . CYS A 1 383 ? -0.717 10.645 -7.065 1.00 89.12 383 CYS A C 1
ATOM 3010 O O . CYS A 1 383 ? -0.461 10.661 -8.262 1.00 89.12 383 CYS A O 1
ATOM 3012 N N . VAL A 1 384 ? -0.267 11.574 -6.224 1.00 87.19 384 VAL A N 1
ATOM 3013 C CA . VAL A 1 384 ? 0.638 12.669 -6.632 1.00 87.19 384 VAL A CA 1
ATOM 3014 C C . VAL A 1 384 ? 2.075 12.413 -6.195 1.00 87.19 384 VAL A C 1
ATOM 3016 O O . VAL A 1 384 ? 3.011 12.950 -6.775 1.00 87.19 384 VAL A O 1
ATOM 3019 N N . LEU A 1 385 ? 2.254 11.577 -5.172 1.00 85.94 385 LEU A N 1
ATOM 3020 C CA . LEU A 1 385 ? 3.553 11.154 -4.683 1.00 85.94 385 LEU A CA 1
ATOM 3021 C C . LEU A 1 385 ? 3.440 9.728 -4.162 1.00 85.94 385 LEU A C 1
ATOM 3023 O O . LEU A 1 385 ? 2.573 9.437 -3.341 1.00 85.94 385 LEU A O 1
ATOM 3027 N N . ALA A 1 386 ? 4.356 8.874 -4.593 1.00 86.31 386 ALA A N 1
ATOM 3028 C CA . ALA A 1 386 ? 4.641 7.608 -3.946 1.00 86.31 386 ALA A CA 1
ATOM 3029 C C . ALA A 1 386 ? 6.156 7.435 -3.925 1.00 86.31 386 ALA A C 1
ATOM 3031 O O . ALA A 1 386 ? 6.813 7.540 -4.959 1.00 86.31 386 ALA A O 1
ATOM 3032 N N . HIS A 1 387 ? 6.720 7.250 -2.741 1.00 83.44 387 HIS A N 1
ATOM 3033 C CA . HIS A 1 387 ? 8.160 7.172 -2.564 1.00 83.44 387 HIS A CA 1
ATOM 3034 C C . HIS A 1 387 ? 8.487 6.221 -1.420 1.00 83.44 387 HIS A C 1
ATOM 3036 O O . HIS A 1 387 ? 7.762 6.179 -0.429 1.00 83.44 387 HIS A O 1
ATOM 3042 N N . ALA A 1 388 ? 9.565 5.461 -1.560 1.00 85.19 388 ALA A N 1
ATOM 3043 C CA . ALA A 1 388 ? 10.112 4.641 -0.496 1.00 85.19 388 ALA A CA 1
ATOM 3044 C C . ALA A 1 388 ? 11.638 4.675 -0.560 1.00 85.19 388 ALA A C 1
ATOM 3046 O O . ALA A 1 388 ? 12.202 4.730 -1.653 1.00 85.19 388 ALA A O 1
ATOM 3047 N N . ASP A 1 389 ? 12.276 4.626 0.604 1.00 82.69 389 ASP A N 1
ATOM 3048 C CA . ASP A 1 389 ? 13.731 4.597 0.747 1.00 82.69 389 ASP A CA 1
ATOM 3049 C C . ASP A 1 389 ? 14.126 3.696 1.934 1.00 82.69 389 ASP A C 1
ATOM 3051 O O . ASP A 1 389 ? 13.314 3.383 2.815 1.00 82.69 389 ASP A O 1
ATOM 3055 N N . GLY A 1 390 ? 15.380 3.258 1.955 1.00 86.31 390 GLY A N 1
ATOM 3056 C CA . GLY A 1 390 ? 15.954 2.382 2.968 1.00 86.31 390 GLY A CA 1
ATOM 3057 C C . GLY A 1 390 ? 15.534 0.919 2.840 1.00 86.31 390 GLY A C 1
ATOM 3058 O O . GLY A 1 390 ? 15.251 0.397 1.759 1.00 86.31 390 GLY A O 1
ATOM 3059 N N . PHE A 1 391 ? 15.528 0.216 3.970 1.00 83.44 391 PHE A N 1
ATOM 3060 C CA . PHE A 1 391 ? 15.426 -1.236 4.036 1.00 83.44 391 PHE A CA 1
ATOM 3061 C C . PHE A 1 391 ? 14.264 -1.704 4.912 1.00 83.44 391 PHE A C 1
ATOM 3063 O O . PHE A 1 391 ? 14.150 -1.353 6.083 1.00 83.44 391 PHE A O 1
ATOM 3070 N N . ALA A 1 392 ? 13.452 -2.617 4.375 1.00 86.81 392 ALA A N 1
ATOM 3071 C CA . ALA A 1 392 ? 12.513 -3.416 5.161 1.00 86.81 392 ALA A CA 1
ATOM 3072 C C . ALA A 1 392 ? 13.236 -4.464 6.026 1.00 86.81 392 ALA A C 1
ATOM 3074 O O . ALA A 1 392 ? 12.650 -5.022 6.951 1.00 86.81 392 ALA A O 1
ATOM 3075 N N . ASN A 1 393 ? 14.482 -4.808 5.692 1.00 85.38 393 ASN A N 1
ATOM 3076 C CA . ASN A 1 393 ? 15.381 -5.584 6.543 1.00 85.38 393 ASN A CA 1
ATOM 3077 C C . ASN A 1 393 ? 16.828 -5.204 6.219 1.00 85.38 393 ASN A C 1
ATOM 3079 O O . ASN A 1 393 ? 17.344 -5.584 5.170 1.00 85.38 393 ASN A O 1
ATOM 3083 N N . VAL A 1 394 ? 17.465 -4.479 7.137 1.00 85.94 394 VAL A N 1
ATOM 3084 C CA . VAL A 1 394 ? 18.843 -3.981 7.034 1.00 85.94 394 VAL A CA 1
ATOM 3085 C C . VAL A 1 394 ? 19.846 -5.129 6.879 1.00 85.94 394 VAL A C 1
ATOM 3087 O O . VAL A 1 394 ? 20.671 -5.095 5.972 1.00 85.94 394 VAL A O 1
ATOM 3090 N N . ARG A 1 395 ? 19.746 -6.193 7.694 1.00 84.44 395 ARG A N 1
ATOM 3091 C CA . ARG A 1 395 ? 20.688 -7.332 7.650 1.00 84.44 395 ARG A CA 1
ATOM 3092 C C . ARG A 1 395 ? 20.610 -8.085 6.323 1.00 84.44 395 ARG A C 1
ATOM 3094 O O . ARG A 1 395 ? 21.637 -8.448 5.765 1.00 84.44 395 ARG A O 1
ATOM 3101 N N . ALA A 1 396 ? 19.398 -8.312 5.824 1.00 80.50 396 ALA A N 1
ATOM 3102 C CA . ALA A 1 396 ? 19.166 -8.987 4.549 1.00 80.50 396 ALA A CA 1
ATOM 3103 C C . ALA A 1 396 ? 19.273 -8.045 3.334 1.00 80.50 396 ALA A C 1
ATOM 3105 O O . ALA A 1 396 ? 19.016 -8.486 2.217 1.00 80.50 396 ALA A O 1
ATOM 3106 N N . LYS A 1 397 ? 19.578 -6.752 3.545 1.00 79.19 397 LYS A N 1
ATOM 3107 C CA . LYS A 1 397 ? 19.574 -5.691 2.521 1.00 79.19 397 LYS A CA 1
ATOM 3108 C C . LYS A 1 397 ? 18.300 -5.671 1.666 1.00 79.19 397 LYS A C 1
ATOM 3110 O O . LYS A 1 397 ? 18.331 -5.328 0.487 1.00 79.19 397 LYS A O 1
ATOM 3115 N N . ARG A 1 398 ? 17.157 -6.039 2.252 1.00 84.50 398 ARG A N 1
ATOM 3116 C CA . ARG A 1 398 ? 15.879 -6.064 1.534 1.00 84.50 398 ARG A CA 1
ATOM 3117 C C . ARG A 1 398 ? 15.308 -4.646 1.488 1.00 84.50 398 ARG A C 1
ATOM 3119 O O . ARG A 1 398 ? 15.061 -4.101 2.571 1.00 84.50 398 ARG A O 1
ATOM 3126 N N . PRO A 1 399 ? 15.059 -4.069 0.301 1.00 82.62 399 PRO A N 1
ATOM 3127 C CA . PRO A 1 399 ? 14.592 -2.692 0.181 1.00 82.62 399 PRO A CA 1
ATOM 3128 C C . PRO A 1 399 ? 13.220 -2.503 0.832 1.00 82.62 399 PRO A C 1
ATOM 3130 O O . PRO A 1 399 ? 12.403 -3.428 0.895 1.00 82.62 399 PRO A O 1
ATOM 3133 N N . PHE A 1 400 ? 12.979 -1.303 1.352 1.00 86.25 400 PHE A N 1
ATOM 3134 C CA . PHE A 1 400 ? 11.647 -0.862 1.747 1.00 86.25 400 PHE A CA 1
ATOM 3135 C C . PHE A 1 400 ? 10.888 -0.412 0.495 1.00 86.25 400 PHE A C 1
ATOM 3137 O O . PHE A 1 400 ? 11.446 0.253 -0.369 1.00 86.25 400 PHE A O 1
ATOM 3144 N N . GLY A 1 401 ? 9.617 -0.786 0.370 1.00 87.19 401 GLY A N 1
ATOM 3145 C CA . GLY A 1 401 ? 8.789 -0.426 -0.775 1.00 87.19 401 GLY A CA 1
ATOM 3146 C C . GLY A 1 401 ? 7.334 -0.220 -0.377 1.00 87.19 401 GLY A C 1
ATOM 3147 O O . GLY A 1 401 ? 6.928 -0.505 0.748 1.00 87.19 401 GLY A O 1
ATOM 3148 N N . LEU A 1 402 ? 6.517 0.224 -1.329 1.00 87.88 402 LEU A N 1
ATOM 3149 C CA . LEU A 1 402 ? 5.091 0.507 -1.106 1.00 87.88 402 LEU A CA 1
ATOM 3150 C C . LEU A 1 402 ? 4.285 -0.751 -0.725 1.00 87.88 402 LEU A C 1
ATOM 3152 O O . LEU A 1 402 ? 3.269 -0.681 -0.037 1.00 87.88 402 LEU A O 1
ATOM 3156 N N . ARG A 1 403 ? 4.774 -1.931 -1.122 1.00 91.38 403 ARG A N 1
ATOM 3157 C CA . ARG A 1 403 ? 4.156 -3.237 -0.842 1.00 91.38 403 ARG A CA 1
ATOM 3158 C C . ARG A 1 403 ? 4.786 -3.977 0.341 1.00 91.38 403 ARG A C 1
ATOM 3160 O O . ARG A 1 403 ? 4.477 -5.158 0.546 1.00 91.38 403 ARG A O 1
ATOM 3167 N N . THR A 1 404 ? 5.662 -3.308 1.093 1.00 92.44 404 THR A N 1
ATOM 3168 C CA . THR A 1 404 ? 6.202 -3.805 2.362 1.00 92.44 404 THR A CA 1
ATOM 3169 C C . THR A 1 404 ? 5.074 -3.926 3.385 1.00 92.44 404 THR A C 1
ATOM 3171 O O . THR A 1 404 ? 4.263 -3.015 3.542 1.00 92.44 404 THR A O 1
ATOM 3174 N N . LEU A 1 405 ? 5.009 -5.070 4.067 1.00 94.38 405 LEU A N 1
ATOM 3175 C CA . LEU A 1 405 ? 4.034 -5.327 5.122 1.00 94.38 405 LEU A CA 1
ATOM 3176 C C . LEU A 1 405 ? 4.544 -4.736 6.437 1.00 94.38 405 LEU A C 1
ATOM 3178 O O . LEU A 1 405 ? 5.555 -5.190 6.976 1.00 94.38 405 LEU A O 1
ATOM 3182 N N . CYS A 1 406 ? 3.823 -3.752 6.960 1.00 92.19 406 CYS A N 1
ATOM 3183 C CA . CYS A 1 406 ? 4.135 -3.062 8.207 1.00 92.19 406 CYS A CA 1
ATOM 3184 C C . CYS A 1 406 ? 3.131 -3.429 9.297 1.00 92.19 406 CYS A C 1
ATOM 3186 O O . CYS A 1 406 ? 1.942 -3.606 9.019 1.00 92.19 406 CYS A O 1
ATOM 3188 N N . ARG A 1 407 ? 3.601 -3.491 10.545 1.00 89.88 407 ARG A N 1
ATOM 3189 C CA . ARG A 1 407 ? 2.746 -3.641 11.726 1.00 89.88 407 ARG A CA 1
ATOM 3190 C C . ARG A 1 407 ? 1.975 -2.342 11.940 1.00 89.88 407 ARG A C 1
ATOM 3192 O O . ARG A 1 407 ? 2.575 -1.266 12.020 1.00 89.88 407 ARG A O 1
ATOM 3199 N N . LEU A 1 408 ? 0.651 -2.430 12.015 1.00 89.81 408 LEU A N 1
ATOM 3200 C CA . LEU A 1 408 ? -0.226 -1.268 12.131 1.00 89.81 408 LEU A CA 1
ATOM 3201 C C . LEU A 1 408 ? -0.340 -0.763 13.561 1.00 89.81 408 LEU A C 1
ATOM 3203 O O . LEU A 1 408 ? -0.534 0.437 13.753 1.00 89.81 408 LEU A O 1
ATOM 3207 N N . HIS A 1 409 ? -0.256 -1.649 14.554 1.00 86.25 409 HIS A N 1
ATOM 3208 C CA . HIS A 1 409 ? -0.511 -1.322 15.954 1.00 86.25 409 HIS A CA 1
ATOM 3209 C C . HIS A 1 409 ? -1.795 -0.485 16.076 1.00 86.25 409 HIS A C 1
ATOM 3211 O O . HIS A 1 409 ? -2.852 -0.913 15.608 1.00 86.25 409 HIS A O 1
ATOM 3217 N N . GLY A 1 410 ? -1.717 0.734 16.622 1.00 85.69 410 GLY A N 1
ATOM 3218 C CA . GLY A 1 410 ? -2.838 1.665 16.752 1.00 85.69 410 GLY A CA 1
ATOM 3219 C C . GLY A 1 410 ? -3.653 1.880 15.469 1.00 85.69 410 GLY A C 1
ATOM 3220 O O . GLY A 1 410 ? -4.874 1.986 15.569 1.00 85.69 410 GLY A O 1
ATOM 3221 N N . CYS A 1 411 ? -3.042 1.844 14.278 1.00 91.69 411 CYS A N 1
ATOM 3222 C CA . CYS A 1 411 ? -3.731 1.939 12.980 1.00 91.69 411 CYS A CA 1
ATOM 3223 C C . CYS A 1 411 ? -4.668 0.754 12.675 1.00 91.69 411 CYS A C 1
ATOM 3225 O O . CYS A 1 411 ? -5.407 0.802 11.693 1.00 91.69 411 CYS A O 1
ATOM 3227 N N . THR A 1 412 ? -4.702 -0.271 13.526 1.00 94.38 412 THR A N 1
ATOM 3228 C CA . THR A 1 412 ? -5.719 -1.334 13.520 1.00 94.38 412 THR A CA 1
ATOM 3229 C C . THR A 1 412 ? -7.086 -0.816 13.972 1.00 94.38 412 THR A C 1
ATOM 3231 O O . THR A 1 412 ? -8.111 -1.221 13.421 1.00 94.38 412 THR A O 1
ATOM 3234 N N . LYS A 1 413 ? -7.118 0.118 14.936 1.00 94.62 413 LYS A N 1
ATOM 3235 C CA . LYS A 1 413 ? -8.366 0.582 15.558 1.00 94.62 413 LYS A CA 1
ATOM 3236 C C . LYS A 1 413 ? -9.372 1.149 14.547 1.00 94.62 413 LYS A C 1
ATOM 3238 O O . LYS A 1 413 ? -10.522 0.709 14.578 1.00 94.62 413 LYS A O 1
ATOM 3243 N N . PRO A 1 414 ? -8.968 2.033 13.612 1.00 96.44 414 PRO A N 1
ATOM 3244 C CA . PRO A 1 414 ? -9.892 2.600 12.631 1.00 96.44 414 PRO A CA 1
ATOM 3245 C C . PRO A 1 414 ? -10.472 1.562 11.674 1.00 96.44 414 PRO A C 1
ATOM 3247 O O . PRO A 1 414 ? -11.632 1.678 11.282 1.00 96.44 414 PRO A O 1
ATOM 3250 N N . LEU A 1 415 ? -9.707 0.515 11.345 1.00 98.06 415 LEU A N 1
ATOM 3251 C CA . LEU A 1 415 ? -10.200 -0.592 10.528 1.00 98.06 415 LEU A CA 1
ATOM 3252 C C . LEU A 1 415 ? -11.292 -1.364 11.280 1.00 98.06 415 LEU A C 1
ATOM 3254 O O . LEU A 1 415 ? -12.382 -1.571 10.750 1.00 98.06 415 LEU A O 1
ATOM 3258 N N . VAL A 1 416 ? -11.033 -1.757 12.530 1.00 97.94 416 VAL A N 1
ATOM 3259 C CA . VAL A 1 416 ? -12.001 -2.516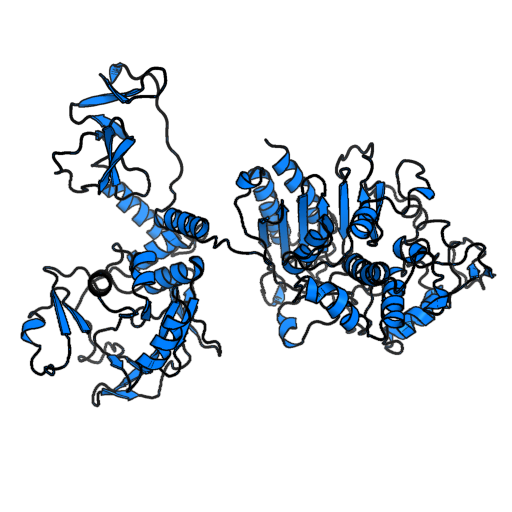 13.340 1.00 97.94 416 VAL A CA 1
ATOM 3260 C C . VAL A 1 416 ? -13.257 -1.694 13.634 1.00 97.94 416 VAL A C 1
ATOM 3262 O O . VAL A 1 416 ? -14.367 -2.213 13.511 1.00 97.94 416 VAL A O 1
ATOM 3265 N N . ALA A 1 417 ? -13.105 -0.404 13.944 1.00 98.00 417 ALA A N 1
ATOM 3266 C CA . ALA A 1 417 ? -14.223 0.513 14.135 1.00 98.00 417 ALA A CA 1
ATOM 3267 C C . ALA A 1 417 ? -15.079 0.645 12.864 1.00 98.00 417 ALA A C 1
ATOM 3269 O O . ALA A 1 417 ? -16.301 0.521 12.933 1.00 98.00 417 ALA A O 1
ATOM 3270 N N . ALA A 1 418 ? -14.461 0.815 11.690 1.00 98.38 418 ALA A N 1
ATOM 3271 C CA . ALA A 1 418 ? -15.188 0.875 10.422 1.00 98.38 418 ALA A CA 1
ATOM 3272 C C . ALA A 1 418 ? -15.936 -0.431 10.117 1.00 98.38 418 ALA A C 1
ATOM 3274 O O . ALA A 1 418 ? -17.101 -0.392 9.727 1.00 98.38 418 ALA A O 1
ATOM 3275 N N . ALA A 1 419 ? -15.311 -1.590 10.344 1.00 98.44 419 ALA A N 1
ATOM 3276 C CA . ALA A 1 419 ? -15.971 -2.879 10.160 1.00 98.44 419 ALA A CA 1
ATOM 3277 C C . ALA A 1 419 ? -17.161 -3.057 11.115 1.00 98.44 419 ALA A C 1
ATOM 3279 O O . ALA A 1 419 ? -18.224 -3.510 10.688 1.00 98.44 419 ALA A O 1
ATOM 3280 N N . PHE A 1 420 ? -17.028 -2.648 12.379 1.00 98.69 420 PHE A N 1
ATOM 3281 C CA . PHE A 1 420 ? -18.135 -2.628 13.337 1.00 98.69 420 PHE A CA 1
ATOM 3282 C C . PHE A 1 420 ? -19.281 -1.718 12.876 1.00 98.69 420 PHE A C 1
ATOM 3284 O O . PHE A 1 420 ? -20.446 -2.106 12.946 1.00 98.69 420 PHE A O 1
ATOM 3291 N N . LEU A 1 421 ? -18.976 -0.536 12.336 1.00 98.62 421 LEU A N 1
ATOM 3292 C CA . LEU A 1 421 ? -19.993 0.382 11.817 1.00 98.62 421 LEU A CA 1
ATOM 3293 C C . LEU A 1 421 ? -20.781 -0.209 10.635 1.00 98.62 421 LEU A C 1
ATOM 3295 O O . LEU A 1 421 ? -21.945 0.141 10.460 1.00 98.62 421 LEU A O 1
ATOM 3299 N N . THR A 1 422 ? -20.238 -1.189 9.900 1.00 98.50 422 THR A N 1
ATOM 3300 C CA . THR A 1 422 ? -21.038 -1.938 8.910 1.00 98.50 422 THR A CA 1
ATOM 3301 C C . THR A 1 422 ? -22.168 -2.755 9.552 1.00 98.50 422 THR A C 1
ATOM 3303 O O . THR A 1 422 ? -23.201 -2.970 8.921 1.00 98.50 422 THR A O 1
ATOM 3306 N N . LEU A 1 423 ? -22.017 -3.205 10.807 1.00 98.62 423 LEU A N 1
ATOM 3307 C CA . LEU A 1 423 ? -23.088 -3.871 11.562 1.00 98.62 423 LEU A CA 1
ATOM 3308 C C . LEU A 1 423 ? -24.161 -2.870 11.991 1.00 98.62 423 LEU A C 1
ATOM 3310 O O . LEU A 1 423 ? -25.345 -3.205 11.950 1.00 98.62 423 LEU A O 1
ATOM 3314 N N . VAL A 1 424 ? -23.751 -1.651 12.358 1.00 98.38 424 VAL A N 1
ATOM 3315 C CA . VAL A 1 424 ? -24.667 -0.541 12.665 1.00 98.38 424 VAL A CA 1
ATOM 3316 C C . VAL A 1 424 ? -25.498 -0.200 11.428 1.00 98.38 424 VAL A C 1
ATOM 3318 O O . VAL A 1 424 ? -26.724 -0.190 11.499 1.00 98.38 424 VAL A O 1
ATOM 3321 N N . ASP A 1 425 ? -24.854 -0.030 10.272 1.00 98.19 425 ASP A N 1
ATOM 3322 C CA . ASP A 1 425 ? -25.534 0.247 9.000 1.00 98.19 425 ASP A CA 1
ATOM 3323 C C . ASP A 1 425 ? -26.487 -0.873 8.575 1.00 98.19 425 ASP A C 1
ATOM 3325 O O . ASP A 1 425 ? -27.523 -0.616 7.967 1.00 98.19 425 ASP A O 1
ATOM 3329 N N . LYS A 1 426 ? -26.167 -2.127 8.901 1.00 97.81 426 LYS A N 1
ATOM 3330 C CA . LYS A 1 426 ? -27.038 -3.285 8.648 1.00 97.81 426 LYS A CA 1
ATOM 3331 C C . LYS A 1 426 ? -28.143 -3.452 9.699 1.00 97.81 426 LYS A C 1
ATOM 3333 O O . LYS A 1 426 ? -28.878 -4.434 9.634 1.00 97.81 426 LYS A O 1
ATOM 3338 N N . GLY A 1 427 ? -28.242 -2.551 10.679 1.00 97.69 427 GLY A N 1
ATOM 3339 C CA . GLY A 1 427 ? -29.223 -2.618 11.766 1.00 97.69 427 GLY A CA 1
ATOM 3340 C C . GLY A 1 427 ? -29.028 -3.806 12.712 1.00 97.69 427 GLY A C 1
ATOM 3341 O O . GLY A 1 427 ? -29.942 -4.148 13.457 1.00 97.69 427 GLY A O 1
ATOM 3342 N N . LYS A 1 428 ? -27.858 -4.459 12.686 1.00 98.38 428 LYS A N 1
ATOM 3343 C CA . LYS A 1 428 ? -27.556 -5.634 13.523 1.00 98.38 428 LYS A CA 1
ATOM 3344 C C . LYS A 1 428 ? -27.230 -5.255 14.965 1.00 98.38 428 LYS A C 1
ATOM 3346 O O . LYS A 1 428 ? -27.413 -6.073 15.858 1.00 98.38 428 LYS A O 1
ATOM 3351 N N . VAL A 1 429 ? -26.768 -4.026 15.184 1.00 98.19 429 VAL A N 1
ATOM 3352 C CA . VAL A 1 429 ? -26.509 -3.443 16.505 1.00 98.19 429 VAL A CA 1
ATOM 3353 C C . VAL A 1 429 ? -26.913 -1.972 16.512 1.00 98.19 429 VAL A C 1
ATOM 3355 O O . VAL A 1 429 ? -26.897 -1.313 15.470 1.00 98.19 429 VAL A O 1
ATOM 3358 N N . LYS A 1 430 ? -27.225 -1.428 17.689 1.00 98.12 430 LYS A N 1
ATOM 3359 C CA . LYS A 1 430 ? -27.422 0.011 17.898 1.00 98.12 430 LYS A CA 1
ATOM 3360 C C . LYS A 1 430 ? -26.293 0.562 18.758 1.00 98.12 430 LYS A C 1
ATOM 3362 O O . LYS A 1 430 ? -25.862 -0.071 19.713 1.00 98.12 430 LYS A O 1
ATOM 3367 N N . LEU A 1 431 ? -25.846 1.784 18.474 1.00 97.31 431 LEU A N 1
ATOM 3368 C CA . LEU A 1 431 ? -24.807 2.441 19.281 1.00 97.31 431 LEU A CA 1
ATOM 3369 C C . LEU A 1 431 ? -25.227 2.656 20.748 1.00 97.31 431 LEU A C 1
ATOM 3371 O O . LEU A 1 431 ? -24.369 2.735 21.622 1.00 97.31 431 LEU A O 1
ATOM 3375 N N . SER A 1 432 ? -26.530 2.748 21.016 1.00 97.31 432 SER A N 1
ATOM 3376 C CA . SER A 1 432 ? -27.101 2.837 22.364 1.00 97.31 432 SER A CA 1
ATOM 3377 C C . SER A 1 432 ? -27.263 1.486 23.058 1.00 97.31 432 SER A C 1
ATOM 3379 O O . SER A 1 432 ? -27.606 1.469 24.238 1.00 97.31 432 SER A O 1
ATOM 3381 N N . ASP A 1 433 ? -27.040 0.365 22.362 1.00 98.38 433 ASP A N 1
ATOM 3382 C CA . ASP A 1 433 ? -27.165 -0.944 22.989 1.00 98.38 433 ASP A CA 1
ATOM 3383 C C . ASP A 1 433 ? -26.147 -1.086 24.130 1.00 98.38 433 ASP A C 1
ATOM 3385 O O . ASP A 1 433 ? -24.996 -0.640 23.996 1.00 98.38 433 ASP A O 1
ATOM 3389 N N . PRO A 1 434 ? -26.543 -1.727 25.242 1.00 98.00 434 PRO A N 1
ATOM 3390 C CA . PRO A 1 434 ? -25.623 -2.013 26.325 1.00 98.00 434 PRO A CA 1
ATOM 3391 C C . PRO A 1 434 ? -24.583 -3.044 25.884 1.00 98.00 434 PRO A C 1
ATOM 3393 O O . PRO A 1 434 ? -24.905 -3.994 25.169 1.00 98.00 434 PRO A O 1
ATOM 3396 N N . ILE A 1 435 ? -23.340 -2.897 26.346 1.00 98.00 435 ILE A N 1
ATOM 3397 C CA . ILE A 1 435 ? -22.257 -3.837 26.002 1.00 98.00 435 ILE A CA 1
ATOM 3398 C C . ILE A 1 435 ? -22.606 -5.255 26.487 1.00 98.00 435 ILE A C 1
ATOM 3400 O O . ILE A 1 435 ? -22.434 -6.218 25.739 1.00 98.00 435 ILE A O 1
ATOM 3404 N N . SER A 1 436 ? -23.204 -5.355 27.685 1.00 96.75 436 SER A N 1
ATOM 3405 C CA . SER A 1 436 ? -23.616 -6.613 28.327 1.00 96.75 436 SER A CA 1
ATOM 3406 C C . SER A 1 436 ? -24.658 -7.425 27.547 1.00 96.75 436 SER A C 1
ATOM 3408 O O . SER A 1 436 ? -24.850 -8.600 27.836 1.00 96.75 436 SER A O 1
ATOM 3410 N N . LYS A 1 437 ? -25.298 -6.846 26.519 1.00 97.50 437 LYS A N 1
ATOM 3411 C CA . LYS A 1 437 ? -26.169 -7.586 25.589 1.00 97.50 437 LYS A CA 1
ATOM 3412 C C . LYS A 1 437 ? -25.392 -8.546 24.681 1.00 97.50 437 LYS A C 1
ATOM 3414 O O . LYS A 1 437 ? -25.969 -9.520 24.214 1.00 97.50 437 LYS A O 1
ATOM 3419 N N . TYR A 1 438 ? -24.125 -8.254 24.389 1.00 97.81 438 TYR A N 1
ATOM 3420 C CA . TYR A 1 438 ? -23.340 -8.990 23.392 1.00 97.81 438 TYR A CA 1
ATOM 3421 C C . TYR A 1 438 ? -22.182 -9.772 24.000 1.00 97.81 438 TYR A C 1
ATOM 3423 O O . TYR A 1 438 ? -21.835 -10.839 23.499 1.00 97.81 438 TYR A O 1
ATOM 3431 N N . ILE A 1 439 ? -21.545 -9.216 25.031 1.00 96.81 439 ILE A N 1
ATOM 3432 C CA . ILE A 1 439 ? -20.352 -9.779 25.668 1.00 96.81 439 ILE A CA 1
ATOM 3433 C C . ILE A 1 439 ? -20.399 -9.489 27.176 1.00 96.81 439 ILE A C 1
ATOM 3435 O O . ILE A 1 439 ? -20.968 -8.464 27.558 1.00 96.81 439 ILE A O 1
ATOM 3439 N N . PRO A 1 440 ? -19.792 -10.321 28.043 1.00 94.50 440 PRO A N 1
ATOM 3440 C CA . PRO A 1 440 ? -19.651 -9.991 29.460 1.00 94.50 440 PRO A CA 1
ATOM 3441 C C . PRO A 1 440 ? -18.968 -8.631 29.650 1.00 94.50 440 PRO A C 1
ATOM 3443 O O . PRO A 1 440 ? -17.982 -8.338 28.973 1.00 94.50 440 PRO A O 1
ATOM 3446 N N . PHE A 1 441 ? -19.497 -7.791 30.544 1.00 94.94 441 PHE A N 1
ATOM 3447 C CA . PHE A 1 441 ? -18.935 -6.470 30.828 1.00 94.94 441 PHE A CA 1
ATOM 3448 C C . PHE A 1 441 ? -19.259 -5.993 32.239 1.00 94.94 441 PHE A C 1
ATOM 3450 O O . PHE A 1 441 ? -20.413 -6.069 32.656 1.00 94.94 441 PHE A O 1
ATOM 3457 N N . SER A 1 442 ? -18.249 -5.490 32.954 1.00 89.25 442 SER A N 1
ATOM 3458 C CA . SER A 1 442 ? -18.407 -4.981 34.314 1.00 89.25 442 SER A CA 1
ATOM 3459 C C . SER A 1 442 ? -19.398 -3.820 34.367 1.00 89.25 442 SER A C 1
ATOM 3461 O O . SER A 1 442 ? -19.295 -2.842 33.622 1.00 89.25 442 SER A O 1
ATOM 3463 N N . GLU A 1 443 ? -20.348 -3.925 35.292 1.00 90.12 443 GLU A N 1
ATOM 3464 C CA . GLU A 1 443 ? -21.260 -2.847 35.679 1.00 90.12 443 GLU A CA 1
ATOM 3465 C C . GLU A 1 443 ? -20.850 -2.248 37.033 1.00 90.12 443 GLU A C 1
ATOM 3467 O O . GLU A 1 443 ? -21.659 -1.643 37.738 1.00 90.12 443 GLU A O 1
ATOM 3472 N N . GLU A 1 444 ? -19.573 -2.386 37.390 1.00 90.38 444 GLU A N 1
ATOM 3473 C CA . GLU A 1 444 ? -18.985 -1.813 38.592 1.00 90.38 444 GLU A CA 1
ATOM 3474 C C . GLU A 1 444 ? -17.845 -0.849 38.255 1.00 90.38 444 GLU A C 1
ATOM 3476 O O . GLU A 1 444 ? -17.080 -1.053 37.317 1.00 90.38 444 GLU A O 1
ATOM 3481 N N . VAL A 1 445 ? -17.704 0.204 39.054 1.00 85.88 445 VAL A N 1
ATOM 3482 C CA . VAL A 1 445 ? -16.630 1.196 38.964 1.00 85.88 445 VAL A CA 1
ATOM 3483 C C . VAL A 1 445 ? -15.893 1.296 40.296 1.00 85.88 445 VAL A C 1
ATOM 3485 O O . VAL A 1 445 ? -16.497 1.293 41.374 1.00 85.88 445 VAL A O 1
ATOM 3488 N N . SER A 1 446 ? -14.570 1.401 40.222 1.00 82.31 446 SER A N 1
ATOM 3489 C CA . SER A 1 446 ? -13.680 1.504 41.379 1.00 82.31 446 SER A CA 1
ATOM 3490 C C . SER A 1 446 ? -13.935 2.790 42.182 1.00 82.31 446 SER A C 1
ATOM 3492 O O . SER A 1 446 ? -13.997 3.880 41.614 1.00 82.31 446 SER A O 1
ATOM 3494 N N . GLN A 1 447 ? -14.041 2.705 43.516 1.00 65.81 447 GLN A N 1
ATOM 3495 C CA . GLN A 1 447 ? -14.356 3.862 44.377 1.00 65.81 447 GLN A CA 1
ATOM 3496 C C . GLN A 1 447 ? -13.153 4.760 44.746 1.00 65.81 447 GLN A C 1
ATOM 3498 O O . GLN A 1 447 ? -13.366 5.843 45.286 1.00 65.81 447 GLN A O 1
ATOM 3503 N N . LYS A 1 448 ? -11.894 4.375 44.477 1.00 57.47 448 LYS A N 1
ATOM 3504 C CA . LYS A 1 448 ? -10.706 5.203 44.792 1.00 57.47 448 LYS A CA 1
ATOM 3505 C C . LYS A 1 448 ? -9.929 5.616 43.541 1.00 57.47 448 LYS A C 1
ATOM 3507 O O . LYS A 1 448 ? -9.475 4.767 42.783 1.00 57.47 448 LYS A O 1
ATOM 3512 N N . LYS A 1 449 ? -9.653 6.920 43.415 1.00 51.25 449 LYS A N 1
ATOM 3513 C CA . LYS A 1 449 ? -8.565 7.459 42.582 1.00 51.25 449 LYS A CA 1
ATOM 3514 C C . LYS A 1 449 ? -7.291 7.479 43.428 1.00 51.25 449 LYS A C 1
ATOM 3516 O O . LYS A 1 449 ? -7.181 8.300 44.331 1.00 51.25 449 LYS A O 1
ATOM 3521 N N . GLY A 1 450 ? -6.346 6.568 43.203 1.00 41.50 450 GLY A N 1
ATOM 3522 C CA . GLY A 1 450 ? -5.160 6.485 44.060 1.00 41.50 450 GLY A CA 1
ATOM 3523 C C . GLY A 1 450 ? -3.912 5.961 43.365 1.00 41.50 450 GLY A C 1
ATOM 3524 O O . GLY A 1 450 ? -3.717 4.756 43.241 1.00 41.50 450 GLY A O 1
ATOM 3525 N N . ARG A 1 451 ? -3.002 6.875 43.012 1.00 45.38 451 ARG A N 1
ATOM 3526 C CA . ARG A 1 451 ? -1.583 6.567 42.794 1.00 45.38 451 ARG A CA 1
ATOM 3527 C C . ARG A 1 451 ? -0.985 6.048 44.116 1.00 45.38 451 ARG A C 1
ATOM 3529 O O . ARG A 1 451 ? -0.720 6.875 44.978 1.00 45.38 451 ARG A O 1
ATOM 3536 N N . ARG A 1 452 ? -0.772 4.727 44.292 1.00 39.53 452 ARG A N 1
ATOM 3537 C CA . ARG A 1 452 ? 0.375 4.104 45.025 1.00 39.53 452 ARG A CA 1
ATOM 3538 C C . ARG A 1 452 ? 0.234 2.589 45.305 1.00 39.53 452 ARG A C 1
ATOM 3540 O O . ARG A 1 452 ? -0.729 2.127 45.897 1.00 39.53 452 ARG A O 1
ATOM 3547 N N . ARG A 1 453 ? 1.304 1.870 44.928 1.00 41.47 453 ARG A N 1
ATOM 3548 C CA . ARG A 1 453 ? 2.037 0.722 45.532 1.00 41.47 453 ARG A CA 1
ATOM 3549 C C . ARG A 1 453 ? 1.418 -0.370 46.449 1.00 41.47 453 ARG A C 1
ATOM 3551 O O . ARG A 1 453 ? 2.162 -1.309 46.699 1.00 41.47 453 ARG A O 1
ATOM 3558 N N . LYS A 1 454 ? 0.153 -0.381 46.886 1.00 37.47 454 LYS A N 1
ATOM 3559 C CA . LYS A 1 454 ? -0.425 -1.549 47.609 1.00 37.47 454 LYS A CA 1
ATOM 3560 C C . LYS A 1 454 ? -1.644 -2.134 46.878 1.00 37.47 454 LYS A C 1
ATOM 3562 O O . LYS A 1 454 ? -2.367 -1.359 46.254 1.00 37.47 454 LYS A O 1
ATOM 3567 N N . PRO A 1 455 ? -1.874 -3.464 46.921 1.00 41.25 455 PRO A N 1
ATOM 3568 C CA . PRO A 1 455 ? -3.058 -4.081 46.333 1.00 41.25 455 PRO A CA 1
ATOM 3569 C C . PRO A 1 455 ? -4.263 -3.676 47.183 1.00 41.25 455 PRO A C 1
ATOM 3571 O O . PRO A 1 455 ? -4.561 -4.289 48.202 1.00 41.25 455 PRO A O 1
ATOM 3574 N N . LEU A 1 456 ? -4.917 -2.574 46.822 1.00 46.47 456 LEU A N 1
ATOM 3575 C CA . LEU A 1 456 ? -6.220 -2.278 47.388 1.00 46.47 456 LEU A CA 1
ATOM 3576 C C . LEU A 1 456 ? -7.206 -3.272 46.782 1.00 46.47 456 LEU A C 1
ATOM 3578 O O . LEU A 1 456 ? -7.388 -3.287 45.567 1.00 46.47 456 LEU A O 1
ATOM 3582 N N . GLN A 1 457 ? -7.898 -4.031 47.632 1.00 48.88 457 GLN A N 1
ATOM 3583 C CA . GLN A 1 457 ? -9.289 -4.364 47.344 1.00 48.88 457 GLN A CA 1
ATOM 3584 C C . GLN A 1 457 ? -10.006 -3.024 47.148 1.00 48.88 457 GLN A C 1
ATOM 3586 O O . GLN A 1 457 ? -10.359 -2.328 48.104 1.00 48.88 457 GLN A O 1
ATOM 3591 N N . LEU A 1 458 ? -10.075 -2.574 45.897 1.00 55.88 458 LEU A N 1
ATOM 3592 C CA . LEU A 1 458 ? -10.818 -1.386 45.531 1.00 55.88 458 LEU A CA 1
ATOM 3593 C C . LEU A 1 458 ? -12.272 -1.736 45.809 1.00 55.88 458 LEU A C 1
ATOM 3595 O O . LEU A 1 458 ? -12.848 -2.553 45.098 1.00 55.88 458 LEU A O 1
ATOM 3599 N N . LYS A 1 459 ? -12.859 -1.149 46.859 1.00 66.88 459 LYS A N 1
ATOM 3600 C CA . LYS A 1 459 ? -14.315 -1.158 46.998 1.00 66.88 459 LYS A CA 1
ATOM 3601 C C . LYS A 1 459 ? -14.877 -0.672 45.660 1.00 66.88 459 LYS A C 1
ATOM 3603 O O . LYS A 1 459 ? -14.484 0.396 45.181 1.00 66.88 459 LYS A O 1
ATOM 3608 N N . ALA A 1 460 ? -15.703 -1.486 45.025 1.00 79.94 460 ALA A N 1
ATOM 3609 C CA . ALA A 1 460 ? -16.369 -1.145 43.783 1.00 79.94 460 ALA A CA 1
ATOM 3610 C C . ALA A 1 460 ? -17.819 -0.773 44.100 1.00 79.94 460 ALA A C 1
ATOM 3612 O O . ALA A 1 460 ? -18.375 -1.179 45.121 1.00 79.94 460 ALA A O 1
ATOM 3613 N N . ARG A 1 461 ? -18.419 0.066 43.263 1.00 88.94 461 ARG A N 1
ATOM 3614 C CA . ARG A 1 461 ? -19.859 0.337 43.305 1.00 88.94 461 ARG A CA 1
ATOM 3615 C C . ARG A 1 461 ? -20.458 0.090 41.944 1.00 88.94 461 ARG A C 1
ATOM 3617 O O . ARG A 1 461 ? -19.768 0.251 40.941 1.00 88.94 461 ARG A O 1
ATOM 3624 N N . LYS A 1 462 ? -21.763 -0.152 41.908 1.00 93.00 462 LYS A N 1
ATOM 3625 C CA . LYS A 1 462 ? -22.508 -0.174 40.654 1.00 93.00 462 LYS A CA 1
ATOM 3626 C C . LYS A 1 462 ? -22.331 1.143 39.886 1.00 93.00 462 LYS A C 1
ATOM 3628 O O . LYS A 1 462 ? -22.287 2.234 40.478 1.00 93.00 462 LYS A O 1
ATOM 3633 N N . VAL A 1 463 ? -22.204 1.032 38.570 1.00 92.56 463 VAL A N 1
ATOM 3634 C CA . VAL A 1 463 ? -22.232 2.173 37.651 1.00 92.56 463 VAL A CA 1
ATOM 3635 C C . VAL A 1 463 ? -23.597 2.862 37.716 1.00 92.56 463 VAL A C 1
ATOM 3637 O O . VAL A 1 463 ? -24.636 2.222 37.868 1.00 92.56 463 VAL A O 1
ATOM 3640 N N . LYS A 1 464 ? -23.590 4.186 37.610 1.00 92.75 464 LYS A N 1
ATOM 3641 C CA . LYS A 1 464 ? -24.776 5.035 37.457 1.00 92.75 464 LYS A CA 1
ATOM 3642 C C . LYS A 1 464 ? -25.284 5.026 36.017 1.00 92.75 464 LYS A C 1
ATOM 3644 O O . LYS A 1 464 ? -26.483 5.141 35.793 1.00 92.75 464 LYS A O 1
ATOM 3649 N N . VAL A 1 465 ? -24.378 4.908 35.046 1.00 91.38 465 VAL A N 1
ATOM 3650 C CA . VAL A 1 465 ? -24.699 4.887 33.615 1.00 91.38 465 VAL A CA 1
ATOM 3651 C C . VAL A 1 465 ? -24.311 3.537 33.034 1.00 91.38 465 VAL A C 1
ATOM 3653 O O . VAL A 1 465 ? -23.167 3.103 33.150 1.00 91.38 465 VAL A O 1
ATOM 3656 N N . ARG A 1 466 ? -25.255 2.876 32.357 1.00 94.25 466 ARG A N 1
ATOM 3657 C CA . ARG A 1 466 ? -24.980 1.586 31.720 1.00 94.25 466 ARG A CA 1
ATOM 3658 C C . ARG A 1 466 ? -23.965 1.758 30.570 1.00 94.25 466 ARG A C 1
ATOM 3660 O O . ARG A 1 466 ? -24.167 2.622 29.710 1.00 94.25 466 ARG A O 1
ATOM 3667 N N . PRO A 1 467 ? -22.883 0.960 30.511 1.00 95.62 467 PRO A N 1
ATOM 3668 C CA . PRO A 1 467 ? -21.932 0.985 29.401 1.00 95.62 467 PRO A CA 1
ATOM 3669 C C . PRO A 1 467 ? -22.600 0.640 28.062 1.00 95.62 467 PRO A C 1
ATOM 3671 O O . PRO A 1 467 ? -23.335 -0.342 27.978 1.00 95.62 467 PRO A O 1
ATOM 3674 N N . THR A 1 468 ? -22.314 1.402 26.999 1.00 97.56 468 THR A N 1
ATOM 3675 C CA . THR A 1 468 ? -22.906 1.212 25.659 1.00 97.56 468 THR A CA 1
ATOM 3676 C C . THR A 1 468 ? -21.845 0.999 24.583 1.00 97.56 468 THR A C 1
ATOM 3678 O O . THR A 1 468 ? -20.678 1.350 24.772 1.00 97.56 468 THR A O 1
ATOM 3681 N N . LEU A 1 469 ? -22.244 0.486 23.415 1.00 98.00 469 LEU A N 1
ATOM 3682 C CA . LEU A 1 469 ? -21.343 0.352 22.261 1.00 98.00 469 LEU A CA 1
ATOM 3683 C C . LEU A 1 469 ? -20.781 1.706 21.792 1.00 98.00 469 LEU A C 1
ATOM 3685 O O . LEU A 1 469 ? -19.625 1.783 21.375 1.00 98.00 469 LEU A O 1
ATOM 3689 N N . ARG A 1 470 ? -21.545 2.801 21.930 1.00 96.12 470 ARG A N 1
ATOM 3690 C CA . ARG A 1 470 ? -21.039 4.164 21.702 1.00 96.12 470 ARG A CA 1
ATOM 3691 C C . ARG A 1 470 ? -19.876 4.483 22.631 1.00 96.12 470 ARG A C 1
ATOM 3693 O O . ARG A 1 470 ? -18.883 5.014 22.150 1.00 96.12 470 ARG A O 1
ATOM 3700 N N . HIS A 1 471 ? -19.976 4.131 23.915 1.00 94.81 471 HIS A N 1
ATOM 3701 C CA . HIS A 1 471 ? -18.896 4.367 24.875 1.00 94.81 471 HIS A CA 1
ATOM 3702 C C . HIS A 1 471 ? -17.602 3.636 24.489 1.00 94.81 471 HIS A C 1
ATOM 3704 O O . HIS A 1 471 ? -16.520 4.157 24.750 1.00 94.81 471 HIS A O 1
ATOM 3710 N N . LEU A 1 472 ? -17.682 2.479 23.822 1.00 95.81 472 LEU A N 1
ATOM 3711 C CA . LEU A 1 472 ? -16.492 1.807 23.296 1.00 95.81 472 LEU A CA 1
ATOM 3712 C C . LEU A 1 472 ? -15.846 2.587 22.134 1.00 95.81 472 LEU A C 1
ATOM 3714 O O . LEU A 1 472 ? -14.639 2.832 22.156 1.00 95.81 472 LEU A O 1
ATOM 3718 N N . LEU A 1 473 ? -16.626 3.031 21.140 1.00 94.62 473 LEU A N 1
ATOM 3719 C CA . LEU A 1 473 ? -16.093 3.798 19.995 1.00 94.62 473 LEU A CA 1
ATOM 3720 C C . LEU A 1 473 ? -15.533 5.164 20.417 1.00 94.62 473 LEU A C 1
ATOM 3722 O O . LEU A 1 473 ? -14.579 5.670 19.826 1.00 94.62 473 LEU A O 1
ATOM 3726 N N . THR A 1 474 ? -16.093 5.756 21.470 1.00 90.31 474 THR A N 1
ATOM 3727 C CA . THR A 1 474 ? -15.632 7.039 22.010 1.00 90.31 474 THR A CA 1
ATOM 3728 C C . THR A 1 474 ? -14.583 6.902 23.106 1.00 90.31 474 THR A C 1
ATOM 3730 O O . THR A 1 474 ? -14.198 7.918 23.670 1.00 90.31 474 THR A O 1
ATOM 3733 N N . MET A 1 475 ? -14.110 5.685 23.419 1.00 89.00 475 MET A N 1
ATOM 3734 C CA . MET A 1 475 ? -13.138 5.431 24.496 1.00 89.00 475 MET A CA 1
ATOM 3735 C C . MET A 1 475 ? -13.589 5.996 25.858 1.00 89.00 475 MET A C 1
ATOM 3737 O O . MET A 1 475 ? -12.782 6.457 26.657 1.00 89.00 475 MET A O 1
ATOM 3741 N N . THR A 1 476 ? -14.893 5.984 26.128 1.00 89.25 476 THR A N 1
ATOM 3742 C CA . THR A 1 476 ? -15.501 6.488 27.371 1.00 89.25 476 THR A CA 1
ATOM 3743 C C . THR A 1 476 ? -16.171 5.370 28.171 1.00 89.25 476 THR A C 1
ATOM 3745 O O . THR A 1 476 ? -16.935 5.638 29.089 1.00 89.25 476 THR A O 1
ATOM 3748 N N . ALA A 1 477 ? -15.909 4.097 27.859 1.00 91.94 477 ALA A N 1
ATOM 3749 C CA . ALA A 1 477 ? -16.526 2.964 28.558 1.00 91.94 477 ALA A CA 1
ATOM 3750 C C . ALA A 1 477 ? -15.960 2.703 29.966 1.00 91.94 477 ALA A C 1
ATOM 3752 O O . ALA A 1 477 ? -16.454 1.813 30.646 1.00 91.94 477 ALA A O 1
ATOM 3753 N N . GLY A 1 478 ? -14.937 3.450 30.396 1.00 86.00 478 GLY A N 1
ATOM 3754 C CA . GLY A 1 478 ? -14.317 3.301 31.717 1.00 86.00 478 GLY A CA 1
ATOM 3755 C C . GLY A 1 478 ? -13.182 2.272 31.790 1.00 86.00 478 GLY A C 1
ATOM 3756 O O . GLY A 1 478 ? -12.648 2.048 32.874 1.00 86.00 478 GLY A O 1
ATOM 3757 N N . LEU A 1 479 ? -12.793 1.663 30.663 1.00 87.38 479 LEU A N 1
ATOM 3758 C CA . LEU A 1 479 ? -11.599 0.812 30.554 1.00 87.38 479 LEU A CA 1
ATOM 3759 C C . LEU A 1 479 ? -10.311 1.652 30.518 1.00 87.38 479 LEU A C 1
ATOM 3761 O O . LEU A 1 479 ? -10.350 2.843 30.218 1.00 87.38 479 LEU A O 1
ATOM 3765 N N . GLN A 1 480 ? -9.156 1.015 30.741 1.00 79.50 480 GLN A N 1
ATOM 3766 C CA . GLN A 1 480 ? -7.843 1.677 30.722 1.00 79.50 480 GLN A CA 1
ATOM 3767 C C . GLN A 1 480 ? -6.735 0.789 30.144 1.00 79.50 480 GLN A C 1
ATOM 3769 O O . GLN A 1 480 ? -6.874 -0.427 30.130 1.00 79.50 480 GLN A O 1
ATOM 3774 N N . TYR A 1 481 ? -5.625 1.383 29.693 1.00 75.56 481 TYR A N 1
ATOM 3775 C CA . TYR A 1 481 ? -4.373 0.648 29.432 1.00 75.56 481 TYR A CA 1
ATOM 3776 C C . TYR A 1 481 ? -3.400 0.675 30.626 1.00 75.56 481 TYR A C 1
ATOM 3778 O O . TYR A 1 481 ? -2.570 -0.218 30.753 1.00 75.56 481 TYR A O 1
ATOM 3786 N N . GLN A 1 482 ? -3.477 1.701 31.482 1.00 58.62 482 GLN A N 1
ATOM 3787 C CA . GLN A 1 482 ? -2.363 2.105 32.350 1.00 58.62 482 GLN A CA 1
ATOM 3788 C C . GLN A 1 482 ? -2.213 1.309 33.655 1.00 58.62 482 GLN A C 1
ATOM 3790 O O . GLN A 1 482 ? -1.095 1.151 34.146 1.00 58.62 482 GLN A O 1
ATOM 3795 N N . ASP A 1 483 ? -3.302 0.796 34.236 1.00 63.16 483 ASP A N 1
ATOM 3796 C CA . ASP A 1 483 ? -3.200 -0.048 35.430 1.00 63.16 483 ASP A CA 1
ATOM 3797 C C . ASP A 1 483 ? -2.963 -1.510 35.049 1.00 63.16 483 ASP A C 1
ATOM 3799 O O . ASP A 1 483 ? -3.866 -2.353 35.058 1.00 63.16 483 ASP A O 1
ATOM 3803 N N . CYS A 1 484 ? -1.707 -1.823 34.732 1.00 59.38 484 CYS A N 1
ATOM 3804 C CA . CYS A 1 484 ? -1.286 -3.180 34.402 1.00 59.38 484 CYS A CA 1
ATOM 3805 C C . CYS A 1 484 ? -1.611 -4.200 35.508 1.00 59.38 484 CYS A C 1
ATOM 3807 O O . CYS A 1 484 ? -1.605 -5.393 35.224 1.00 59.38 484 CYS A O 1
ATOM 3809 N N . ARG A 1 485 ? -1.896 -3.781 36.756 1.00 68.19 485 ARG A N 1
ATOM 3810 C CA . ARG A 1 485 ? -2.213 -4.709 37.855 1.00 68.19 485 ARG A CA 1
ATOM 3811 C C . ARG A 1 485 ? -3.619 -5.276 37.768 1.00 68.19 485 ARG A C 1
ATOM 3813 O O . ARG A 1 485 ? -3.756 -6.484 37.935 1.00 68.19 485 ARG A O 1
ATOM 3820 N N . ALA A 1 486 ? -4.624 -4.453 37.466 1.00 70.88 486 ALA A N 1
ATOM 3821 C CA . ALA A 1 486 ? -6.003 -4.925 37.297 1.00 70.88 486 ALA A CA 1
ATOM 3822 C C . ALA A 1 486 ? -6.079 -6.014 36.215 1.00 70.88 486 ALA A C 1
ATOM 3824 O O . ALA A 1 486 ? -6.756 -7.025 36.364 1.00 70.88 486 ALA A O 1
ATOM 3825 N N . TYR A 1 487 ? -5.287 -5.856 35.155 1.00 81.62 487 TYR A N 1
ATOM 3826 C CA . TYR A 1 487 ? -5.240 -6.811 34.054 1.00 81.62 487 TYR A CA 1
ATOM 3827 C C . TYR A 1 487 ? -4.088 -7.819 34.147 1.00 81.62 487 TYR A C 1
ATOM 3829 O O . TYR A 1 487 ? -3.941 -8.640 33.245 1.00 81.62 487 TYR A O 1
ATOM 3837 N N . ALA A 1 488 ? -3.288 -7.818 35.222 1.00 82.19 488 ALA A N 1
ATOM 3838 C CA . ALA A 1 488 ? -2.049 -8.601 35.307 1.00 82.19 488 ALA A CA 1
ATOM 3839 C C . ALA A 1 488 ? -2.273 -10.103 35.115 1.00 82.19 488 ALA A C 1
ATOM 3841 O O . ALA A 1 488 ? -1.443 -10.766 34.497 1.00 82.19 488 ALA A O 1
ATOM 3842 N N . LYS A 1 489 ? -3.389 -10.642 35.625 1.00 85.69 489 LYS A N 1
ATOM 3843 C CA . LYS A 1 489 ? -3.758 -12.052 35.432 1.00 85.69 489 LYS A CA 1
ATOM 3844 C C . LYS A 1 489 ? -3.987 -12.358 33.953 1.00 85.69 489 LYS A C 1
ATOM 3846 O O . LYS A 1 489 ? -3.388 -13.291 33.429 1.00 85.69 489 LYS A O 1
ATOM 3851 N N . THR A 1 490 ? -4.798 -11.543 33.281 1.00 87.06 490 THR A N 1
ATOM 3852 C CA . THR A 1 490 ? -5.069 -11.662 31.843 1.00 87.06 490 THR A CA 1
ATOM 3853 C C . THR A 1 490 ? -3.780 -11.525 31.036 1.00 87.06 490 THR A C 1
ATOM 3855 O O . THR A 1 490 ? -3.483 -12.382 30.213 1.00 87.06 490 THR A O 1
ATOM 3858 N N . MET A 1 491 ? -2.956 -10.515 31.323 1.00 83.44 491 MET A N 1
ATOM 3859 C CA . MET A 1 491 ? -1.704 -10.282 30.591 1.00 83.44 491 MET A CA 1
ATOM 3860 C C . MET A 1 491 ? -0.694 -11.408 30.776 1.00 83.44 491 MET A C 1
ATOM 3862 O O . MET A 1 491 ? -0.091 -11.855 29.804 1.00 83.44 491 MET A O 1
ATOM 3866 N N . ARG A 1 492 ? -0.557 -11.926 32.000 1.00 83.69 492 ARG A N 1
ATOM 3867 C CA . ARG A 1 492 ? 0.285 -13.093 32.279 1.00 83.69 492 ARG A CA 1
ATOM 3868 C C . ARG A 1 492 ? -0.235 -14.338 31.569 1.00 83.69 492 ARG A C 1
ATOM 3870 O O . ARG A 1 492 ? 0.561 -15.067 30.992 1.00 83.69 492 ARG A O 1
ATOM 3877 N N . GLY A 1 493 ? -1.551 -14.550 31.559 1.00 85.94 493 GLY A N 1
ATOM 3878 C CA . GLY A 1 493 ? -2.181 -15.644 30.823 1.00 85.94 493 GLY A CA 1
ATOM 3879 C C . GLY A 1 493 ? -1.935 -15.555 29.316 1.00 85.94 493 GLY A C 1
ATOM 3880 O O . GLY A 1 493 ? -1.696 -16.579 28.681 1.00 85.94 493 GLY A O 1
ATOM 3881 N N . ILE A 1 494 ? -1.928 -14.346 28.742 1.00 83.00 494 ILE A N 1
ATOM 3882 C CA . ILE A 1 494 ? -1.532 -14.124 27.345 1.00 83.00 494 ILE A CA 1
ATOM 3883 C C . ILE A 1 494 ? -0.058 -14.489 27.171 1.00 83.00 494 ILE A C 1
ATOM 3885 O O . ILE A 1 494 ? 0.237 -15.359 26.364 1.00 83.00 494 ILE A O 1
ATOM 3889 N N . GLN A 1 495 ? 0.855 -13.910 27.956 1.00 79.69 495 GLN A N 1
ATOM 3890 C CA . GLN A 1 495 ? 2.297 -14.172 27.848 1.00 79.69 495 GLN A CA 1
ATOM 3891 C C . GLN A 1 495 ? 2.631 -15.670 27.977 1.00 79.69 495 GLN A C 1
ATOM 3893 O O . GLN A 1 495 ? 3.361 -16.225 27.167 1.00 79.69 495 GLN A O 1
ATOM 3898 N N . GLN A 1 496 ? 1.997 -16.367 28.921 1.00 82.38 496 GLN A N 1
ATOM 3899 C CA . GLN A 1 496 ? 2.149 -17.810 29.134 1.00 82.38 496 GLN A CA 1
ATOM 3900 C C . GLN A 1 496 ? 1.369 -18.672 28.125 1.00 82.38 496 GLN A C 1
ATOM 3902 O O . GLN A 1 496 ? 1.309 -19.892 28.271 1.00 82.38 496 GLN A O 1
ATOM 3907 N N . ARG A 1 497 ? 0.745 -18.063 27.106 1.00 82.94 497 ARG A N 1
ATOM 3908 C CA . ARG A 1 497 ? -0.070 -18.721 26.069 1.00 82.94 497 ARG A CA 1
ATOM 3909 C C . ARG A 1 497 ? -1.239 -19.542 26.613 1.00 82.94 497 ARG A C 1
ATOM 3911 O O . ARG A 1 497 ? -1.712 -20.452 25.937 1.00 82.94 497 ARG A O 1
ATOM 3918 N N . GLN A 1 498 ? -1.727 -19.228 27.804 1.00 87.44 498 GLN A N 1
ATOM 3919 C CA . GLN A 1 498 ? -2.940 -19.815 28.376 1.00 87.44 498 GLN A CA 1
ATOM 3920 C C . GLN A 1 498 ? -4.192 -19.150 27.787 1.00 87.44 498 GLN A C 1
ATOM 3922 O O . GLN A 1 498 ? -5.182 -19.817 27.505 1.00 87.44 498 GLN A O 1
ATOM 3927 N N . ILE A 1 499 ? -4.122 -17.843 27.522 1.00 87.25 499 ILE A N 1
ATOM 3928 C CA . ILE A 1 499 ? -5.146 -17.082 26.802 1.00 87.25 499 ILE A CA 1
ATOM 3929 C C . ILE A 1 499 ? -4.700 -16.950 25.346 1.00 87.25 499 ILE A C 1
ATOM 3931 O O . ILE A 1 499 ? -3.662 -16.355 25.064 1.00 87.25 499 ILE A O 1
ATOM 3935 N N . LYS A 1 500 ? -5.477 -17.524 24.421 1.00 86.19 500 LYS A N 1
ATOM 3936 C CA . LYS A 1 500 ? -5.146 -17.581 22.981 1.00 86.19 500 LYS A CA 1
ATOM 3937 C C . LYS A 1 500 ? -6.203 -16.954 22.071 1.00 86.19 500 LYS A C 1
ATOM 3939 O O . LYS A 1 500 ? -6.001 -16.892 20.864 1.00 86.19 500 LYS A O 1
ATOM 3944 N N . THR A 1 501 ? -7.334 -16.521 22.622 1.00 90.88 501 THR A N 1
ATOM 3945 C CA . THR A 1 501 ? -8.465 -15.989 21.852 1.00 90.88 501 THR A CA 1
ATOM 3946 C C . THR A 1 501 ? -8.819 -14.581 22.308 1.00 90.88 501 THR A C 1
ATOM 3948 O O . THR A 1 501 ? -8.601 -14.213 23.464 1.00 90.88 501 THR A O 1
ATOM 3951 N N . LEU A 1 502 ? -9.404 -13.801 21.394 1.00 91.81 502 LEU A N 1
ATOM 3952 C CA . LEU A 1 502 ? -9.920 -12.471 21.712 1.00 91.81 502 LEU A CA 1
ATOM 3953 C C . LEU A 1 502 ? -11.029 -12.547 22.771 1.00 91.81 502 LEU A C 1
ATOM 3955 O O . LEU A 1 502 ? -11.056 -11.728 23.681 1.00 91.81 502 LEU A O 1
ATOM 3959 N N . ALA A 1 503 ? -11.888 -13.569 22.705 1.00 93.94 503 ALA A N 1
ATOM 3960 C CA . ALA A 1 503 ? -12.925 -13.822 23.703 1.00 93.94 503 ALA A CA 1
ATOM 3961 C C . ALA A 1 503 ? -12.368 -13.954 25.125 1.00 93.94 503 ALA A C 1
ATOM 3963 O O . ALA A 1 503 ? -12.757 -13.170 25.986 1.00 93.94 503 ALA A O 1
ATOM 3964 N N . ALA A 1 504 ? -11.407 -14.853 25.350 1.00 92.69 504 ALA A N 1
ATOM 3965 C CA . ALA A 1 504 ? -10.836 -15.072 26.678 1.00 92.69 504 ALA A CA 1
ATOM 3966 C C . ALA A 1 504 ? -10.070 -13.840 27.198 1.00 92.69 504 ALA A C 1
ATOM 3968 O O . ALA A 1 504 ? -10.114 -13.528 28.389 1.00 92.69 504 ALA A O 1
ATOM 3969 N N . MET A 1 505 ? -9.399 -13.098 26.307 1.00 90.94 505 MET A N 1
ATOM 3970 C CA . MET A 1 505 ? -8.789 -11.814 26.662 1.00 90.94 505 MET A CA 1
ATOM 3971 C C . MET A 1 505 ? -9.854 -10.809 27.112 1.00 90.94 505 MET A C 1
ATOM 3973 O O . MET A 1 505 ? -9.741 -10.239 28.196 1.00 90.94 505 MET A O 1
ATOM 3977 N N . CYS A 1 506 ? -10.890 -10.596 26.300 1.00 93.25 506 CYS A N 1
ATOM 3978 C CA . CYS A 1 506 ? -11.958 -9.649 26.597 1.00 93.25 506 CYS A CA 1
ATOM 3979 C C . CYS A 1 506 ? -12.729 -10.026 27.863 1.00 93.25 506 CYS A C 1
ATOM 3981 O O . CYS A 1 506 ? -13.005 -9.138 28.653 1.00 93.25 506 CYS A O 1
ATOM 3983 N N . GLU A 1 507 ? -13.005 -11.302 28.123 1.00 93.44 507 GLU A N 1
ATOM 3984 C CA . GLU A 1 507 ? -13.635 -11.755 29.372 1.00 93.44 507 GLU A CA 1
ATOM 3985 C C . GLU A 1 507 ? -12.797 -11.382 30.600 1.00 93.44 507 GLU A C 1
ATOM 3987 O O . GLU A 1 507 ? -13.307 -10.777 31.543 1.00 93.44 507 GLU A O 1
ATOM 3992 N N . GLY A 1 508 ? -11.488 -11.656 30.567 1.00 90.56 508 GLY A N 1
ATOM 3993 C CA . GLY A 1 508 ? -10.586 -11.300 31.662 1.00 90.56 508 GLY A CA 1
ATOM 3994 C C . GLY A 1 508 ? -10.472 -9.788 31.885 1.00 90.56 508 GLY A C 1
ATOM 3995 O O . GLY A 1 508 ? -10.374 -9.337 33.026 1.00 90.56 508 GLY A O 1
ATOM 3996 N N . LEU A 1 509 ? -10.496 -8.997 30.808 1.00 89.81 509 LEU A N 1
ATOM 3997 C CA . LEU A 1 509 ? -10.515 -7.533 30.877 1.00 89.81 509 LEU A CA 1
ATOM 3998 C C . LEU A 1 509 ? -11.846 -7.001 31.421 1.00 89.81 509 LEU A C 1
ATOM 4000 O O . LEU A 1 509 ? -11.862 -6.077 32.232 1.00 89.81 509 LEU A O 1
ATOM 4004 N N . ALA A 1 510 ? -12.956 -7.575 30.967 1.00 91.12 510 ALA A N 1
ATOM 4005 C CA . ALA A 1 510 ? -14.299 -7.106 31.256 1.00 91.12 510 ALA A CA 1
ATOM 4006 C C . ALA A 1 510 ? -14.787 -7.503 32.656 1.00 91.12 510 ALA A C 1
ATOM 4008 O O . ALA A 1 510 ? -15.710 -6.876 33.163 1.00 91.12 510 ALA A O 1
ATOM 4009 N N . ALA A 1 511 ? -14.157 -8.499 33.288 1.00 89.25 511 ALA A N 1
ATOM 4010 C CA . ALA A 1 511 ? -14.406 -8.895 34.674 1.00 89.25 511 ALA A CA 1
ATOM 4011 C C . ALA A 1 511 ? -13.830 -7.915 35.714 1.00 89.25 511 ALA A C 1
ATOM 4013 O O . ALA A 1 511 ? -14.163 -8.009 36.892 1.00 89.25 511 ALA A O 1
ATOM 4014 N N . GLN A 1 512 ? -12.946 -6.995 35.314 1.00 87.94 512 GLN A N 1
ATOM 4015 C CA . GLN A 1 512 ? -12.369 -6.021 36.241 1.00 87.94 512 GLN A CA 1
ATOM 4016 C C . GLN A 1 512 ? -13.311 -4.825 36.443 1.00 87.94 512 GLN A C 1
ATOM 4018 O O . GLN A 1 512 ? -13.944 -4.382 35.480 1.00 87.94 512 GLN A O 1
ATOM 4023 N N . PRO A 1 513 ? -13.379 -4.244 37.656 1.00 88.00 513 PRO A N 1
ATOM 4024 C CA . PRO A 1 513 ? -14.059 -2.974 37.870 1.00 88.00 513 PRO A CA 1
ATOM 4025 C C . PRO A 1 513 ? -13.524 -1.885 36.934 1.00 88.00 513 PRO A C 1
ATOM 4027 O O . PRO A 1 513 ? -12.316 -1.760 36.716 1.00 88.00 513 PRO A O 1
ATOM 4030 N N . LEU A 1 514 ? -14.426 -1.063 36.404 1.00 87.94 514 LEU A N 1
ATOM 4031 C CA . LEU A 1 514 ? -14.081 0.070 35.555 1.00 87.94 514 LEU A CA 1
ATOM 4032 C C . LEU A 1 514 ? -13.283 1.112 36.352 1.00 87.94 514 LEU A C 1
ATOM 4034 O O . LEU A 1 514 ? -13.477 1.291 37.560 1.00 87.94 514 LEU A O 1
ATOM 4038 N N . GLN A 1 515 ? -12.386 1.824 35.673 1.00 82.06 515 GLN A N 1
ATOM 4039 C CA . GLN A 1 515 ? -11.613 2.911 36.274 1.00 82.06 515 GLN A CA 1
ATOM 4040 C C . GLN A 1 515 ? -12.475 4.162 36.460 1.00 82.06 515 GLN A C 1
ATOM 4042 O O . GLN A 1 515 ? -12.385 4.843 37.480 1.00 82.06 515 GLN A O 1
ATOM 4047 N N . ASN A 1 516 ? -13.295 4.463 35.455 1.00 83.19 516 ASN A N 1
ATOM 4048 C CA . ASN A 1 516 ? -14.132 5.652 35.403 1.00 83.19 516 ASN A CA 1
ATOM 4049 C C . ASN A 1 516 ? -15.584 5.264 35.133 1.00 83.19 516 ASN A C 1
ATOM 4051 O O . ASN A 1 516 ? -15.869 4.213 34.559 1.00 83.19 516 ASN A O 1
ATOM 4055 N N . GLU A 1 517 ? -16.499 6.133 35.549 1.00 86.69 517 GLU A N 1
ATOM 4056 C CA . GLU A 1 517 ? -17.919 5.969 35.266 1.00 86.69 517 GLU A CA 1
ATOM 4057 C C . GLU A 1 517 ? -18.138 5.984 33.737 1.00 86.69 517 GLU A C 1
ATOM 4059 O O . GLU A 1 517 ? -17.601 6.863 33.054 1.00 86.69 517 GLU A O 1
ATOM 4064 N N . PRO A 1 518 ? -18.894 5.031 33.162 1.00 90.62 518 PRO A N 1
ATOM 4065 C CA . PRO A 1 518 ? -19.165 5.016 31.732 1.00 90.62 518 PRO A CA 1
ATOM 4066 C C . PRO A 1 518 ? -19.736 6.346 31.249 1.00 90.62 518 PRO A C 1
ATOM 4068 O O . PRO A 1 518 ? -20.732 6.856 31.757 1.00 90.62 518 PRO A O 1
ATOM 4071 N N . GLY A 1 519 ? -19.093 6.910 30.238 1.00 86.31 519 GLY A N 1
ATOM 4072 C CA . GLY A 1 519 ? -19.456 8.195 29.684 1.00 86.31 519 GLY A CA 1
ATOM 4073 C C . GLY A 1 519 ? -19.055 9.389 30.547 1.00 86.31 519 GLY A C 1
ATOM 4074 O O . GLY A 1 519 ? -19.520 10.467 30.229 1.00 86.31 519 GLY A O 1
ATOM 4075 N N . SER A 1 520 ? -18.232 9.277 31.595 1.00 83.00 520 SER A N 1
ATOM 4076 C CA . SER A 1 520 ? -17.808 10.465 32.359 1.00 83.00 520 SER A CA 1
ATOM 4077 C C . SER A 1 520 ? -16.589 11.179 31.778 1.00 83.00 520 SER A C 1
ATOM 4079 O O . SER A 1 520 ? -16.457 12.387 31.938 1.00 83.00 520 SER A O 1
ATOM 4081 N N . CYS A 1 521 ? -15.670 10.443 31.154 1.00 77.81 521 CYS A N 1
ATOM 4082 C CA . CYS A 1 521 ? -14.444 10.992 30.574 1.00 77.81 521 CYS A CA 1
ATOM 4083 C C . CYS A 1 521 ? -13.879 10.066 29.494 1.00 77.81 521 CYS A C 1
ATOM 4085 O O . CYS A 1 521 ? -14.240 8.889 29.412 1.00 77.81 521 CYS A O 1
ATOM 4087 N N . TYR A 1 522 ? -12.990 10.609 28.664 1.00 80.94 522 TYR A N 1
ATOM 4088 C CA . TYR A 1 522 ? -12.225 9.835 27.696 1.00 80.94 522 TYR A CA 1
ATOM 4089 C C . TYR A 1 522 ? -11.042 9.149 28.390 1.00 80.94 522 TYR A C 1
ATOM 4091 O O . TYR A 1 522 ? -10.325 9.751 29.189 1.00 80.94 522 TYR A O 1
ATOM 4099 N N . THR A 1 523 ? -10.814 7.875 28.084 1.00 78.88 523 THR A N 1
ATOM 4100 C CA . THR A 1 523 ? -9.650 7.108 28.537 1.00 78.88 523 THR A CA 1
ATOM 4101 C C . THR A 1 523 ? -9.219 6.156 27.430 1.00 78.88 523 THR A C 1
ATOM 4103 O O . THR A 1 523 ? -9.907 5.183 27.109 1.00 78.88 523 THR A O 1
ATOM 4106 N N . TYR A 1 524 ? -8.055 6.429 26.840 1.00 81.50 524 TYR A N 1
ATOM 4107 C CA . TYR A 1 524 ? -7.493 5.560 25.812 1.00 81.50 524 TYR A CA 1
ATOM 4108 C C . TYR A 1 524 ? -7.217 4.162 26.388 1.00 81.50 524 TYR A C 1
ATOM 4110 O O . TYR A 1 524 ? -6.511 4.019 27.389 1.00 81.50 524 TYR A O 1
ATOM 4118 N N . SER A 1 525 ? -7.835 3.133 25.800 1.00 84.25 525 SER A N 1
ATOM 4119 C CA . SER A 1 525 ? -8.008 1.832 26.461 1.00 84.25 525 SER A CA 1
ATOM 4120 C C . SER A 1 525 ? -8.302 0.679 25.491 1.00 84.25 525 SER A C 1
ATOM 4122 O O . SER A 1 525 ? -8.407 0.878 24.279 1.00 84.25 525 SER A O 1
ATOM 4124 N N . PHE A 1 526 ? -8.501 -0.528 26.037 1.00 89.00 526 PHE A N 1
ATOM 4125 C CA . PHE A 1 526 ? -8.913 -1.749 25.322 1.00 89.00 526 PHE A CA 1
ATOM 4126 C C . PHE A 1 526 ? -10.331 -1.703 24.716 1.00 89.00 526 PHE A C 1
ATOM 4128 O O . PHE A 1 526 ? -10.873 -2.739 24.332 1.00 89.00 526 PHE A O 1
ATOM 4135 N N . CYS A 1 527 ? -10.978 -0.535 24.613 1.00 93.31 527 CYS A N 1
ATOM 4136 C CA . CYS A 1 527 ? -12.339 -0.459 24.075 1.00 93.31 527 CYS A CA 1
ATOM 4137 C C . CYS A 1 527 ? -12.441 -1.004 22.642 1.00 93.31 527 CYS A C 1
ATOM 4139 O O . CYS A 1 527 ? -13.449 -1.614 22.294 1.00 93.31 527 CYS A O 1
ATOM 4141 N N . THR A 1 528 ? -11.410 -0.831 21.808 1.00 94.50 528 THR A N 1
ATOM 4142 C CA . THR A 1 528 ? -11.444 -1.361 20.436 1.00 94.50 528 THR A CA 1
ATOM 4143 C C . THR A 1 528 ? -11.259 -2.878 20.373 1.00 94.50 528 THR A C 1
ATOM 4145 O O . THR A 1 528 ? -11.817 -3.515 19.483 1.00 94.50 528 THR A O 1
ATOM 4148 N N . ASP A 1 529 ? -10.562 -3.488 21.336 1.00 93.88 529 ASP A N 1
ATOM 4149 C CA . ASP A 1 529 ? -10.535 -4.949 21.481 1.00 93.88 529 ASP A CA 1
ATOM 4150 C C . ASP A 1 529 ? -11.936 -5.481 21.820 1.00 93.88 529 ASP A C 1
ATOM 4152 O O . ASP A 1 529 ? -12.405 -6.431 21.194 1.00 93.88 529 ASP A O 1
ATOM 4156 N N . MET A 1 530 ? -12.658 -4.793 22.715 1.00 96.06 530 MET A N 1
ATOM 4157 C CA . MET A 1 530 ? -14.061 -5.110 23.013 1.00 96.06 530 MET A CA 1
ATOM 4158 C C . MET A 1 530 ? -14.967 -4.948 21.789 1.00 96.06 530 MET A C 1
ATOM 4160 O O . MET A 1 530 ? -15.824 -5.795 21.564 1.00 96.06 530 MET A O 1
ATOM 4164 N N . ILE A 1 531 ? -14.766 -3.913 20.961 1.00 97.88 531 ILE A N 1
ATOM 4165 C CA . ILE A 1 531 ? -15.487 -3.765 19.682 1.00 97.88 531 ILE A CA 1
ATOM 4166 C C . ILE A 1 531 ? -15.221 -4.968 18.776 1.00 97.88 531 ILE A C 1
ATOM 4168 O O . ILE A 1 531 ? -16.164 -5.538 18.231 1.00 97.88 531 ILE A O 1
ATOM 4172 N N . GLY A 1 532 ? -13.960 -5.391 18.656 1.00 97.00 532 GLY A N 1
ATOM 4173 C CA . GLY A 1 532 ? -13.595 -6.604 17.929 1.00 97.00 532 GLY A CA 1
ATOM 4174 C C . GLY A 1 532 ? -14.344 -7.832 18.452 1.00 97.00 532 GLY A C 1
ATOM 4175 O O . GLY A 1 532 ? -14.920 -8.586 17.670 1.00 97.00 532 GLY A O 1
ATOM 4176 N N . ARG A 1 533 ? -14.434 -7.995 19.776 1.00 97.38 533 ARG A N 1
ATOM 4177 C CA . ARG A 1 533 ? -15.156 -9.117 20.384 1.00 97.38 533 ARG A CA 1
ATOM 4178 C C . ARG A 1 533 ? -16.670 -9.045 20.170 1.00 97.38 533 ARG A C 1
ATOM 4180 O O . ARG A 1 533 ? -17.290 -10.084 19.936 1.00 97.38 533 ARG A O 1
ATOM 4187 N N . VAL A 1 534 ? -17.262 -7.849 20.191 1.00 98.50 534 VAL A N 1
ATOM 4188 C CA . VAL A 1 534 ? -18.672 -7.633 19.821 1.00 98.50 534 VAL A CA 1
ATOM 4189 C C . VAL A 1 534 ? -18.904 -8.018 18.359 1.00 98.50 534 VAL A C 1
ATOM 4191 O O . VAL A 1 534 ? -19.887 -8.694 18.068 1.00 98.50 534 VAL A O 1
ATOM 4194 N N . CYS A 1 535 ? -17.992 -7.674 17.443 1.00 98.56 535 CYS A N 1
ATOM 4195 C CA . CYS A 1 535 ? -18.074 -8.126 16.052 1.00 98.56 535 CYS A CA 1
ATOM 4196 C C . CYS A 1 535 ? -18.097 -9.657 15.952 1.00 98.56 535 CYS A C 1
ATOM 4198 O O . CYS A 1 535 ? -18.905 -10.198 15.196 1.00 98.56 535 CYS A O 1
ATOM 4200 N N . GLU A 1 536 ? -17.267 -10.364 16.726 1.00 98.25 536 GLU A N 1
ATOM 4201 C CA . GLU A 1 536 ? -17.297 -11.833 16.766 1.00 98.25 536 GLU A CA 1
ATOM 4202 C C . GLU A 1 536 ? -18.635 -12.365 17.291 1.00 98.25 536 GLU A C 1
ATOM 4204 O O . GLU A 1 536 ? -19.220 -13.261 16.687 1.00 98.25 536 GLU A O 1
ATOM 4209 N N . ALA A 1 537 ? -19.153 -11.783 18.379 1.00 98.31 537 ALA A N 1
ATOM 4210 C CA . ALA A 1 537 ? -20.413 -12.204 18.993 1.00 98.31 537 ALA A CA 1
ATOM 4211 C C . ALA A 1 537 ? -21.610 -12.018 18.049 1.00 98.31 537 ALA A C 1
ATOM 4213 O O . ALA A 1 537 ? -22.444 -12.906 17.924 1.00 98.31 537 ALA A O 1
ATOM 4214 N N . VAL A 1 538 ? -21.679 -10.879 17.356 1.00 98.50 538 VAL A N 1
ATOM 4215 C CA . VAL A 1 538 ? -22.798 -10.536 16.465 1.00 98.50 538 VAL A CA 1
ATOM 4216 C C . VAL A 1 538 ? -22.728 -11.296 15.143 1.00 98.50 538 VAL A C 1
ATOM 4218 O O . VAL A 1 538 ? -23.760 -11.653 14.579 1.00 98.50 538 VAL A O 1
ATOM 4221 N N . SER A 1 539 ? -21.524 -11.506 14.607 1.00 98.00 539 SER A N 1
ATOM 4222 C CA . SER A 1 539 ? -21.354 -12.137 13.294 1.00 98.00 539 SER A CA 1
ATOM 4223 C C . SER A 1 539 ? -21.241 -13.660 13.343 1.00 98.00 539 SER A C 1
ATOM 4225 O O . SER A 1 539 ? -21.366 -14.292 12.295 1.00 98.00 539 SER A O 1
ATOM 4227 N N . GLY A 1 540 ? -20.948 -14.242 14.512 1.00 97.62 540 GLY A N 1
ATOM 4228 C CA . GLY A 1 540 ? -20.608 -15.661 14.656 1.00 97.62 540 GLY A CA 1
ATOM 4229 C C . GLY A 1 540 ? -19.282 -16.049 13.987 1.00 97.62 540 GLY A C 1
ATOM 4230 O O . GLY A 1 540 ? -18.976 -17.231 13.855 1.00 97.62 540 GLY A O 1
ATOM 4231 N N . LYS A 1 541 ? -18.490 -15.072 13.526 1.00 97.50 541 LYS A N 1
ATOM 4232 C CA . LYS A 1 541 ? -17.217 -15.285 12.830 1.00 97.50 541 LYS A CA 1
ATOM 4233 C C . LYS A 1 541 ? -16.068 -14.790 13.690 1.00 97.50 541 LYS A C 1
ATOM 4235 O O . LYS A 1 541 ? -16.184 -13.765 14.351 1.00 97.50 541 LYS A O 1
ATOM 4240 N N . ARG A 1 542 ? -14.921 -15.460 13.595 1.00 95.25 542 ARG A N 1
ATOM 4241 C CA . ARG A 1 542 ? -13.660 -14.948 14.145 1.00 95.25 542 ARG A CA 1
ATOM 4242 C C . ARG A 1 542 ? -13.325 -13.581 13.531 1.00 95.25 542 ARG A C 1
ATOM 4244 O O . ARG A 1 542 ? -13.651 -13.340 12.361 1.00 95.25 542 ARG A O 1
ATOM 4251 N N . LEU A 1 543 ? -12.688 -12.693 14.298 1.00 95.69 543 LEU A N 1
ATOM 4252 C CA . LEU A 1 543 ? -12.533 -11.284 13.917 1.00 95.69 543 LEU A CA 1
ATOM 4253 C C . LEU A 1 543 ? -11.854 -11.098 12.551 1.00 95.69 543 LEU A C 1
ATOM 4255 O O . LEU A 1 543 ? -12.304 -10.280 11.756 1.00 95.69 543 LEU A O 1
ATOM 4259 N N . ASP A 1 544 ? -10.829 -11.885 12.228 1.00 94.50 544 ASP A N 1
ATOM 4260 C CA . ASP A 1 544 ? -10.147 -11.851 10.928 1.00 94.50 544 ASP A CA 1
ATOM 4261 C C . ASP A 1 544 ? -11.092 -12.166 9.755 1.00 94.50 544 ASP A C 1
ATOM 4263 O O . ASP A 1 544 ? -11.075 -11.479 8.734 1.00 94.50 544 ASP A O 1
ATOM 4267 N N . LYS A 1 545 ? -11.966 -13.168 9.907 1.00 97.00 545 LYS A N 1
ATOM 4268 C CA . LYS A 1 545 ? -12.950 -13.553 8.885 1.00 97.00 545 LYS A CA 1
ATOM 4269 C C . LYS A 1 545 ? -14.057 -12.519 8.753 1.00 97.00 545 LYS A C 1
ATOM 4271 O O . LYS A 1 545 ? -14.485 -12.216 7.635 1.00 97.00 545 LYS A O 1
ATOM 4276 N N . PHE A 1 546 ? -14.507 -11.956 9.874 1.00 98.19 546 PHE A N 1
ATOM 4277 C CA . PHE A 1 546 ? -15.451 -10.848 9.852 1.00 98.19 546 PHE A CA 1
ATOM 4278 C C . PHE A 1 546 ? -14.854 -9.644 9.113 1.00 98.19 546 PHE A C 1
ATOM 4280 O O . PHE A 1 546 ? -15.434 -9.216 8.117 1.00 98.19 546 PHE A O 1
ATOM 4287 N N . MET A 1 547 ? -13.663 -9.184 9.512 1.00 98.00 547 MET A N 1
ATOM 4288 C CA . MET A 1 547 ? -12.932 -8.080 8.876 1.00 98.00 547 MET A CA 1
ATOM 4289 C C . MET A 1 547 ? -12.734 -8.305 7.376 1.00 98.00 547 MET A C 1
ATOM 4291 O O . MET A 1 547 ? -13.000 -7.400 6.581 1.00 98.00 547 MET A O 1
ATOM 4295 N N . GLN A 1 548 ? -12.331 -9.518 6.978 1.00 97.62 548 GLN A N 1
ATOM 4296 C CA . GLN A 1 548 ? -12.139 -9.869 5.573 1.00 97.62 548 GLN A CA 1
ATOM 4297 C C . GLN A 1 548 ? -13.411 -9.633 4.754 1.00 97.62 548 GLN A C 1
ATOM 4299 O O . GLN A 1 548 ? -13.356 -8.995 3.705 1.00 97.62 548 GLN A O 1
ATOM 4304 N N . SER A 1 549 ? -14.553 -10.132 5.234 1.00 96.69 549 SER A N 1
ATOM 4305 C CA . SER A 1 549 ? -15.828 -10.046 4.510 1.00 96.69 549 SER A CA 1
ATOM 4306 C C . SER A 1 549 ? -16.520 -8.684 4.620 1.00 96.69 549 SER A C 1
ATOM 4308 O O . SER A 1 549 ? -17.168 -8.253 3.672 1.00 96.69 549 SER A O 1
ATOM 4310 N N . ALA A 1 550 ? -16.398 -8.003 5.761 1.00 97.44 550 ALA A N 1
ATOM 4311 C CA . ALA A 1 550 ? -17.104 -6.755 6.034 1.00 97.44 550 ALA A CA 1
ATOM 4312 C C . ALA A 1 550 ? -16.378 -5.518 5.491 1.00 97.44 550 ALA A C 1
ATOM 4314 O O . ALA A 1 550 ? -17.041 -4.537 5.163 1.00 97.44 550 ALA A O 1
ATOM 4315 N N . LEU A 1 551 ? -15.042 -5.554 5.405 1.00 98.31 551 LEU A N 1
ATOM 4316 C CA . LEU A 1 551 ? -14.231 -4.373 5.105 1.00 98.31 551 LEU A CA 1
ATOM 4317 C C . LEU A 1 551 ? -13.141 -4.635 4.059 1.00 98.31 551 LEU A C 1
ATOM 4319 O O . LEU A 1 551 ? -13.108 -3.954 3.037 1.00 98.31 551 LEU A O 1
ATOM 4323 N N . LEU A 1 552 ? -12.253 -5.608 4.289 1.00 98.19 552 LEU A N 1
ATOM 4324 C CA . LEU A 1 552 ? -11.002 -5.712 3.524 1.00 98.19 552 LEU A CA 1
ATOM 4325 C C . LEU A 1 552 ? -11.225 -6.142 2.068 1.00 98.19 552 LEU A C 1
ATOM 4327 O O . LEU A 1 552 ? -10.733 -5.479 1.156 1.00 98.19 552 LEU A O 1
ATOM 4331 N N . ALA A 1 553 ? -11.990 -7.214 1.829 1.00 96.44 553 ALA A N 1
ATOM 4332 C CA . ALA A 1 553 ? -12.263 -7.683 0.469 1.00 96.44 553 ALA A CA 1
ATOM 4333 C C . ALA A 1 553 ? -13.070 -6.659 -0.356 1.00 96.44 553 ALA A C 1
ATOM 4335 O O . ALA A 1 553 ? -12.630 -6.344 -1.461 1.00 96.44 553 ALA A O 1
ATOM 4336 N N . PRO A 1 554 ? -14.161 -6.054 0.162 1.00 96.00 554 PRO A N 1
ATOM 4337 C CA . PRO A 1 554 ? -14.884 -4.997 -0.554 1.00 96.00 554 PRO A CA 1
ATOM 4338 C C . PRO A 1 554 ? -14.049 -3.748 -0.890 1.00 96.00 554 PRO A C 1
ATOM 4340 O O . PRO A 1 554 ? -14.332 -3.053 -1.869 1.00 96.00 554 PRO A O 1
ATOM 4343 N N . LEU A 1 555 ? -13.024 -3.444 -0.085 1.00 96.75 555 LEU A N 1
ATOM 4344 C CA . LEU A 1 555 ? -12.072 -2.359 -0.348 1.00 96.75 555 LEU A CA 1
ATOM 4345 C C . LEU A 1 555 ? -10.915 -2.768 -1.269 1.00 96.75 555 LEU A C 1
ATOM 4347 O O . LEU A 1 555 ? -10.154 -1.903 -1.697 1.00 96.75 555 LEU A O 1
ATOM 4351 N N . GLY A 1 556 ? -10.764 -4.058 -1.579 1.00 95.19 556 GLY A N 1
ATOM 4352 C CA . GLY A 1 556 ? -9.628 -4.576 -2.339 1.00 95.19 556 GLY A CA 1
ATOM 4353 C C . GLY A 1 556 ? -8.304 -4.525 -1.569 1.00 95.19 556 GLY A C 1
ATOM 4354 O O . GLY A 1 556 ? -7.249 -4.384 -2.192 1.00 95.19 556 GLY A O 1
ATOM 4355 N N . MET A 1 557 ? -8.349 -4.610 -0.236 1.00 97.62 557 MET A N 1
ATOM 4356 C CA . MET A 1 557 ? -7.181 -4.646 0.653 1.00 97.62 557 MET A CA 1
ATOM 4357 C C . MET A 1 557 ? -6.649 -6.082 0.768 1.00 97.62 557 MET A C 1
ATOM 4359 O O . MET A 1 557 ? -6.973 -6.820 1.698 1.00 97.62 557 MET A O 1
ATOM 4363 N N . GLN A 1 558 ? -5.906 -6.521 -0.250 1.00 95.06 558 GLN A N 1
ATOM 4364 C CA . GLN A 1 558 ? -5.468 -7.915 -0.413 1.00 95.06 558 GLN A CA 1
ATOM 4365 C C . GLN A 1 558 ? -4.222 -8.280 0.399 1.00 95.06 558 GLN A C 1
ATOM 4367 O O . GLN A 1 558 ? -3.814 -9.439 0.408 1.00 95.06 558 GLN A O 1
ATOM 4372 N N . ASP A 1 559 ? -3.579 -7.301 1.016 1.00 96.75 559 ASP A N 1
ATOM 4373 C CA . ASP A 1 559 ? -2.339 -7.361 1.775 1.00 96.75 559 ASP A CA 1
ATOM 4374 C C . ASP A 1 559 ? -2.505 -6.753 3.177 1.00 96.75 559 ASP A C 1
ATOM 4376 O O . ASP A 1 559 ? -1.560 -6.203 3.742 1.00 96.75 559 ASP A O 1
ATOM 4380 N N . THR A 1 560 ? -3.694 -6.923 3.761 1.00 97.38 560 THR A N 1
ATOM 4381 C CA . THR A 1 560 ? -4.013 -6.545 5.141 1.00 97.38 560 THR A CA 1
ATOM 4382 C C . THR A 1 560 ? -4.500 -7.763 5.928 1.00 97.38 560 THR A C 1
ATOM 4384 O O . THR A 1 560 ? -5.419 -8.455 5.495 1.00 97.38 560 THR A O 1
ATOM 4387 N N . TYR A 1 561 ? -3.899 -8.044 7.088 1.00 92.88 561 TYR A N 1
ATOM 4388 C CA . TYR A 1 561 ? -4.154 -9.278 7.850 1.00 92.88 561 TYR A CA 1
ATOM 4389 C C . TYR A 1 561 ? -3.954 -9.075 9.344 1.00 92.88 561 TYR A C 1
ATOM 4391 O O . TYR A 1 561 ? -3.137 -8.254 9.724 1.00 92.88 561 TYR A O 1
ATOM 4399 N N . PHE A 1 562 ? -4.572 -9.887 10.197 1.00 90.62 562 PHE A N 1
ATOM 4400 C CA . PHE A 1 562 ? -4.027 -10.075 11.550 1.00 90.62 562 PHE A CA 1
ATOM 4401 C C . PHE A 1 562 ? -2.820 -11.025 11.546 1.00 90.62 562 PHE A C 1
ATOM 4403 O O . PHE A 1 562 ? -1.827 -10.780 12.222 1.00 90.62 562 PHE A O 1
ATOM 4410 N N . GLU A 1 563 ? -2.867 -12.073 10.718 1.00 88.38 563 GLU A N 1
ATOM 4411 C CA . GLU A 1 563 ? -1.767 -13.020 10.534 1.00 88.38 563 GLU A CA 1
ATOM 4412 C C . GLU A 1 563 ? -1.330 -13.053 9.066 1.00 88.38 563 GLU A C 1
ATOM 4414 O O . GLU A 1 563 ? -2.125 -13.351 8.171 1.00 88.38 563 GLU A O 1
ATOM 4419 N N . VAL A 1 564 ? -0.057 -12.743 8.810 1.00 89.75 564 VAL A N 1
ATOM 4420 C CA . VAL A 1 564 ? 0.499 -12.730 7.453 1.00 89.75 564 VAL A CA 1
ATOM 4421 C C . VAL A 1 564 ? 0.600 -14.165 6.915 1.00 89.75 564 VAL A C 1
ATOM 4423 O O . VAL A 1 564 ? 1.239 -15.014 7.545 1.00 89.75 564 VAL A O 1
ATOM 4426 N N . PRO A 1 565 ? 0.044 -14.458 5.721 1.00 90.94 565 PRO A N 1
ATOM 4427 C CA . PRO A 1 565 ? 0.184 -15.770 5.098 1.00 90.94 565 PRO A CA 1
ATOM 4428 C C . PRO A 1 565 ? 1.652 -16.171 4.918 1.00 90.94 565 PRO A C 1
ATOM 4430 O O . PRO A 1 565 ? 2.474 -15.347 4.514 1.00 90.94 565 PRO A O 1
ATOM 4433 N N . ALA A 1 566 ? 1.976 -17.455 5.113 1.00 89.44 566 ALA A N 1
ATOM 4434 C CA . ALA A 1 566 ? 3.354 -17.962 5.078 1.00 89.44 566 ALA A CA 1
ATOM 4435 C C . ALA A 1 566 ? 4.149 -17.513 3.833 1.00 89.44 566 ALA A C 1
ATOM 4437 O O . ALA A 1 566 ? 5.264 -17.008 3.953 1.00 89.44 566 ALA A O 1
ATOM 4438 N N . LYS A 1 567 ? 3.527 -17.588 2.649 1.00 90.19 567 LYS A N 1
ATOM 4439 C CA . LYS A 1 567 ? 4.115 -17.163 1.366 1.00 90.19 567 LYS A CA 1
ATOM 4440 C C . LYS A 1 567 ? 4.408 -15.658 1.256 1.00 90.19 567 LYS A C 1
ATOM 4442 O O . LYS A 1 567 ? 5.199 -15.245 0.417 1.00 90.19 567 LYS A O 1
ATOM 4447 N N . LYS A 1 568 ? 3.775 -14.823 2.088 1.00 89.38 568 LYS A N 1
ATOM 4448 C CA . LYS A 1 568 ? 3.902 -13.355 2.081 1.00 89.38 568 LYS A CA 1
ATOM 4449 C C . LYS A 1 568 ? 4.831 -12.821 3.179 1.00 89.38 568 LYS A C 1
ATOM 4451 O O . LYS A 1 568 ? 5.208 -11.654 3.089 1.00 89.38 568 LYS A O 1
ATOM 4456 N N . ARG A 1 569 ? 5.281 -13.650 4.137 1.00 87.31 569 ARG A N 1
ATOM 4457 C CA . ARG A 1 569 ? 6.169 -13.220 5.243 1.00 87.31 569 ARG A CA 1
ATOM 4458 C C . ARG A 1 569 ? 7.487 -12.600 4.771 1.00 87.31 569 ARG A C 1
ATOM 4460 O O . ARG A 1 569 ? 8.043 -11.724 5.423 1.00 87.31 569 ARG A O 1
ATOM 4467 N N . LYS A 1 570 ? 7.960 -12.972 3.573 1.00 87.81 570 LYS A N 1
ATOM 4468 C CA . LYS A 1 570 ? 9.133 -12.358 2.921 1.00 87.81 570 LYS A CA 1
ATOM 4469 C C . LYS A 1 570 ? 8.968 -10.857 2.617 1.00 87.81 570 LYS A C 1
ATOM 4471 O O . LYS A 1 570 ? 9.949 -10.236 2.219 1.00 87.81 570 LYS A O 1
ATOM 4476 N N . ARG A 1 571 ? 7.786 -10.262 2.815 1.00 91.81 571 ARG A N 1
ATOM 4477 C CA . ARG A 1 571 ? 7.538 -8.813 2.690 1.00 91.81 571 ARG A CA 1
ATOM 4478 C C . ARG A 1 571 ? 7.402 -8.076 4.024 1.00 91.81 571 ARG A C 1
ATOM 4480 O O . ARG A 1 571 ? 7.261 -6.859 4.006 1.00 91.81 571 ARG A O 1
ATOM 4487 N N . GLU A 1 572 ? 7.425 -8.772 5.157 1.00 91.12 572 GLU A N 1
ATOM 4488 C CA . GLU A 1 572 ? 7.303 -8.153 6.484 1.00 91.12 572 GLU A CA 1
ATOM 4489 C C . GLU A 1 572 ? 8.505 -7.274 6.795 1.00 91.12 572 GLU A C 1
ATOM 4491 O O . GLU A 1 572 ? 9.633 -7.763 6.773 1.00 91.12 572 GLU A O 1
ATOM 4496 N N . ALA A 1 573 ? 8.291 -6.009 7.139 1.00 90.50 573 ALA A N 1
ATOM 4497 C CA . ALA A 1 573 ? 9.363 -5.172 7.651 1.00 90.50 573 ALA A CA 1
ATOM 4498 C C . ALA A 1 573 ? 9.806 -5.628 9.052 1.00 90.50 573 ALA A C 1
ATOM 4500 O O . ALA A 1 573 ? 8.998 -5.976 9.920 1.00 90.50 573 ALA A O 1
ATOM 4501 N N . VAL A 1 574 ? 11.117 -5.621 9.276 1.00 89.19 574 VAL A N 1
ATOM 4502 C CA . VAL A 1 574 ? 11.705 -5.792 10.606 1.00 89.19 574 VAL A CA 1
ATOM 4503 C C . VAL A 1 574 ? 11.475 -4.509 11.396 1.00 89.19 574 VAL A C 1
ATOM 4505 O O . VAL A 1 574 ? 11.565 -3.416 10.845 1.00 89.19 574 VAL A O 1
ATOM 4508 N N . LEU A 1 575 ? 11.141 -4.658 12.674 1.00 86.62 575 LEU A N 1
ATOM 4509 C CA . LEU A 1 575 ? 10.975 -3.540 13.589 1.00 86.62 575 LEU A CA 1
ATOM 4510 C C . LEU A 1 575 ? 12.331 -3.194 14.205 1.00 86.62 575 LEU A C 1
ATOM 4512 O O . LEU A 1 575 ? 13.021 -4.085 14.702 1.00 86.62 575 LEU A O 1
ATOM 4516 N N . TYR A 1 576 ? 12.715 -1.923 14.144 1.00 85.62 576 TYR A N 1
ATOM 4517 C CA . TYR A 1 576 ? 14.009 -1.437 14.619 1.00 85.62 576 TYR A CA 1
ATOM 4518 C C . TYR A 1 576 ? 13.853 -0.435 15.755 1.00 85.62 576 TYR A C 1
ATOM 4520 O O . TYR A 1 576 ? 12.948 0.387 15.727 1.00 85.62 576 TYR A O 1
ATOM 4528 N N . ASP A 1 577 ? 14.769 -0.458 16.711 1.00 84.69 577 ASP A N 1
ATOM 4529 C CA . ASP A 1 577 ? 15.027 0.632 17.642 1.00 84.69 577 ASP A CA 1
ATOM 4530 C C . ASP A 1 577 ? 16.298 1.362 17.210 1.00 84.69 577 ASP A C 1
ATOM 4532 O O . ASP A 1 577 ? 17.417 0.850 17.309 1.00 84.69 577 ASP A O 1
ATOM 4536 N N . CYS A 1 578 ? 16.101 2.542 16.634 1.00 78.31 578 CYS A N 1
ATOM 4537 C CA . CYS A 1 578 ? 17.141 3.396 16.094 1.00 78.31 578 CYS A CA 1
ATOM 4538 C C . CYS A 1 578 ? 17.574 4.380 17.180 1.00 78.31 578 CYS A C 1
ATOM 4540 O O . CYS A 1 578 ? 17.182 5.540 17.157 1.00 78.31 578 CYS A O 1
ATOM 4542 N N . GLN A 1 579 ? 18.371 3.933 18.148 1.00 73.69 579 GLN A N 1
ATOM 4543 C CA . GLN A 1 579 ? 18.893 4.814 19.197 1.00 73.69 579 GLN A CA 1
ATOM 4544 C C . GLN A 1 579 ? 20.144 5.566 18.730 1.00 73.69 579 GLN A C 1
ATOM 4546 O O . GLN A 1 579 ? 20.932 5.066 17.920 1.00 73.69 579 GLN A O 1
ATOM 4551 N N . ARG A 1 580 ? 20.363 6.763 19.287 1.00 73.62 580 ARG A N 1
ATOM 4552 C CA . ARG A 1 580 ? 21.594 7.532 19.069 1.00 73.62 580 ARG A CA 1
ATOM 4553 C C . ARG A 1 580 ? 22.743 6.912 19.869 1.00 73.62 580 ARG A C 1
ATOM 4555 O O . ARG A 1 580 ? 22.665 6.823 21.090 1.00 73.62 580 ARG A O 1
ATOM 4562 N N . SER A 1 581 ? 23.830 6.539 19.201 1.00 65.06 581 SER A N 1
ATOM 4563 C CA . SER A 1 581 ? 25.050 6.004 19.816 1.00 65.06 581 SER A CA 1
ATOM 4564 C C . SER A 1 581 ? 26.278 6.597 19.121 1.00 65.06 581 SER A C 1
ATOM 4566 O O . SER A 1 581 ? 26.358 6.595 17.897 1.00 65.06 581 SER A O 1
ATOM 4568 N N . GLY A 1 582 ? 27.210 7.178 19.885 1.00 57.81 582 GLY A N 1
ATOM 4569 C CA . GLY A 1 582 ? 28.446 7.747 19.323 1.00 57.81 582 GLY A CA 1
ATOM 4570 C C . GLY A 1 582 ? 28.241 8.880 18.303 1.00 57.81 582 GLY A C 1
ATOM 4571 O O . GLY A 1 582 ? 29.044 9.037 17.395 1.00 57.81 582 GLY A O 1
ATOM 4572 N N . GLY A 1 583 ? 27.147 9.648 18.406 1.00 65.69 583 GLY A N 1
ATOM 4573 C CA . GLY A 1 583 ? 26.840 10.764 17.495 1.00 65.69 583 GLY A CA 1
ATOM 4574 C C . GLY A 1 583 ? 26.018 10.399 16.250 1.00 65.69 583 GLY A C 1
ATOM 4575 O O . GLY A 1 583 ? 25.451 11.302 15.637 1.00 65.69 583 GLY A O 1
ATOM 4576 N N . SER A 1 584 ? 25.855 9.107 15.945 1.00 63.81 584 SER A N 1
ATOM 4577 C CA . SER A 1 584 ? 25.046 8.598 14.824 1.00 63.81 584 SER A CA 1
ATOM 4578 C C . SER A 1 584 ? 23.894 7.716 15.313 1.00 63.81 584 SER A C 1
ATOM 4580 O O . SER A 1 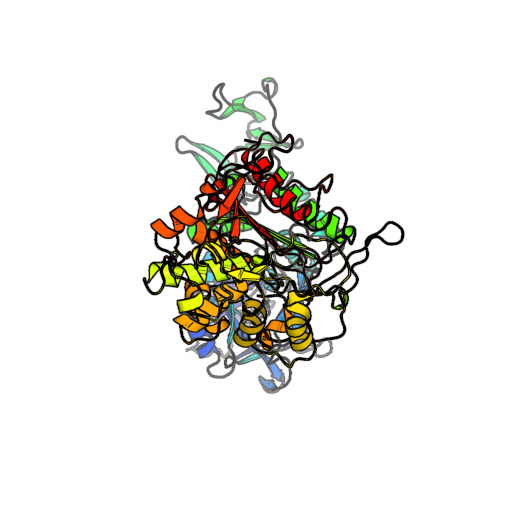584 ? 23.891 7.265 16.460 1.00 63.81 584 SER A O 1
ATOM 4582 N N . TYR A 1 585 ? 22.883 7.485 14.477 1.00 75.69 585 TYR A N 1
ATOM 4583 C CA . TYR A 1 585 ? 21.820 6.528 14.789 1.00 75.69 585 TYR A CA 1
ATOM 4584 C C . TYR A 1 585 ? 22.174 5.155 14.236 1.00 75.69 585 TYR A C 1
ATOM 4586 O O . TYR A 1 585 ? 22.707 5.041 13.134 1.00 75.69 585 TYR A O 1
ATOM 4594 N N . VAL A 1 586 ? 21.878 4.109 15.007 1.00 76.19 586 VAL A N 1
ATOM 4595 C CA . VAL A 1 586 ? 22.116 2.728 14.579 1.00 76.19 586 VAL A CA 1
ATOM 4596 C C . VAL A 1 586 ? 20.812 1.942 14.689 1.00 76.19 586 VAL A C 1
ATOM 4598 O O . VAL A 1 586 ? 20.313 1.780 15.806 1.00 76.19 586 VAL A O 1
ATOM 4601 N N . PRO A 1 587 ? 20.262 1.421 13.575 1.00 81.19 587 PRO A N 1
ATOM 4602 C CA . PRO A 1 587 ? 19.057 0.605 13.609 1.00 81.19 587 PRO A CA 1
ATOM 4603 C C . PRO A 1 587 ? 19.368 -0.753 14.245 1.00 81.19 587 PRO A C 1
ATOM 4605 O O . PRO A 1 587 ? 19.951 -1.640 13.617 1.00 81.19 587 PRO A O 1
ATOM 4608 N N . LYS A 1 588 ? 18.959 -0.943 15.500 1.00 85.31 588 LYS A N 1
ATOM 4609 C CA . LYS A 1 588 ? 19.045 -2.236 16.190 1.00 85.31 588 LYS A CA 1
ATOM 4610 C C . LYS A 1 588 ? 17.729 -2.970 16.033 1.00 85.31 588 LYS A C 1
ATOM 4612 O O . LYS A 1 588 ? 16.673 -2.369 16.173 1.00 85.31 588 LYS A O 1
ATOM 4617 N N . VAL A 1 589 ? 17.767 -4.262 15.715 1.00 85.38 589 VAL A N 1
ATOM 4618 C CA . VAL A 1 589 ? 16.532 -5.056 15.654 1.00 85.38 589 VAL A CA 1
ATOM 4619 C C . VAL A 1 589 ? 15.854 -4.980 17.016 1.00 85.38 589 VAL A C 1
ATOM 4621 O O . VAL A 1 589 ? 16.479 -5.278 18.033 1.00 85.38 589 VAL A O 1
ATOM 4624 N N . TRP A 1 590 ? 14.581 -4.599 17.033 1.00 78.38 590 TRP A N 1
ATOM 4625 C CA . TRP A 1 590 ? 13.760 -4.698 18.227 1.00 78.38 590 TRP A CA 1
ATOM 4626 C C . TRP A 1 590 ? 13.494 -6.182 18.496 1.00 78.38 590 TRP A C 1
ATOM 4628 O O . TRP A 1 590 ? 12.599 -6.789 17.905 1.00 78.38 590 TRP A O 1
ATOM 4638 N N . SER A 1 591 ? 14.343 -6.799 19.319 1.00 63.62 591 SER A N 1
ATOM 4639 C CA . SER A 1 591 ? 14.234 -8.207 19.696 1.00 63.62 591 SER A CA 1
ATOM 4640 C C . SER A 1 591 ? 13.607 -8.350 21.077 1.00 63.62 591 SER A C 1
ATOM 4642 O O . SER A 1 591 ? 14.127 -7.807 22.050 1.00 63.62 591 SER A O 1
ATOM 4644 N N . GLN A 1 592 ? 12.559 -9.164 21.178 1.00 55.12 592 GLN A N 1
ATOM 4645 C CA . GLN A 1 592 ? 12.139 -9.772 22.438 1.00 55.12 592 GLN A CA 1
ATOM 4646 C C . GLN A 1 592 ? 11.962 -11.292 22.262 1.00 55.12 592 GLN A C 1
ATOM 4648 O O . GLN A 1 592 ? 11.721 -11.742 21.140 1.00 55.12 592 GLN A O 1
ATOM 4653 N N . PRO A 1 593 ? 12.099 -12.096 23.333 1.00 48.19 593 PRO A N 1
ATOM 4654 C CA . PRO A 1 593 ? 12.367 -13.536 23.230 1.00 48.19 593 PRO A CA 1
ATOM 4655 C C . PRO A 1 593 ? 11.199 -14.415 22.751 1.00 48.19 593 PRO A C 1
ATOM 4657 O O . PRO A 1 593 ? 11.397 -15.604 22.518 1.00 48.19 593 PRO A O 1
ATOM 4660 N N . GLU A 1 594 ? 9.982 -13.886 22.593 1.00 53.38 594 GLU A N 1
ATOM 4661 C CA . GLU A 1 594 ? 8.786 -14.713 22.393 1.00 53.38 594 GLU A CA 1
ATOM 4662 C C . GLU A 1 594 ? 7.989 -14.331 21.136 1.00 53.38 594 GLU A C 1
ATOM 4664 O O . GLU A 1 594 ? 7.689 -13.163 20.888 1.00 53.38 594 GLU A O 1
ATOM 4669 N N . LYS A 1 595 ? 7.598 -15.338 20.336 1.00 56.59 595 LYS A N 1
ATOM 4670 C CA . LYS A 1 595 ? 6.656 -15.153 19.215 1.00 56.59 595 LYS A CA 1
ATOM 4671 C C . LYS A 1 595 ? 5.330 -14.613 19.758 1.00 56.59 595 LYS A C 1
ATOM 4673 O O . LYS A 1 595 ? 4.781 -15.219 20.683 1.00 56.59 595 LYS A O 1
ATOM 4678 N N . ALA A 1 596 ? 4.816 -13.554 19.126 1.00 57.78 596 ALA A N 1
ATOM 4679 C CA . ALA A 1 596 ? 3.510 -12.968 19.414 1.00 57.78 596 ALA A CA 1
ATOM 4680 C C . ALA A 1 596 ? 2.427 -14.048 19.552 1.00 57.78 596 ALA A C 1
ATOM 4682 O O . ALA A 1 596 ? 2.354 -14.988 18.754 1.00 57.78 596 ALA A O 1
ATOM 4683 N N . VAL A 1 597 ? 1.603 -13.922 20.588 1.00 63.69 597 VAL A N 1
ATOM 4684 C CA . VAL A 1 597 ? 0.464 -14.815 20.809 1.00 63.69 597 VAL A CA 1
ATOM 4685 C C . VAL A 1 597 ? -0.611 -14.442 19.789 1.00 63.69 597 VAL A C 1
ATOM 4687 O O . VAL A 1 597 ? -0.876 -13.252 19.638 1.00 63.69 597 VAL A O 1
ATOM 4690 N N . PRO A 1 598 ? -1.210 -15.405 19.063 1.00 67.00 598 PRO A N 1
ATOM 4691 C CA . PRO A 1 598 ? -2.078 -15.133 17.914 1.00 67.00 598 PRO A CA 1
ATOM 4692 C C . PRO A 1 598 ? -3.483 -14.669 18.338 1.00 67.00 598 PRO A C 1
ATOM 4694 O O . PRO A 1 598 ? -4.496 -15.229 17.920 1.00 67.00 598 PRO A O 1
ATOM 4697 N N . ILE A 1 599 ? -3.558 -13.659 19.202 1.00 81.25 599 ILE A N 1
ATOM 4698 C CA . ILE A 1 599 ? -4.804 -12.993 19.563 1.00 81.25 599 ILE A CA 1
ATOM 4699 C C . ILE A 1 599 ? -5.061 -11.908 18.525 1.00 81.25 599 ILE A C 1
ATOM 4701 O O . ILE A 1 599 ? -4.206 -11.070 18.256 1.00 81.25 599 ILE A O 1
ATOM 4705 N N . MET A 1 600 ? -6.264 -11.905 17.957 1.00 86.75 600 MET A N 1
ATOM 4706 C CA . MET A 1 600 ? -6.689 -10.899 16.983 1.00 86.75 600 MET A CA 1
ATOM 4707 C C . MET A 1 600 ? -7.039 -9.584 17.706 1.00 86.75 600 MET A C 1
ATOM 4709 O O . MET A 1 600 ? -8.211 -9.238 17.838 1.00 86.75 600 MET A O 1
ATOM 4713 N N . SER A 1 601 ? -6.039 -8.875 18.242 1.00 86.19 601 SER A N 1
ATOM 4714 C CA . SER A 1 601 ? -6.243 -7.629 18.997 1.00 86.19 601 SER A CA 1
ATOM 4715 C C . SER A 1 601 ? -6.727 -6.501 18.085 1.00 86.19 601 SER A C 1
ATOM 4717 O O . SER A 1 601 ? -5.979 -5.966 17.263 1.00 86.19 601 SER A O 1
ATOM 4719 N N . GLY A 1 602 ? -7.979 -6.076 18.267 1.00 83.56 602 GLY A N 1
ATOM 4720 C CA . GLY A 1 602 ? -8.531 -4.916 17.562 1.00 83.56 602 GLY A CA 1
ATOM 4721 C C . GLY A 1 602 ? -7.942 -3.579 18.027 1.00 83.56 602 GLY A C 1
ATOM 4722 O O . GLY A 1 602 ? -7.973 -2.588 17.297 1.00 83.56 602 GLY A O 1
ATOM 4723 N N . GLY A 1 603 ? -7.371 -3.544 19.232 1.00 78.38 603 GLY A N 1
ATOM 4724 C CA . GLY A 1 603 ? -6.676 -2.396 19.799 1.00 78.38 603 GLY A CA 1
ATOM 4725 C C . GLY A 1 603 ? -5.249 -2.205 19.290 1.00 78.38 603 GLY A C 1
ATOM 4726 O O . GLY A 1 603 ? -4.658 -1.165 19.579 1.00 78.38 603 GLY A O 1
ATOM 4727 N N . GLY A 1 604 ? -4.673 -3.133 18.528 1.00 70.00 604 GLY A N 1
ATOM 4728 C CA . GLY A 1 604 ? -3.319 -2.942 18.011 1.00 70.00 604 GLY A CA 1
ATOM 4729 C C . GLY A 1 604 ? -2.197 -3.295 18.985 1.00 70.00 604 GLY A C 1
ATOM 4730 O O . GLY A 1 604 ? -1.154 -2.641 18.949 1.00 70.00 604 GLY A O 1
ATOM 4731 N N . GLY A 1 605 ? -2.412 -4.274 19.870 1.00 63.50 605 GLY A N 1
ATOM 4732 C CA . GLY A 1 605 ? -1.318 -5.003 20.518 1.00 63.50 605 GLY A CA 1
ATOM 4733 C C . GLY A 1 605 ? -0.402 -4.224 21.469 1.00 63.50 605 GLY A C 1
ATOM 4734 O O . GLY A 1 605 ? 0.766 -4.573 21.646 1.00 63.50 605 GLY A O 1
ATOM 4735 N N . ILE A 1 606 ? -0.930 -3.193 22.141 1.00 54.59 606 ILE A N 1
ATOM 4736 C CA . ILE A 1 606 ? -0.200 -2.316 23.089 1.00 54.59 606 ILE A CA 1
ATOM 4737 C C . ILE A 1 606 ? 0.469 -3.067 24.263 1.00 54.59 606 ILE A C 1
ATOM 4739 O O . ILE A 1 606 ? 1.306 -2.512 24.965 1.00 54.59 606 ILE A O 1
ATOM 4743 N N . LEU A 1 607 ? 0.149 -4.342 24.466 1.00 50.66 607 LEU A N 1
ATOM 4744 C CA . LEU A 1 607 ? 0.584 -5.119 25.623 1.00 50.66 607 LEU A CA 1
ATOM 4745 C C . LEU A 1 607 ? 2.039 -5.574 25.593 1.00 50.66 607 LEU A C 1
ATOM 4747 O O . LEU A 1 607 ? 2.629 -5.758 26.653 1.00 50.66 607 LEU A O 1
ATOM 4751 N N . THR A 1 608 ? 2.616 -5.766 24.407 1.00 53.09 608 THR A N 1
ATOM 4752 C CA . THR A 1 608 ? 3.996 -6.266 24.282 1.00 53.09 608 THR A CA 1
ATOM 4753 C C . THR A 1 608 ? 4.799 -5.600 23.168 1.00 53.09 608 THR A C 1
ATOM 4755 O O . THR A 1 608 ? 5.954 -5.963 22.981 1.00 53.09 608 THR A O 1
ATOM 4758 N N . TYR A 1 609 ? 4.213 -4.680 22.385 1.00 60.47 609 TYR A N 1
ATOM 4759 C CA . TYR A 1 609 ? 4.750 -4.201 21.092 1.00 60.47 609 TYR A CA 1
ATOM 4760 C C . TYR A 1 609 ? 5.075 -5.316 20.067 1.00 60.47 609 TYR A C 1
ATOM 4762 O O . TYR A 1 609 ? 5.337 -5.018 18.905 1.00 60.47 609 TYR A O 1
ATOM 4770 N N . ASN A 1 610 ? 5.012 -6.592 20.455 1.00 59.69 610 ASN A N 1
ATOM 4771 C CA . ASN A 1 610 ? 5.165 -7.755 19.589 1.00 59.69 610 ASN A CA 1
ATOM 4772 C C . ASN A 1 610 ? 3.844 -8.150 18.937 1.00 59.69 610 ASN A C 1
ATOM 4774 O O . ASN A 1 610 ? 3.863 -8.738 17.860 1.00 59.69 610 ASN A O 1
ATOM 4778 N N . ASP A 1 611 ? 2.714 -7.832 19.572 1.00 70.94 611 ASP A N 1
ATOM 4779 C CA . ASP A 1 611 ? 1.410 -7.920 18.929 1.00 70.94 611 ASP A CA 1
ATOM 4780 C C . ASP A 1 611 ? 1.258 -6.730 17.957 1.00 70.94 611 ASP A C 1
ATOM 4782 O O . ASP A 1 611 ? 1.234 -5.565 18.375 1.00 70.94 611 ASP A O 1
ATOM 4786 N N . PRO A 1 612 ? 1.207 -6.990 16.642 1.00 74.56 612 PRO A N 1
ATOM 4787 C CA . PRO A 1 612 ? 1.098 -5.942 15.643 1.00 74.56 612 PRO A CA 1
ATOM 4788 C C . PRO A 1 612 ? -0.338 -5.416 15.501 1.00 74.56 612 PRO A C 1
ATOM 4790 O O . PRO A 1 612 ? -0.552 -4.456 14.758 1.00 74.56 612 PRO A O 1
ATOM 4793 N N . GLY A 1 613 ? -1.327 -6.038 16.157 1.00 85.81 613 GLY A N 1
ATOM 4794 C CA . GLY A 1 613 ? -2.721 -5.985 15.737 1.00 85.81 613 GLY A CA 1
ATOM 4795 C C . GLY A 1 613 ? -2.840 -6.539 14.325 1.00 85.81 613 GLY A C 1
ATOM 4796 O O . GLY A 1 613 ? -2.723 -7.740 14.098 1.00 85.81 613 GLY A O 1
ATOM 4797 N N . MET A 1 614 ? -3.027 -5.645 13.359 1.00 91.38 614 MET A N 1
ATOM 4798 C CA . MET A 1 614 ? -2.993 -5.982 11.943 1.00 91.38 614 MET A CA 1
ATOM 4799 C C . MET A 1 614 ? -1.669 -5.592 11.275 1.00 91.38 614 MET A C 1
ATOM 4801 O O . MET A 1 614 ? -0.949 -4.693 11.698 1.00 91.38 614 MET A O 1
ATOM 4805 N N . TRP A 1 615 ? -1.382 -6.248 10.165 1.00 93.44 615 TRP A N 1
ATOM 4806 C CA . TRP A 1 615 ? -0.394 -5.888 9.165 1.00 93.44 615 TRP A CA 1
ATOM 4807 C C . TRP A 1 615 ? -1.097 -5.250 7.978 1.00 93.44 615 TRP A C 1
ATOM 4809 O O . TRP A 1 615 ? -2.212 -5.650 7.645 1.00 93.44 615 TRP A O 1
ATOM 4819 N N . SER A 1 616 ? -0.446 -4.304 7.309 1.00 96.38 616 SER A N 1
ATOM 4820 C CA . SER A 1 616 ? -0.917 -3.764 6.031 1.00 96.38 616 SER A CA 1
ATOM 4821 C C . SER A 1 616 ? 0.240 -3.239 5.189 1.00 96.38 616 SER A C 1
ATOM 4823 O O . SER A 1 616 ? 1.355 -3.067 5.679 1.00 96.38 616 SER A O 1
ATOM 4825 N N . THR A 1 617 ? -0.049 -2.927 3.932 1.00 96.81 617 THR A N 1
ATOM 4826 C CA . THR A 1 617 ? 0.785 -2.077 3.074 1.00 96.81 617 THR A CA 1
ATOM 4827 C C . THR A 1 617 ? 0.258 -0.641 3.071 1.00 96.81 617 THR A C 1
ATOM 4829 O O . THR A 1 617 ? -0.905 -0.405 3.430 1.00 96.81 617 THR A O 1
ATOM 4832 N N . ILE A 1 618 ? 1.095 0.313 2.647 1.00 95.50 618 ILE A N 1
ATOM 4833 C CA . ILE A 1 618 ? 0.680 1.715 2.478 1.00 95.50 618 ILE A CA 1
ATOM 4834 C C . ILE A 1 618 ? -0.404 1.841 1.395 1.00 95.50 618 ILE A C 1
ATOM 4836 O O . ILE A 1 618 ? -1.362 2.595 1.552 1.00 95.50 618 ILE A O 1
ATOM 4840 N N . GLU A 1 619 ? -0.297 1.025 0.341 1.00 95.12 619 GLU A N 1
ATOM 4841 C CA . GLU A 1 619 ? -1.238 0.964 -0.780 1.00 95.12 619 GLU A CA 1
ATOM 4842 C C . GLU A 1 619 ? -2.632 0.491 -0.360 1.00 95.12 619 GLU A C 1
ATOM 4844 O O . GLU A 1 619 ? -3.639 1.047 -0.797 1.00 95.12 619 GLU A O 1
ATOM 4849 N N . ASP A 1 620 ? -2.722 -0.525 0.497 1.00 97.81 620 ASP A N 1
ATOM 4850 C CA . ASP A 1 620 ? -4.016 -0.988 0.994 1.00 97.81 620 ASP A CA 1
ATOM 4851 C C . ASP A 1 620 ? -4.625 -0.005 1.986 1.00 97.81 620 ASP A C 1
ATOM 4853 O O . ASP A 1 620 ? -5.826 0.268 1.931 1.00 97.81 620 ASP A O 1
ATOM 4857 N N . TYR A 1 621 ? -3.806 0.588 2.856 1.00 97.81 621 TYR A N 1
ATOM 4858 C CA . TYR A 1 621 ? -4.301 1.573 3.812 1.00 97.81 621 TYR A CA 1
ATOM 4859 C C . TYR A 1 621 ? -4.813 2.841 3.105 1.00 97.81 621 TYR A C 1
ATOM 4861 O O . TYR A 1 621 ? -5.810 3.426 3.527 1.00 97.81 621 TYR A O 1
ATOM 4869 N N . ALA A 1 622 ? -4.223 3.209 1.963 1.00 97.19 622 ALA A N 1
ATOM 4870 C CA . ALA A 1 622 ? -4.735 4.260 1.085 1.00 97.19 622 ALA A CA 1
ATOM 4871 C C . ALA A 1 622 ? -6.167 4.007 0.593 1.00 97.19 622 ALA A C 1
ATOM 4873 O O . ALA A 1 622 ? -6.969 4.943 0.533 1.00 97.19 622 ALA A O 1
ATOM 4874 N N . LYS A 1 623 ? -6.531 2.754 0.295 1.00 97.62 623 LYS A N 1
ATOM 4875 C CA . LYS A 1 623 ? -7.903 2.384 -0.102 1.00 97.62 623 LYS A CA 1
ATOM 4876 C C . LYS A 1 623 ? -8.887 2.591 1.048 1.00 97.62 623 LYS A C 1
ATOM 4878 O O . LYS A 1 623 ? -9.984 3.102 0.822 1.00 97.62 623 LYS A O 1
ATOM 4883 N N . PHE A 1 624 ? -8.481 2.259 2.275 1.00 98.31 624 PHE A N 1
ATOM 4884 C CA . PHE A 1 624 ? -9.261 2.555 3.477 1.00 98.31 624 PHE A CA 1
ATOM 4885 C C . PHE A 1 624 ? -9.442 4.064 3.683 1.00 98.31 624 PHE A C 1
ATOM 4887 O O . PHE A 1 624 ? -10.576 4.523 3.812 1.00 98.31 624 PHE A O 1
ATOM 4894 N N . CYS A 1 625 ? -8.360 4.847 3.635 1.00 97.62 625 CYS A N 1
ATOM 4895 C CA . CYS A 1 625 ? -8.425 6.306 3.756 1.00 97.62 625 CYS A CA 1
ATOM 4896 C C . CYS A 1 625 ? -9.333 6.935 2.686 1.00 97.62 625 CYS A C 1
ATOM 4898 O O . CYS A 1 625 ? -10.109 7.836 2.992 1.00 97.62 625 CYS A O 1
ATOM 4900 N N . HIS A 1 626 ? -9.292 6.437 1.446 1.00 96.56 626 HIS A N 1
ATOM 4901 C CA . HIS A 1 626 ? -10.145 6.921 0.360 1.00 96.56 626 HIS A CA 1
ATOM 4902 C C . HIS A 1 626 ? -11.638 6.663 0.605 1.00 96.56 626 HIS A C 1
ATOM 4904 O O . HIS A 1 626 ? -12.468 7.517 0.288 1.00 96.56 626 HIS A O 1
ATOM 4910 N N . MET A 1 627 ? -11.992 5.534 1.229 1.00 97.31 627 MET A N 1
ATOM 4911 C CA . MET A 1 627 ? -13.382 5.234 1.583 1.00 97.31 627 MET A CA 1
ATOM 4912 C C . MET A 1 627 ? -13.976 6.271 2.545 1.00 97.31 627 MET A C 1
ATOM 4914 O O . MET A 1 627 ? -15.175 6.538 2.472 1.00 97.31 627 MET A O 1
ATOM 4918 N N . LEU A 1 628 ? -13.160 6.932 3.373 1.00 96.81 628 LEU A N 1
ATOM 4919 C CA . LEU A 1 628 ? -13.632 7.908 4.364 1.00 96.81 628 LEU A CA 1
ATOM 4920 C C . LEU A 1 628 ? -14.306 9.150 3.754 1.00 96.81 628 LEU A C 1
ATOM 4922 O O . LEU A 1 628 ? -15.054 9.837 4.455 1.00 96.81 628 LEU A O 1
ATOM 4926 N N . PHE A 1 629 ? -14.082 9.444 2.468 1.00 95.00 629 PHE A N 1
ATOM 4927 C CA . PHE A 1 629 ? -14.739 10.569 1.795 1.00 95.00 629 PHE A CA 1
ATOM 4928 C C . PHE A 1 629 ? -16.223 10.303 1.505 1.00 95.00 629 PHE A C 1
ATOM 4930 O O . PHE A 1 629 ? -17.048 11.198 1.675 1.00 95.00 629 PHE A O 1
ATOM 4937 N N . THR A 1 630 ? -16.576 9.087 1.071 1.00 93.44 630 THR A N 1
ATOM 4938 C CA . THR A 1 630 ? -17.908 8.789 0.494 1.00 93.44 630 THR A CA 1
ATOM 4939 C C . THR A 1 630 ? -18.584 7.532 1.050 1.00 93.44 630 THR A C 1
ATOM 4941 O O . THR A 1 630 ? -19.760 7.271 0.769 1.00 93.44 630 THR A O 1
ATOM 4944 N N . GLY A 1 631 ? -17.853 6.722 1.816 1.00 95.19 631 GLY A N 1
ATOM 4945 C CA . GLY A 1 631 ? -18.276 5.395 2.259 1.00 95.19 631 GLY A CA 1
ATOM 4946 C C . GLY A 1 631 ? -18.206 4.330 1.170 1.00 95.19 631 GLY A C 1
ATOM 4947 O O . GLY A 1 631 ? -18.724 3.234 1.379 1.00 95.19 631 GLY A O 1
ATOM 4948 N N . LYS A 1 632 ? -17.614 4.623 0.006 1.00 94.75 632 LYS A N 1
ATOM 4949 C CA . LYS A 1 632 ? -17.458 3.677 -1.106 1.00 94.75 632 LYS A CA 1
ATOM 4950 C C . LYS A 1 632 ? -15.995 3.301 -1.323 1.00 94.75 632 LYS A C 1
ATOM 4952 O O . LYS A 1 632 ? -15.097 4.107 -1.100 1.00 94.75 632 LYS A O 1
ATOM 4957 N N . SER A 1 633 ? -15.762 2.081 -1.795 1.00 91.06 633 SER A N 1
ATOM 4958 C CA . SER A 1 633 ? -14.479 1.687 -2.367 1.00 91.06 633 SER A CA 1
ATOM 4959 C C . SER A 1 633 ? -14.252 2.393 -3.704 1.00 91.06 633 SER A C 1
ATOM 4961 O O . SER A 1 633 ? -15.180 2.925 -4.317 1.00 91.06 633 SER A O 1
ATOM 4963 N N . ARG A 1 634 ? -13.017 2.335 -4.209 1.00 84.62 634 ARG A N 1
ATOM 4964 C CA . ARG A 1 634 ? -12.681 2.878 -5.530 1.00 84.62 634 ARG A CA 1
ATOM 4965 C C . ARG A 1 634 ? -13.468 2.212 -6.669 1.00 84.62 634 ARG A C 1
ATOM 4967 O O . ARG A 1 634 ? -13.796 2.869 -7.647 1.00 84.62 634 ARG A O 1
ATOM 4974 N N . SER A 1 635 ? -13.791 0.926 -6.525 1.00 80.25 635 SER A N 1
ATOM 4975 C CA . SER A 1 635 ? -14.618 0.183 -7.492 1.00 80.25 635 SER A CA 1
ATOM 4976 C C . SER A 1 635 ? -16.109 0.550 -7.436 1.00 80.25 635 SER A C 1
ATOM 4978 O O . SER A 1 635 ? -16.900 0.039 -8.218 1.00 80.25 635 SER A O 1
ATOM 4980 N N . GLY A 1 636 ? -16.511 1.421 -6.502 1.00 86.06 636 GLY A N 1
ATOM 4981 C CA . GLY A 1 636 ? -17.894 1.857 -6.319 1.00 86.06 636 GLY A CA 1
ATOM 4982 C C . GLY A 1 636 ? -18.682 1.060 -5.276 1.00 86.06 636 GLY A C 1
ATOM 4983 O O . GLY A 1 636 ? -19.769 1.499 -4.893 1.00 86.06 636 GLY A O 1
ATOM 4984 N N . ALA A 1 637 ? -18.144 -0.052 -4.759 1.00 90.50 637 ALA A N 1
ATOM 4985 C CA . ALA A 1 637 ? -18.806 -0.852 -3.727 1.00 90.50 637 ALA A CA 1
ATOM 4986 C C . ALA A 1 637 ? -19.041 -0.026 -2.452 1.00 90.50 637 ALA A C 1
ATOM 4988 O O . ALA A 1 637 ? -18.112 0.569 -1.903 1.00 90.50 637 ALA A O 1
ATOM 4989 N N . ARG A 1 638 ? -20.283 0.017 -1.959 1.00 94.75 638 ARG A N 1
ATOM 4990 C CA . ARG A 1 638 ? -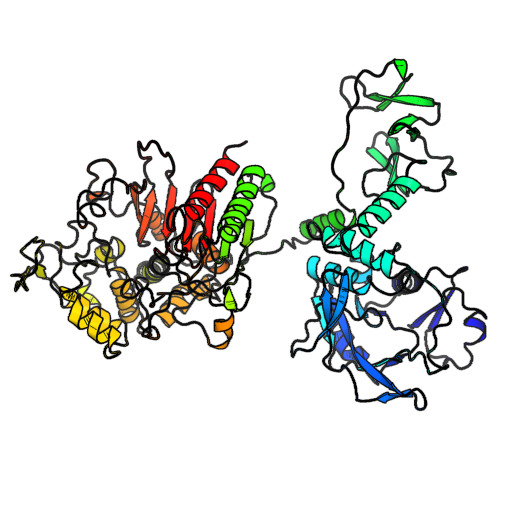20.629 0.753 -0.737 1.00 94.75 638 ARG A CA 1
ATOM 4991 C C . ARG A 1 638 ? -20.255 -0.053 0.506 1.00 94.75 638 ARG A C 1
ATOM 4993 O O . ARG A 1 638 ? -20.739 -1.163 0.691 1.00 94.75 638 ARG A O 1
ATOM 5000 N N . ILE A 1 639 ? -19.438 0.552 1.362 1.00 97.75 639 ILE A N 1
ATOM 5001 C CA . ILE A 1 639 ? -18.977 -0.010 2.637 1.00 97.75 639 ILE A CA 1
ATOM 5002 C C . ILE A 1 639 ? -19.788 0.562 3.796 1.00 97.75 639 ILE A C 1
ATOM 5004 O O . ILE A 1 639 ? -20.302 -0.191 4.617 1.00 97.75 639 ILE A O 1
ATOM 5008 N N . LEU A 1 640 ? -19.921 1.892 3.830 1.00 98.06 640 LEU A N 1
ATOM 5009 C CA . LEU A 1 640 ? -20.682 2.624 4.838 1.00 98.06 640 LEU A CA 1
ATOM 5010 C C . LEU A 1 640 ? -21.771 3.478 4.177 1.00 98.06 640 LEU A C 1
ATOM 5012 O O . LEU A 1 640 ? -21.626 3.969 3.045 1.00 98.06 640 LEU A O 1
ATOM 5016 N N . ARG A 1 641 ? -22.888 3.655 4.879 1.00 97.62 641 ARG A N 1
ATOM 5017 C CA . ARG A 1 641 ? -23.975 4.553 4.483 1.00 97.62 641 ARG A CA 1
ATOM 5018 C C . ARG A 1 641 ? -23.527 6.016 4.593 1.00 97.62 641 ARG A C 1
ATOM 5020 O O . ARG A 1 641 ? -22.691 6.334 5.445 1.00 97.62 641 ARG A O 1
ATOM 5027 N N . PRO A 1 642 ? -24.062 6.922 3.756 1.00 96.62 642 PRO A N 1
ATOM 5028 C CA . PRO A 1 642 ? -23.708 8.342 3.797 1.00 96.62 642 PRO A CA 1
ATOM 5029 C C . PRO A 1 642 ? -23.860 8.981 5.187 1.00 96.62 642 PRO A C 1
ATOM 5031 O O . PRO A 1 642 ? -23.031 9.800 5.580 1.00 96.62 642 PRO A O 1
ATOM 5034 N N . GLU A 1 643 ? -24.866 8.573 5.961 1.00 96.44 643 GLU A N 1
ATOM 5035 C CA . GLU A 1 643 ? -25.143 9.085 7.308 1.00 96.44 643 GLU A CA 1
ATOM 5036 C C . GLU A 1 643 ? -24.043 8.677 8.292 1.00 96.44 643 GLU A C 1
ATOM 5038 O O . GLU A 1 643 ? -23.572 9.493 9.085 1.00 96.44 643 GLU A O 1
ATOM 5043 N N . THR A 1 644 ? -23.577 7.432 8.191 1.00 96.81 644 THR A N 1
ATOM 5044 C CA . THR A 1 644 ? -22.469 6.922 9.000 1.00 96.81 644 THR A CA 1
ATOM 5045 C C . THR A 1 644 ? -21.173 7.624 8.637 1.00 96.81 644 THR A C 1
ATOM 5047 O O . THR A 1 644 ? -20.473 8.085 9.534 1.00 96.81 644 THR A O 1
ATOM 5050 N N . VAL A 1 645 ? -20.897 7.828 7.343 1.00 96.19 645 VAL A N 1
ATOM 5051 C CA . VAL A 1 645 ? -19.751 8.630 6.877 1.00 96.19 645 VAL A CA 1
ATOM 5052 C C . VAL A 1 645 ? -19.825 10.053 7.428 1.00 96.19 645 VAL A C 1
ATOM 5054 O O . VAL A 1 645 ? -18.836 10.558 7.951 1.00 96.19 645 VAL A O 1
ATOM 5057 N N . LYS A 1 646 ? -20.995 10.702 7.380 1.00 93.94 646 LYS A N 1
ATOM 5058 C CA . LYS A 1 646 ? -21.208 12.036 7.964 1.00 93.94 646 LYS A CA 1
ATOM 5059 C C . LYS A 1 646 ? -20.887 12.051 9.463 1.00 93.94 646 LYS A C 1
ATOM 5061 O O . LYS A 1 646 ? -20.230 12.983 9.930 1.00 93.94 646 LYS A O 1
ATOM 5066 N N . ALA A 1 647 ? -21.275 11.008 10.197 1.00 92.94 647 ALA A N 1
ATOM 5067 C CA . ALA A 1 647 ? -20.970 10.870 11.618 1.00 92.94 647 ALA A CA 1
ATOM 5068 C C . ALA A 1 647 ? -19.465 10.699 11.906 1.00 92.94 647 ALA A C 1
ATOM 5070 O O . ALA A 1 647 ? -19.001 11.188 12.934 1.00 92.94 647 ALA A O 1
ATOM 5071 N N . LEU A 1 648 ? -18.682 10.086 11.005 1.00 93.19 648 LEU A N 1
ATOM 5072 C CA . LEU A 1 648 ? -17.218 9.978 11.164 1.00 93.19 648 LEU A CA 1
ATOM 5073 C C . LEU A 1 648 ? -16.529 11.348 11.205 1.00 93.19 648 LEU A C 1
ATOM 5075 O O . LEU A 1 648 ? -15.488 11.498 11.840 1.00 93.19 648 LEU A O 1
ATOM 5079 N N . TRP A 1 649 ? -17.117 12.341 10.541 1.00 91.56 649 TRP A N 1
ATOM 5080 C CA . TRP A 1 649 ? -16.607 13.710 10.452 1.00 91.56 649 TRP A CA 1
ATOM 5081 C C . TRP A 1 649 ? -17.227 14.654 11.494 1.00 91.56 649 TRP A C 1
ATOM 5083 O O . TRP A 1 649 ? -17.150 15.871 11.339 1.00 91.56 649 TRP A O 1
ATOM 5093 N N . SER A 1 650 ? -17.856 14.105 12.535 1.00 88.75 650 SER A N 1
ATOM 5094 C CA . SER A 1 650 ? -18.467 14.857 13.635 1.00 88.75 650 SER A CA 1
ATOM 5095 C C . SER A 1 650 ? -17.753 14.562 14.954 1.00 88.75 650 SER A C 1
ATOM 5097 O O . SER A 1 650 ? -17.336 13.426 15.195 1.00 88.75 650 SER A O 1
ATOM 5099 N N . ASP A 1 651 ? -17.641 15.565 15.828 1.00 86.88 651 ASP A N 1
ATOM 5100 C CA . ASP A 1 651 ? -17.042 15.364 17.147 1.00 86.88 651 ASP A CA 1
ATOM 5101 C C . ASP A 1 651 ? -17.950 14.523 18.047 1.00 86.88 651 ASP A C 1
ATOM 5103 O O . ASP A 1 651 ? -18.991 14.966 18.535 1.00 86.88 651 ASP A O 1
ATOM 5107 N N . SER A 1 652 ? -17.531 13.285 18.283 1.00 87.31 652 SER A N 1
ATOM 5108 C CA . SER A 1 652 ? -18.268 12.325 19.100 1.00 87.31 652 SER A CA 1
ATOM 5109 C C . SER A 1 652 ? -18.108 12.569 20.601 1.00 87.31 652 SER A C 1
ATOM 5111 O O . SER A 1 652 ? -18.814 11.934 21.388 1.00 87.31 652 SER A O 1
ATOM 5113 N N . LEU A 1 653 ? -17.215 13.481 21.001 1.00 81.88 653 LEU A N 1
ATOM 5114 C CA . LEU A 1 653 ? -16.989 13.872 22.391 1.00 81.88 653 LEU A CA 1
ATOM 5115 C C . LEU A 1 653 ? -17.528 15.273 22.728 1.00 81.88 653 LEU A C 1
ATOM 5117 O O . LEU A 1 653 ? -17.400 15.687 23.877 1.00 81.88 653 LEU A O 1
ATOM 5121 N N . ALA A 1 654 ? -18.205 15.957 21.797 1.00 78.62 654 ALA A N 1
ATOM 5122 C CA . ALA A 1 654 ? -18.650 17.348 21.961 1.00 78.62 654 ALA A CA 1
ATOM 5123 C C . ALA A 1 654 ? -19.426 17.607 23.267 1.00 78.62 654 ALA A C 1
ATOM 5125 O O . ALA A 1 654 ? -19.235 18.626 23.928 1.00 78.62 654 ALA A O 1
ATOM 5126 N N . LYS A 1 655 ? -20.263 16.649 23.689 1.00 75.12 655 LYS A N 1
ATOM 5127 C CA . LYS A 1 655 ? -21.076 16.742 24.915 1.00 75.12 655 LYS A CA 1
ATOM 5128 C C . LYS A 1 655 ? -20.274 16.752 26.224 1.00 75.12 655 LYS A C 1
ATOM 5130 O O . LYS A 1 655 ? -20.838 17.075 27.262 1.00 75.12 655 LYS A O 1
ATOM 5135 N N . TYR A 1 656 ? -19.000 16.359 26.200 1.00 68.12 656 TYR A N 1
ATOM 5136 C CA . TYR A 1 656 ? -18.141 16.314 27.389 1.00 68.12 656 TYR A CA 1
ATOM 5137 C C . TYR A 1 656 ? -17.448 17.647 27.681 1.00 68.12 656 TYR A C 1
ATOM 5139 O O . TYR A 1 656 ? -16.844 17.800 28.741 1.00 68.12 656 TYR A O 1
ATOM 5147 N N . GLY A 1 657 ? -17.574 18.619 26.772 1.00 55.34 657 GLY A N 1
ATOM 5148 C CA . GLY A 1 657 ? -16.933 19.920 26.890 1.00 55.34 657 GLY A CA 1
ATOM 5149 C C . GLY A 1 657 ? -15.411 19.866 26.712 1.00 55.34 657 GLY A C 1
ATOM 5150 O O . GLY A 1 657 ? -14.777 18.812 26.738 1.00 55.34 657 GLY A O 1
ATOM 5151 N N . GLN A 1 658 ? -14.818 21.042 26.522 1.00 58.88 658 GLN A N 1
ATOM 5152 C CA . GLN A 1 658 ? -13.374 21.240 26.417 1.00 58.88 658 GLN A CA 1
ATOM 5153 C C . GLN A 1 658 ? -12.983 22.292 27.454 1.00 58.88 658 GLN A C 1
ATOM 5155 O O . GLN A 1 658 ? -13.369 23.453 27.327 1.00 58.88 658 GLN A O 1
ATOM 5160 N N . LYS A 1 659 ? -12.218 21.932 28.485 1.00 50.44 659 LYS A N 1
ATOM 5161 C CA . LYS A 1 659 ? -11.472 22.953 29.233 1.00 50.44 659 LYS A CA 1
ATOM 5162 C C . LYS A 1 659 ? -10.258 23.269 28.375 1.00 50.44 659 LYS A C 1
ATOM 5164 O O . LYS A 1 659 ? -9.461 22.365 28.239 1.00 50.44 659 LYS A O 1
ATOM 5169 N N . ASP A 1 660 ? -10.168 24.481 27.813 1.00 51.53 660 ASP A N 1
ATOM 5170 C CA . ASP A 1 660 ? -9.062 25.011 26.977 1.00 51.53 660 ASP A CA 1
ATOM 5171 C C . ASP A 1 660 ? -8.960 24.573 25.493 1.00 51.53 660 ASP A C 1
ATOM 5173 O O . ASP A 1 660 ? -8.004 24.938 24.809 1.00 51.53 660 ASP A O 1
ATOM 5177 N N . GLY A 1 661 ? -9.956 23.860 24.956 1.00 47.53 661 GLY A N 1
ATOM 5178 C CA . GLY A 1 661 ? -9.940 23.367 23.567 1.00 47.53 661 GLY A CA 1
ATOM 5179 C C . GLY A 1 661 ? -9.347 21.961 23.393 1.00 47.53 661 GLY A C 1
ATOM 5180 O O . GLY A 1 661 ? -9.337 21.433 22.282 1.00 47.53 661 GLY A O 1
ATOM 5181 N N . ARG A 1 662 ? -8.878 21.330 24.478 1.00 51.66 662 ARG A N 1
ATOM 5182 C CA . ARG A 1 662 ? -8.298 19.978 24.470 1.00 51.66 662 ARG A CA 1
ATOM 5183 C C . ARG A 1 662 ? -9.314 18.905 24.867 1.00 51.66 662 ARG A C 1
ATOM 5185 O O . ARG A 1 662 ? -10.222 19.143 25.665 1.00 51.66 662 ARG A O 1
ATOM 5192 N N . LEU A 1 663 ? -9.133 17.694 24.328 1.00 53.44 663 LEU A N 1
ATOM 5193 C CA . LEU A 1 663 ? -9.905 16.516 24.733 1.00 53.44 663 LEU A CA 1
ATOM 5194 C C . LEU A 1 663 ? -9.601 16.166 26.207 1.00 53.44 663 LEU A C 1
ATOM 5196 O O . LEU A 1 663 ? -8.433 15.937 26.546 1.00 53.44 663 LEU A O 1
ATOM 5200 N N . PRO A 1 664 ? -10.615 16.082 27.088 1.00 45.75 664 PRO A N 1
ATOM 5201 C CA . PRO A 1 664 ? -10.422 15.747 28.496 1.00 45.75 664 PRO A CA 1
ATOM 5202 C C . PRO A 1 664 ? -10.031 14.270 28.636 1.00 45.75 664 PRO A C 1
ATOM 5204 O O . PRO A 1 664 ? -10.890 13.392 28.604 1.00 45.75 664 PRO A O 1
ATOM 5207 N N . GLY A 1 665 ? -8.732 13.976 28.754 1.00 46.47 665 GLY A N 1
ATOM 5208 C CA . GLY A 1 665 ? -8.282 12.624 29.109 1.00 46.47 665 GLY A CA 1
ATOM 5209 C C . GLY A 1 665 ? -6.875 12.208 28.684 1.00 46.47 665 GLY A C 1
ATOM 5210 O O . GLY A 1 665 ? -6.376 11.223 29.216 1.00 46.47 665 GLY A O 1
ATOM 5211 N N . TRP A 1 666 ? -6.188 12.940 27.798 1.00 43.66 666 TRP A N 1
ATOM 5212 C CA . TRP A 1 666 ? -4.744 12.702 27.592 1.00 43.66 666 TRP A CA 1
ATOM 5213 C C . TRP A 1 666 ? -3.908 13.225 28.775 1.00 43.66 666 TRP A C 1
ATOM 5215 O O . TRP A 1 666 ? -2.853 12.684 29.082 1.00 43.66 666 TRP A O 1
ATOM 5225 N N . HIS A 1 667 ? -4.397 14.255 29.472 1.00 41.16 667 HIS A N 1
ATOM 5226 C CA . HIS A 1 667 ? -3.673 14.927 30.557 1.00 41.16 667 HIS A CA 1
ATOM 5227 C C . HIS A 1 667 ? -3.973 14.383 31.964 1.00 41.16 667 HIS A C 1
ATOM 5229 O O . HIS A 1 667 ? -3.199 14.630 32.892 1.00 41.16 667 HIS A O 1
ATOM 5235 N N . ASP A 1 668 ? -5.053 13.617 32.135 1.00 36.66 668 ASP A N 1
ATOM 5236 C CA . ASP A 1 668 ? -5.540 13.277 33.479 1.00 36.66 668 ASP A CA 1
ATOM 5237 C C . ASP A 1 668 ? -4.925 11.991 34.040 1.00 36.66 668 ASP A C 1
ATOM 5239 O O . ASP A 1 668 ? -4.909 11.789 35.256 1.00 36.66 668 ASP A O 1
ATOM 5243 N N . ALA A 1 669 ? -4.378 11.135 33.179 1.00 33.56 669 ALA A N 1
ATOM 5244 C CA . ALA A 1 669 ? -3.829 9.851 33.592 1.00 33.56 669 ALA A CA 1
ATOM 5245 C C . ALA A 1 669 ? -2.312 9.945 33.907 1.00 33.56 669 ALA A C 1
ATOM 5247 O O . ALA A 1 669 ? -1.848 9.441 34.938 1.00 33.56 669 ALA A O 1
ATOM 5248 N N . ASP A 1 670 ? -1.565 10.758 33.146 1.00 36.06 670 ASP A N 1
ATOM 5249 C CA . ASP A 1 670 ? -0.108 10.917 33.314 1.00 36.06 670 ASP A CA 1
ATOM 5250 C C . ASP A 1 670 ? 0.311 12.153 34.135 1.00 36.06 670 ASP A C 1
ATOM 5252 O O . ASP A 1 670 ? 1.464 12.292 34.545 1.00 36.06 670 ASP A O 1
ATOM 5256 N N . GLY A 1 671 ? -0.629 13.010 34.537 1.00 32.31 671 GLY A N 1
ATOM 5257 C CA . GLY A 1 671 ? -0.305 14.270 35.210 1.00 32.31 671 GLY A CA 1
ATOM 5258 C C . GLY A 1 671 ? 0.307 15.288 34.245 1.00 32.31 671 GLY A C 1
ATOM 5259 O O . GLY A 1 671 ? 0.471 15.023 33.059 1.00 32.31 671 GLY A O 1
ATOM 5260 N N . LYS A 1 672 ? 0.601 16.490 34.754 1.00 35.72 672 LYS A N 1
ATOM 5261 C CA . LYS A 1 672 ? 1.110 17.637 33.983 1.00 35.72 672 LYS A CA 1
ATOM 5262 C C . LYS A 1 672 ? 2.439 17.315 33.272 1.00 35.72 672 LYS A C 1
ATOM 5264 O O . LYS A 1 672 ? 3.503 17.699 33.749 1.00 35.72 672 LYS A O 1
ATOM 5269 N N . ALA A 1 673 ? 2.399 16.647 32.125 1.00 37.09 673 ALA A N 1
ATOM 5270 C CA . ALA A 1 673 ? 3.543 16.554 31.235 1.00 37.09 673 ALA A CA 1
ATOM 5271 C C . ALA A 1 673 ? 3.726 17.922 30.561 1.00 37.09 673 ALA A C 1
ATOM 5273 O O . ALA A 1 673 ? 2.886 18.360 29.771 1.00 37.09 673 ALA A O 1
ATOM 5274 N N . LYS A 1 674 ? 4.815 18.622 30.896 1.00 32.59 674 LYS A N 1
ATOM 5275 C CA . LYS A 1 674 ? 5.300 19.750 30.094 1.00 32.59 674 LYS A CA 1
ATOM 5276 C C . LYS A 1 674 ? 5.714 19.192 28.722 1.00 32.59 674 LYS A C 1
ATOM 5278 O O . LYS A 1 674 ? 6.618 18.368 28.672 1.00 32.59 674 LYS A O 1
ATOM 5283 N N . GLY A 1 675 ? 5.074 19.640 27.636 1.00 37.75 675 GLY A N 1
ATOM 5284 C CA . GLY A 1 675 ? 5.620 19.484 26.276 1.00 37.75 675 GLY A CA 1
ATOM 5285 C C . GLY A 1 675 ? 4.960 18.484 25.313 1.00 37.75 675 GLY A C 1
ATOM 5286 O O . GLY A 1 675 ? 5.605 18.099 24.347 1.00 37.75 675 GLY A O 1
ATOM 5287 N N . GLY A 1 676 ? 3.699 18.082 25.501 1.00 40.62 676 GLY A N 1
ATOM 5288 C CA . GLY A 1 676 ? 3.026 17.156 24.573 1.00 40.62 676 GLY A CA 1
ATOM 5289 C C . GLY A 1 676 ? 1.574 17.528 24.294 1.00 40.62 676 GLY A C 1
ATOM 5290 O O . GLY A 1 676 ? 0.668 16.859 24.781 1.00 40.62 676 GLY A O 1
ATOM 5291 N N . HIS A 1 677 ? 1.336 18.605 23.546 1.00 45.16 677 HIS A N 1
ATOM 5292 C CA . HIS A 1 677 ? -0.011 18.956 23.091 1.00 45.16 677 HIS A CA 1
ATOM 5293 C C . HIS A 1 677 ? -0.209 18.474 21.653 1.00 45.16 677 HIS A C 1
ATOM 5295 O O . HIS A 1 677 ? 0.557 18.833 20.761 1.00 45.16 677 HIS A O 1
ATOM 5301 N N . TRP A 1 678 ? -1.235 17.652 21.433 1.00 52.12 678 TRP A N 1
ATOM 5302 C CA . TRP A 1 678 ? -1.722 17.323 20.097 1.00 52.12 678 TRP A CA 1
ATOM 5303 C C . TRP A 1 678 ? -2.831 18.315 19.741 1.00 52.12 678 TRP A C 1
ATOM 5305 O O . TRP A 1 678 ? -3.830 18.394 20.450 1.00 52.12 678 TRP A O 1
ATOM 5315 N N . ASP A 1 679 ? -2.653 19.079 18.662 1.00 56.16 679 ASP A N 1
ATOM 5316 C CA . ASP A 1 679 ? -3.505 20.224 18.289 1.00 56.16 679 ASP A CA 1
ATOM 5317 C C . ASP A 1 679 ? -4.898 19.836 17.717 1.00 56.16 679 ASP A C 1
ATOM 5319 O O . ASP A 1 679 ? -5.533 20.638 17.029 1.00 56.16 679 ASP A O 1
ATOM 5323 N N . TYR A 1 680 ? -5.389 18.614 17.966 1.00 64.12 680 TYR A N 1
ATOM 5324 C CA . TYR A 1 680 ? -6.683 18.127 17.461 1.00 64.12 680 TYR A CA 1
ATOM 5325 C C . TYR A 1 680 ? -7.815 18.440 18.437 1.00 64.12 680 TYR A C 1
ATOM 5327 O O . TYR A 1 680 ? -7.675 18.271 19.647 1.00 64.12 680 TYR A O 1
ATOM 5335 N N . THR A 1 681 ? -8.960 18.859 17.900 1.00 68.75 681 THR A N 1
ATOM 5336 C CA . THR A 1 681 ? -10.070 19.380 18.708 1.00 68.75 681 THR A CA 1
ATOM 5337 C C . THR A 1 681 ? -11.143 18.361 19.051 1.00 68.75 681 THR A C 1
ATOM 5339 O O . THR A 1 681 ? -11.927 18.624 19.951 1.00 68.75 681 THR A O 1
ATOM 5342 N N . GLY A 1 682 ? -11.187 17.197 18.406 1.00 77.25 682 GLY A N 1
ATOM 5343 C CA . GLY A 1 682 ? -12.270 16.228 18.561 1.00 77.25 682 GLY A CA 1
ATOM 5344 C C . GLY A 1 682 ? -11.875 14.778 18.330 1.00 77.25 682 GLY A C 1
ATOM 5345 O O . GLY A 1 682 ? -10.718 14.440 18.055 1.00 77.25 682 GLY A O 1
ATOM 5346 N N . TRP A 1 683 ? -12.882 13.914 18.442 1.00 86.06 683 TRP A N 1
ATOM 5347 C CA . TRP A 1 683 ? -12.744 12.466 18.306 1.00 86.06 683 TRP A CA 1
ATOM 5348 C C . TRP A 1 683 ? -13.833 11.881 17.411 1.00 86.06 683 TRP A C 1
ATOM 5350 O O . TRP A 1 683 ? -15.017 12.185 17.569 1.00 86.06 683 TRP A O 1
ATOM 5360 N N . SER A 1 684 ? -13.438 11.013 16.486 1.00 90.38 684 SER A N 1
ATOM 5361 C CA . SER A 1 684 ? -14.346 10.332 15.563 1.00 90.38 684 SER A CA 1
ATOM 5362 C C . SER A 1 684 ? -14.838 8.991 16.115 1.00 90.38 684 SER A C 1
ATOM 5364 O O . SER A 1 684 ? -14.155 8.329 16.899 1.00 90.38 684 SER A O 1
ATOM 5366 N N . LEU A 1 685 ? -15.973 8.508 15.600 1.00 93.12 685 LEU A N 1
ATOM 5367 C CA . LEU A 1 685 ? -16.411 7.118 15.776 1.00 93.12 685 LEU A CA 1
ATOM 5368 C C . LEU A 1 685 ? -15.430 6.081 15.195 1.00 93.12 685 LEU A C 1
ATOM 5370 O O . LEU A 1 685 ? -15.586 4.901 15.478 1.00 93.12 685 LEU A O 1
ATOM 5374 N N . LEU A 1 686 ? -14.418 6.490 14.420 1.00 92.19 686 LEU A N 1
ATOM 5375 C CA . LEU A 1 686 ? -13.338 5.611 13.949 1.00 92.19 686 LEU A CA 1
ATOM 5376 C C . LEU A 1 686 ? -12.244 5.333 14.991 1.00 92.19 686 LEU A C 1
ATOM 5378 O O . LEU A 1 686 ? -11.235 4.723 14.653 1.00 92.19 686 LEU A O 1
ATOM 5382 N N . ASN A 1 687 ? -12.386 5.801 16.232 1.00 89.81 687 ASN A N 1
ATOM 5383 C CA . ASN A 1 687 ? -11.282 5.829 17.191 1.00 89.81 687 ASN A CA 1
ATOM 5384 C C . ASN A 1 687 ? -10.075 6.653 16.684 1.00 89.81 687 ASN A C 1
ATOM 5386 O O . ASN A 1 687 ? -8.926 6.247 16.859 1.00 89.81 687 ASN A O 1
ATOM 5390 N N . THR A 1 688 ? -10.344 7.791 16.035 1.00 88.81 688 THR A N 1
ATOM 5391 C CA . THR A 1 688 ? -9.332 8.685 15.449 1.00 88.81 688 THR A CA 1
ATOM 5392 C C . THR A 1 688 ? -9.471 10.107 15.975 1.00 88.81 688 THR A C 1
ATOM 5394 O O . THR A 1 688 ? -10.558 10.536 16.381 1.00 88.81 688 THR A O 1
ATOM 5397 N N . HIS A 1 689 ? -8.379 10.869 15.918 1.00 85.94 689 HIS A N 1
ATOM 5398 C CA . HIS A 1 689 ? -8.431 12.304 16.164 1.00 85.94 689 HIS A CA 1
ATOM 5399 C C . HIS A 1 689 ? -9.102 13.021 14.991 1.00 85.94 689 HIS A C 1
ATOM 5401 O O . HIS A 1 689 ? -8.939 12.635 13.830 1.00 85.94 689 HIS A O 1
ATOM 5407 N N . LEU A 1 690 ? -9.857 14.070 15.301 1.00 84.00 690 LEU A N 1
ATOM 5408 C CA . LEU A 1 690 ? -10.561 14.918 14.348 1.00 84.00 690 LEU A CA 1
ATOM 5409 C C . LEU A 1 690 ? -10.280 16.379 14.693 1.00 84.00 690 LEU A C 1
ATOM 5411 O O . LEU A 1 690 ? -10.325 16.762 15.856 1.00 84.00 690 LEU A O 1
ATOM 5415 N N . THR A 1 691 ? -10.055 17.218 13.694 1.00 78.81 691 THR A N 1
ATOM 5416 C CA . THR A 1 691 ? -10.063 18.669 13.878 1.00 78.81 691 THR A CA 1
ATOM 5417 C C . THR A 1 691 ? -11.352 19.211 13.291 1.00 78.81 691 THR A C 1
ATOM 5419 O O . THR A 1 691 ? -11.546 19.196 12.079 1.00 78.81 691 THR A O 1
ATOM 5422 N N . PHE A 1 692 ? -12.255 19.685 14.142 1.00 74.44 692 PHE A N 1
ATOM 5423 C CA . PHE A 1 692 ? -13.530 20.288 13.725 1.00 74.44 692 PHE A CA 1
ATOM 5424 C C . PHE A 1 692 ? -13.590 21.793 14.022 1.00 74.44 692 PHE A C 1
ATOM 5426 O O . PHE A 1 692 ? -14.384 22.514 13.422 1.00 74.44 692 PHE A O 1
ATOM 5433 N N . LYS A 1 693 ? -12.717 22.275 14.913 1.00 71.50 693 LYS A N 1
ATOM 5434 C CA . LYS A 1 693 ? -12.457 23.691 15.185 1.00 71.50 693 LYS A CA 1
ATOM 5435 C C . LYS A 1 693 ? -10.951 23.951 15.154 1.00 71.50 693 LYS A C 1
ATOM 5437 O O . LYS A 1 693 ? -10.168 23.067 15.496 1.00 71.50 693 LYS A O 1
ATOM 5442 N N . GLN A 1 694 ? -10.552 25.145 14.722 1.00 70.75 694 GLN A N 1
ATOM 5443 C CA . GLN A 1 694 ? -9.152 25.559 14.725 1.00 70.75 694 GLN A CA 1
ATOM 5444 C C . GLN A 1 694 ? -8.706 25.875 16.159 1.00 70.75 694 GLN A C 1
ATOM 5446 O O . GLN A 1 694 ? -9.369 26.659 16.840 1.00 70.75 694 GLN A O 1
ATOM 5451 N N . MET A 1 695 ? -7.591 25.293 16.609 1.00 60.25 695 MET A N 1
ATOM 5452 C CA . MET A 1 695 ? -6.984 25.666 17.891 1.00 60.25 695 MET A CA 1
ATOM 5453 C C . MET A 1 695 ? -6.203 26.979 17.769 1.00 60.25 695 MET A C 1
ATOM 5455 O O . MET A 1 695 ? -5.496 27.167 16.772 1.00 60.25 695 MET A O 1
ATOM 5459 N N . PRO A 1 696 ? -6.237 27.847 18.795 1.00 53.50 696 PRO A N 1
ATOM 5460 C CA . PRO A 1 696 ? -5.285 28.939 18.958 1.00 53.50 696 PRO A CA 1
ATOM 5461 C C . PRO A 1 696 ? -3.933 28.364 19.421 1.00 53.50 696 PRO A C 1
ATOM 5463 O O . PRO A 1 696 ? -3.531 28.513 20.568 1.00 53.50 696 PRO A O 1
ATOM 5466 N N . SER A 1 697 ? -3.255 27.622 18.545 1.00 50.28 697 SER A N 1
ATOM 5467 C CA . SER A 1 697 ? -1.916 27.071 18.785 1.00 50.28 697 SER A CA 1
ATOM 5468 C C . SER A 1 697 ? -0.910 27.765 17.863 1.00 50.28 697 SER A C 1
ATOM 5470 O O . SER A 1 697 ? -1.213 27.931 16.675 1.00 50.28 697 SER A O 1
ATOM 5472 N N . PRO A 1 698 ? 0.289 28.149 18.350 1.00 40.69 698 PRO A N 1
ATOM 5473 C CA . PRO A 1 698 ? 1.320 28.784 17.524 1.00 40.69 698 PRO A CA 1
ATOM 5474 C C . PRO A 1 698 ? 1.809 27.884 16.378 1.00 40.69 698 PRO A C 1
ATOM 5476 O O . PRO A 1 698 ? 2.392 28.382 15.420 1.00 40.69 698 PRO A O 1
ATOM 5479 N N . SER A 1 699 ? 1.539 26.574 16.434 1.00 50.25 699 SER A N 1
ATOM 5480 C CA . SER A 1 699 ? 1.926 25.619 15.395 1.00 50.25 699 SER A CA 1
ATOM 5481 C C . SER A 1 699 ? 1.061 25.714 14.121 1.00 50.25 699 SER A C 1
ATOM 5483 O O . SER A 1 699 ? 1.553 25.394 13.042 1.00 50.25 699 SER A O 1
ATOM 5485 N N . LYS A 1 700 ? -0.221 26.121 14.225 1.00 51.12 700 LYS A N 1
ATOM 5486 C CA . LYS A 1 700 ? -1.249 26.072 13.153 1.00 51.12 700 LYS A CA 1
ATOM 5487 C C . LYS A 1 700 ? -1.339 24.731 12.378 1.00 51.12 700 LYS A C 1
ATOM 5489 O O . LYS A 1 700 ? -1.854 24.714 11.265 1.00 51.12 700 LYS A O 1
ATOM 5494 N N . ARG A 1 701 ? -0.876 23.606 12.947 1.00 57.69 701 ARG A N 1
ATOM 5495 C CA . ARG A 1 701 ? -0.614 22.350 12.198 1.00 57.69 701 ARG A CA 1
ATOM 5496 C C . ARG A 1 701 ? -1.836 21.503 11.840 1.00 57.69 701 ARG A C 1
ATOM 5498 O O . ARG A 1 701 ? -1.780 20.775 10.860 1.00 57.69 701 ARG A O 1
ATOM 5505 N N . ALA A 1 702 ? -2.904 21.539 12.634 1.00 61.34 702 ALA A N 1
ATOM 5506 C CA . ALA A 1 702 ? -4.112 20.754 12.373 1.00 61.34 702 ALA A CA 1
ATOM 5507 C C . ALA A 1 702 ? -5.236 21.674 11.878 1.00 61.34 702 ALA A C 1
ATOM 5509 O O . ALA A 1 702 ? -5.542 22.677 12.530 1.00 61.34 702 ALA A O 1
ATOM 5510 N N . ARG A 1 703 ? -5.861 21.339 10.742 1.00 68.56 703 ARG A N 1
ATOM 5511 C CA . ARG A 1 703 ? -6.924 22.147 10.116 1.00 68.56 703 ARG A CA 1
ATOM 5512 C C . ARG A 1 703 ? -8.290 21.525 10.290 1.00 68.56 703 ARG A C 1
ATOM 5514 O O . ARG A 1 703 ? -8.448 20.308 10.274 1.00 68.56 703 ARG A O 1
ATOM 5521 N N . VAL A 1 704 ? -9.304 22.379 10.381 1.00 79.19 704 VAL A N 1
ATOM 5522 C CA . VAL A 1 704 ? -10.694 21.919 10.390 1.00 79.19 704 VAL A CA 1
ATOM 5523 C C . VAL A 1 704 ? -10.974 21.052 9.161 1.00 79.19 704 VAL A C 1
ATOM 5525 O O . VAL A 1 704 ? -10.703 21.466 8.039 1.00 79.19 704 VAL A O 1
ATOM 5528 N N . GLY A 1 705 ? -11.552 19.872 9.375 1.00 82.75 705 GLY A N 1
ATOM 5529 C CA . GLY A 1 705 ? -11.821 18.883 8.334 1.00 82.75 705 GLY A CA 1
ATOM 5530 C C . GLY A 1 705 ? -10.740 17.814 8.179 1.00 82.75 705 GLY A C 1
ATOM 5531 O O . GLY A 1 705 ? -10.817 17.052 7.220 1.00 82.75 705 GLY A O 1
ATOM 5532 N N . GLN A 1 706 ? -9.769 17.728 9.093 1.00 87.00 706 GLN A N 1
ATOM 5533 C CA . GLN A 1 706 ? -8.761 16.666 9.100 1.00 87.00 706 GLN A CA 1
ATOM 5534 C C . GLN A 1 706 ? -9.077 15.578 10.129 1.00 87.00 706 GLN A C 1
ATOM 5536 O O . GLN A 1 706 ? -9.449 15.879 11.263 1.00 87.00 706 GLN A O 1
ATOM 5541 N N . THR A 1 707 ? -8.870 14.315 9.759 1.00 88.75 707 THR A N 1
ATOM 5542 C CA . THR A 1 707 ? -8.797 13.192 10.703 1.00 88.75 707 THR A CA 1
ATOM 5543 C C . THR A 1 707 ? -7.494 12.430 10.520 1.00 88.75 707 THR A C 1
ATOM 5545 O O . THR A 1 707 ? -6.970 12.354 9.410 1.00 88.75 707 THR A O 1
ATOM 5548 N N . MET A 1 708 ? -6.949 11.894 11.607 1.00 88.19 708 MET A N 1
ATOM 5549 C CA . MET A 1 708 ? -5.664 11.206 11.590 1.00 88.19 708 MET A CA 1
ATOM 5550 C C . MET A 1 708 ? -5.591 10.117 12.645 1.00 88.19 708 MET A C 1
ATOM 5552 O O . MET A 1 708 ? -6.311 10.142 13.653 1.00 88.19 708 MET A O 1
ATOM 5556 N N . TRP A 1 709 ? -4.666 9.191 12.425 1.00 87.81 709 TRP A N 1
ATOM 5557 C CA . TRP A 1 709 ? -4.248 8.254 13.450 1.00 87.81 709 TRP A CA 1
ATOM 5558 C C . TRP A 1 709 ? -2.833 7.741 13.208 1.00 87.81 709 TRP A C 1
ATOM 5560 O O . TRP A 1 709 ? -2.252 7.920 12.136 1.00 87.81 709 TRP A O 1
ATOM 5570 N N . MET A 1 710 ? -2.277 7.091 14.229 1.00 83.25 710 MET A N 1
ATOM 5571 C CA . MET A 1 710 ? -0.924 6.556 14.190 1.00 83.25 710 MET A CA 1
ATOM 5572 C C . MET A 1 710 ? -0.809 5.222 14.923 1.00 83.25 710 MET A C 1
ATOM 5574 O O . MET A 1 710 ? -1.513 4.943 15.895 1.00 83.25 710 MET A O 1
ATOM 5578 N N . GLY A 1 711 ? 0.140 4.406 14.478 1.00 77.56 711 GLY A N 1
ATOM 5579 C CA . GLY A 1 711 ? 0.486 3.119 15.060 1.00 77.56 711 GLY A CA 1
ATOM 5580 C C . GLY A 1 711 ? 1.299 3.217 16.347 1.00 77.56 711 GLY A C 1
ATOM 5581 O O . GLY A 1 711 ? 1.767 2.195 16.833 1.00 77.56 711 GLY A O 1
ATOM 5582 N N . GLY A 1 712 ? 1.501 4.411 16.913 1.00 68.31 712 GLY A N 1
ATOM 5583 C CA . GLY A 1 712 ? 2.408 4.600 18.043 1.00 68.31 712 GLY A CA 1
ATOM 5584 C C . GLY A 1 712 ? 3.809 4.143 17.647 1.00 68.31 712 GLY A C 1
ATOM 5585 O O . GLY A 1 712 ? 4.485 4.850 16.919 1.00 68.31 712 GLY A O 1
ATOM 5586 N N . GLY A 1 713 ? 4.185 2.933 18.064 1.00 58.34 713 GLY A N 1
ATOM 5587 C CA . GLY A 1 713 ? 5.514 2.347 17.931 1.00 58.34 713 GLY A CA 1
ATOM 5588 C C . GLY A 1 713 ? 5.976 1.878 16.548 1.00 58.34 713 GLY A C 1
ATOM 5589 O O . GLY A 1 713 ? 7.167 1.808 16.280 1.00 58.34 713 GLY A O 1
ATOM 5590 N N . GLY A 1 714 ? 5.051 1.566 15.645 1.00 64.94 714 GLY A N 1
ATOM 5591 C CA . GLY A 1 714 ? 5.419 1.012 14.342 1.00 64.94 714 GLY A CA 1
ATOM 5592 C C . GLY A 1 714 ? 5.775 2.045 13.282 1.00 64.94 714 GLY A C 1
ATOM 5593 O O . GLY A 1 714 ? 6.027 1.637 12.166 1.00 64.94 714 GLY A O 1
ATOM 5594 N N . GLY A 1 715 ? 5.713 3.353 13.550 1.00 78.25 715 GLY A N 1
ATOM 5595 C CA . GLY A 1 715 ? 5.973 4.375 12.524 1.00 78.25 715 GLY A CA 1
ATOM 5596 C C . GLY A 1 715 ? 4.963 4.397 11.366 1.00 78.25 715 GLY A C 1
ATOM 5597 O O . GLY A 1 715 ? 5.250 4.915 10.290 1.00 78.25 715 GLY A O 1
ATOM 5598 N N . THR A 1 716 ? 3.771 3.824 11.568 1.00 87.00 716 THR A N 1
ATOM 5599 C CA . THR A 1 716 ? 2.645 3.943 10.633 1.00 87.00 716 THR A CA 1
ATOM 5600 C C . THR A 1 716 ? 1.782 5.140 11.014 1.00 87.00 716 THR A C 1
ATOM 5602 O O . THR A 1 716 ? 1.394 5.303 12.170 1.00 87.00 716 THR A O 1
ATOM 5605 N N . PHE A 1 717 ? 1.470 5.986 10.045 1.00 87.75 717 PHE A N 1
ATOM 5606 C CA . PHE A 1 717 ? 0.726 7.224 10.236 1.00 87.75 717 PHE A CA 1
ATOM 5607 C C . PHE A 1 717 ? -0.094 7.540 8.996 1.00 87.75 717 PHE A C 1
ATOM 5609 O O . PHE A 1 717 ? 0.326 7.258 7.870 1.00 87.75 717 PHE A O 1
ATOM 5616 N N . TRP A 1 718 ? -1.238 8.180 9.197 1.00 91.38 718 TRP A N 1
ATOM 5617 C CA . TRP A 1 718 ? -2.028 8.724 8.107 1.00 91.38 718 TRP A CA 1
ATOM 5618 C C . TRP A 1 718 ? -2.851 9.930 8.557 1.00 91.38 718 TRP A C 1
ATOM 5620 O O . TRP A 1 718 ? -3.269 10.031 9.711 1.00 91.38 718 TRP A O 1
ATOM 5630 N N . VAL A 1 719 ? -3.136 10.811 7.604 1.00 90.12 719 VAL A N 1
ATOM 5631 C CA . VAL A 1 719 ? -4.071 11.928 7.736 1.00 90.12 719 VAL A CA 1
ATOM 5632 C C . VAL A 1 719 ? -4.944 12.010 6.486 1.00 90.12 719 VAL A C 1
ATOM 5634 O O . VAL A 1 719 ? -4.472 11.808 5.365 1.00 90.12 719 VAL A O 1
ATOM 5637 N N . VAL A 1 720 ? -6.229 12.294 6.682 1.00 92.81 720 VAL A N 1
ATOM 5638 C CA . VAL A 1 720 ? -7.192 12.592 5.618 1.00 92.81 720 VAL A CA 1
ATOM 5639 C C . VAL A 1 720 ? -7.738 13.992 5.841 1.00 92.81 720 VAL A C 1
ATOM 5641 O O . VAL A 1 720 ? -8.298 14.277 6.898 1.00 92.81 720 VAL A O 1
ATOM 5644 N N . ASP A 1 721 ? -7.609 14.843 4.830 1.00 90.38 721 ASP A N 1
ATOM 5645 C CA . ASP A 1 721 ? -8.203 16.174 4.774 1.00 90.38 721 ASP A CA 1
ATOM 5646 C C . ASP A 1 721 ? -9.437 16.134 3.870 1.00 90.38 721 ASP A C 1
ATOM 5648 O O . ASP A 1 721 ? -9.335 16.031 2.644 1.00 90.38 721 ASP A O 1
ATOM 5652 N N . LYS A 1 722 ? -10.621 16.227 4.482 1.00 90.31 722 LYS A N 1
ATOM 5653 C CA . LYS A 1 722 ? -11.899 16.224 3.766 1.00 90.31 722 LYS A CA 1
ATOM 5654 C C . LYS A 1 722 ? -12.060 17.421 2.841 1.00 90.31 722 LYS A C 1
ATOM 5656 O O . LYS A 1 722 ? -12.664 17.276 1.786 1.00 90.31 722 LYS A O 1
ATOM 5661 N N . ARG A 1 723 ? -11.574 18.599 3.236 1.00 87.38 723 ARG A N 1
ATOM 5662 C CA . ARG A 1 723 ? -11.812 19.848 2.496 1.00 87.38 723 ARG A CA 1
ATOM 5663 C C . ARG A 1 723 ? -11.002 19.892 1.213 1.00 87.38 723 ARG A C 1
ATOM 5665 O O . ARG A 1 723 ? -11.509 20.313 0.181 1.00 87.38 723 ARG A O 1
ATOM 5672 N N . ASN A 1 724 ? -9.756 19.441 1.289 1.00 85.94 724 ASN A N 1
ATOM 5673 C CA . ASN A 1 724 ? -8.841 19.436 0.152 1.00 85.94 724 ASN A CA 1
ATOM 5674 C C . ASN A 1 724 ? -8.874 18.124 -0.656 1.00 85.94 724 ASN A C 1
ATOM 5676 O O . ASN A 1 724 ? -8.224 18.037 -1.703 1.00 85.94 724 ASN A O 1
ATOM 5680 N N . GLU A 1 725 ? -9.655 17.142 -0.187 1.00 89.94 725 GLU A N 1
ATOM 5681 C CA . GLU A 1 725 ? -9.714 15.762 -0.680 1.00 89.94 725 GLU A CA 1
ATOM 5682 C C . GLU A 1 725 ? -8.336 15.101 -0.749 1.00 89.94 725 GLU A C 1
ATOM 5684 O O . GLU A 1 725 ? -7.987 14.431 -1.727 1.00 89.94 725 GLU A O 1
ATOM 5689 N N . THR A 1 726 ? -7.541 15.315 0.297 1.00 92.06 726 THR A N 1
ATOM 5690 C CA . THR A 1 726 ? -6.148 14.876 0.373 1.00 92.06 726 THR A CA 1
ATOM 5691 C C . THR A 1 726 ? -5.987 13.731 1.356 1.00 92.06 726 THR A C 1
ATOM 5693 O O . THR A 1 726 ? -6.626 13.694 2.406 1.00 92.06 726 THR A O 1
ATOM 5696 N N . ILE A 1 727 ? -5.090 12.807 1.036 1.00 93.38 727 ILE A N 1
ATOM 5697 C CA . ILE A 1 727 ? -4.634 11.760 1.948 1.00 93.38 727 ILE A CA 1
ATOM 5698 C C . ILE A 1 727 ? -3.112 11.810 1.954 1.00 93.38 727 ILE A C 1
ATOM 5700 O O . ILE A 1 727 ? -2.507 11.808 0.884 1.00 93.38 727 ILE A O 1
ATOM 5704 N N . ALA A 1 728 ? -2.502 11.809 3.134 1.00 91.81 728 ALA A N 1
ATOM 5705 C CA . ALA A 1 728 ? -1.070 11.588 3.290 1.00 91.81 728 ALA A CA 1
ATOM 5706 C C . ALA A 1 728 ? -0.850 10.409 4.240 1.00 91.81 728 ALA A C 1
ATOM 5708 O O . ALA A 1 728 ? -1.405 10.375 5.338 1.00 91.81 728 ALA A O 1
ATOM 5709 N N . ILE A 1 729 ? -0.066 9.426 3.803 1.00 91.88 729 ILE A N 1
ATOM 5710 C CA . ILE A 1 729 ? 0.232 8.199 4.550 1.00 91.88 729 ILE A CA 1
ATOM 5711 C C . ILE A 1 729 ? 1.743 8.027 4.601 1.00 91.88 729 ILE A C 1
ATOM 5713 O O . ILE A 1 729 ? 2.430 8.293 3.616 1.00 91.88 729 ILE A O 1
ATOM 5717 N N . SER A 1 730 ? 2.248 7.596 5.753 1.00 90.31 730 SER A N 1
ATOM 5718 C CA . SER A 1 730 ? 3.670 7.352 5.99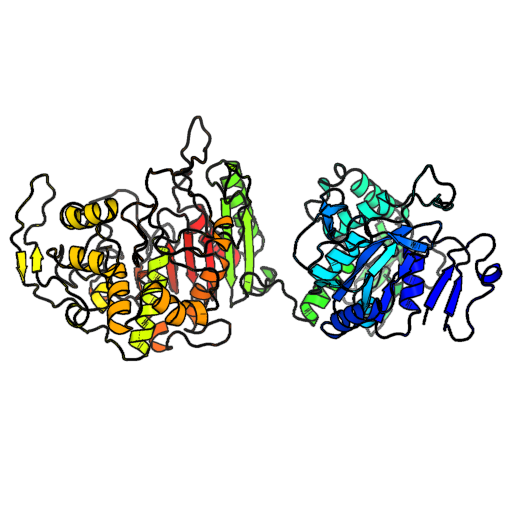9 1.00 90.31 730 SER A CA 1
ATOM 5719 C C . SER A 1 730 ? 3.831 6.054 6.781 1.00 90.31 730 SER A C 1
ATOM 5721 O O . SER A 1 730 ? 3.259 5.917 7.862 1.00 90.31 730 SER A O 1
ATOM 5723 N N . PHE A 1 731 ? 4.547 5.080 6.226 1.00 91.56 731 PHE A N 1
ATOM 5724 C CA . PHE A 1 731 ? 4.780 3.767 6.830 1.00 91.56 731 PHE A CA 1
ATOM 5725 C C . PHE A 1 731 ? 6.284 3.541 6.990 1.00 91.56 731 PHE A C 1
ATOM 5727 O O . PHE A 1 731 ? 6.992 3.399 5.999 1.00 91.56 731 PHE A O 1
ATOM 5734 N N . SER A 1 732 ? 6.758 3.432 8.226 1.00 89.31 732 SER A N 1
ATOM 5735 C CA . SER A 1 732 ? 8.088 2.915 8.571 1.00 89.31 732 SER A CA 1
ATOM 5736 C C . SER A 1 732 ? 7.955 1.735 9.545 1.00 89.31 732 SER A C 1
ATOM 5738 O O . SER A 1 732 ? 6.856 1.203 9.704 1.00 89.31 732 SER A O 1
ATOM 5740 N N . GLN A 1 733 ? 9.060 1.253 10.124 1.00 87.81 733 GLN A N 1
ATOM 5741 C CA . GLN A 1 733 ? 9.088 0.306 11.254 1.00 87.81 733 GLN A CA 1
ATOM 5742 C C . GLN A 1 733 ? 10.317 0.603 12.135 1.00 87.81 733 GLN A C 1
ATOM 5744 O O . GLN A 1 733 ? 11.217 -0.228 12.291 1.00 87.81 733 GLN A O 1
ATOM 5749 N N . SER A 1 734 ? 10.394 1.823 12.670 1.00 81.25 734 SER A N 1
ATOM 5750 C CA . SER A 1 734 ? 11.530 2.285 13.479 1.00 81.25 734 SER A CA 1
ATOM 5751 C C . SER A 1 734 ? 11.084 3.111 14.695 1.00 81.25 734 SER A C 1
ATOM 5753 O O . SER A 1 734 ? 10.229 3.985 14.569 1.00 81.25 734 SER A O 1
ATOM 5755 N N . PHE A 1 735 ? 11.694 2.853 15.854 1.00 75.06 735 PHE A N 1
ATOM 5756 C CA . PHE A 1 735 ? 11.589 3.621 17.102 1.00 75.06 735 PHE A CA 1
ATOM 5757 C C . PHE A 1 735 ? 12.864 4.451 17.355 1.00 75.06 735 PHE A C 1
ATOM 5759 O O . PHE A 1 735 ? 13.878 4.227 16.705 1.00 75.06 735 PHE A O 1
ATOM 5766 N N . GLY A 1 736 ? 12.843 5.380 18.321 1.00 57.88 736 GLY A N 1
ATOM 5767 C CA . GLY A 1 736 ? 14.065 5.914 18.962 1.00 57.88 736 GLY A CA 1
ATOM 5768 C C . GLY A 1 736 ? 14.906 6.970 18.212 1.00 57.88 736 GLY A C 1
ATOM 5769 O O . GLY A 1 736 ? 15.817 7.531 18.825 1.00 57.88 736 GLY A O 1
ATOM 5770 N N . GLY A 1 737 ? 14.609 7.273 16.937 1.00 57.06 737 GLY A N 1
ATOM 5771 C CA . GLY A 1 737 ? 15.324 8.264 16.100 1.00 57.06 737 GLY A CA 1
ATOM 5772 C C . GLY A 1 737 ? 15.245 9.730 16.591 1.00 57.06 737 GLY A C 1
ATOM 5773 O O . GLY A 1 737 ? 14.569 10.009 17.585 1.00 57.06 737 GLY A O 1
ATOM 5774 N N . ARG A 1 738 ? 15.919 10.697 15.916 1.00 45.16 738 ARG A N 1
ATOM 5775 C CA . ARG A 1 738 ? 15.720 12.152 16.196 1.00 45.16 738 ARG A CA 1
ATOM 5776 C C . ARG A 1 738 ? 14.215 12.424 16.147 1.00 45.16 738 ARG A C 1
ATOM 5778 O O . ARG A 1 738 ? 13.605 12.118 15.136 1.00 45.16 738 ARG A O 1
ATOM 5785 N N . GLY A 1 739 ? 13.634 12.953 17.226 1.00 46.94 739 GLY A N 1
ATOM 5786 C CA . GLY A 1 739 ? 12.211 13.314 17.237 1.00 46.94 739 GLY A CA 1
ATOM 5787 C C . GLY A 1 739 ? 11.274 12.123 16.999 1.00 46.94 739 GLY A C 1
ATOM 5788 O O . GLY A 1 739 ? 10.556 12.069 16.006 1.00 46.94 739 GLY A O 1
ATOM 5789 N N . SER A 1 740 ? 11.312 11.144 17.911 1.00 39.47 740 SER A N 1
ATOM 5790 C CA . SER A 1 740 ? 10.468 9.937 17.964 1.00 39.47 740 SER A CA 1
ATOM 5791 C C . SER A 1 740 ? 9.197 9.973 17.099 1.00 39.47 740 SER A C 1
ATOM 5793 O O . SER A 1 740 ? 8.284 10.730 17.416 1.00 39.47 740 SER A O 1
ATOM 5795 N N . LEU A 1 741 ? 9.098 9.091 16.092 1.00 45.09 741 LEU A N 1
ATOM 5796 C CA . LEU A 1 741 ? 7.868 8.622 15.412 1.00 45.09 741 LEU A CA 1
ATOM 5797 C C . LEU A 1 741 ? 6.965 9.669 14.747 1.00 45.09 741 LEU A C 1
ATOM 5799 O O . LEU A 1 741 ? 6.016 9.305 14.050 1.00 45.09 741 LEU A O 1
ATOM 5803 N N . THR A 1 742 ? 7.217 10.950 14.977 1.00 49.56 742 THR A N 1
ATOM 5804 C CA . THR A 1 742 ? 6.267 11.996 14.677 1.00 49.56 742 THR A CA 1
ATOM 5805 C C . THR A 1 742 ? 6.773 12.984 13.666 1.00 49.56 742 THR A C 1
ATOM 5807 O O . THR A 1 742 ? 5.931 13.532 12.977 1.00 49.56 742 THR A O 1
ATOM 5810 N N . ASP A 1 743 ? 8.075 13.191 13.525 1.00 51.31 743 ASP A N 1
ATOM 5811 C CA . ASP A 1 743 ? 8.551 14.294 12.696 1.00 51.31 743 ASP A CA 1
ATOM 5812 C C . ASP A 1 743 ? 8.410 13.953 11.208 1.00 51.31 743 ASP A C 1
ATOM 5814 O O . ASP A 1 743 ? 7.558 14.561 10.583 1.00 51.31 743 ASP A O 1
ATOM 5818 N N . THR A 1 744 ? 8.961 12.856 10.676 1.00 50.72 744 THR A N 1
ATOM 5819 C CA . THR A 1 744 ? 8.778 12.478 9.250 1.00 50.72 744 THR A CA 1
ATOM 5820 C C . THR A 1 744 ? 7.316 12.336 8.797 1.00 50.72 744 THR A C 1
ATOM 5822 O O . THR A 1 744 ? 6.947 12.665 7.667 1.00 50.72 744 THR A O 1
ATOM 5825 N N . ALA A 1 745 ? 6.448 11.826 9.673 1.00 51.69 745 ALA A N 1
ATOM 5826 C CA . ALA A 1 745 ? 5.035 11.619 9.370 1.00 51.69 745 ALA A CA 1
ATOM 5827 C C . ALA A 1 745 ? 4.184 12.896 9.530 1.00 51.69 745 ALA A C 1
ATOM 5829 O O . ALA A 1 745 ? 3.268 13.126 8.735 1.00 51.69 745 ALA A O 1
ATOM 5830 N N . LYS A 1 746 ? 4.491 13.752 10.519 1.00 56.62 746 LYS A N 1
ATOM 5831 C CA . LYS A 1 746 ? 3.914 15.106 10.631 1.00 56.62 746 LYS A CA 1
ATOM 5832 C C . LYS A 1 746 ? 4.422 15.993 9.496 1.00 56.62 746 LYS A C 1
ATOM 5834 O O . LYS A 1 746 ? 3.636 16.750 8.931 1.00 56.62 746 LYS A O 1
ATOM 5839 N N . ASP A 1 747 ? 5.686 15.846 9.122 1.00 61.06 747 ASP A N 1
ATOM 5840 C CA . ASP A 1 747 ? 6.349 16.543 8.029 1.00 61.06 747 ASP A CA 1
ATOM 5841 C C . ASP A 1 747 ? 5.658 16.237 6.706 1.00 61.06 747 ASP A C 1
ATOM 5843 O O . ASP A 1 747 ? 5.412 17.156 5.935 1.00 61.06 747 ASP A O 1
ATOM 5847 N N . ALA A 1 748 ? 5.217 14.994 6.469 1.00 63.91 748 ALA A N 1
ATOM 5848 C CA . ALA A 1 748 ? 4.410 14.672 5.293 1.00 63.91 748 ALA A CA 1
ATOM 5849 C C . ALA A 1 748 ? 3.144 15.542 5.194 1.00 63.91 748 ALA A C 1
ATOM 5851 O O . ALA A 1 748 ? 2.853 16.072 4.125 1.00 63.91 748 ALA A O 1
ATOM 5852 N N . SER A 1 749 ? 2.420 15.756 6.298 1.00 68.12 749 SER A N 1
ATOM 5853 C CA . SER A 1 749 ? 1.259 16.660 6.310 1.00 68.12 749 SER A CA 1
ATOM 5854 C C . SER A 1 749 ? 1.669 18.115 6.060 1.00 68.12 749 SER A C 1
ATOM 5856 O O . SER A 1 749 ? 1.028 18.804 5.271 1.00 68.12 749 SER A O 1
ATOM 5858 N N . VAL A 1 750 ? 2.754 18.577 6.688 1.00 69.62 750 VAL A N 1
ATOM 5859 C CA . VAL A 1 750 ? 3.266 19.952 6.540 1.00 69.62 750 VAL A CA 1
ATOM 5860 C C . VAL A 1 750 ? 3.717 20.232 5.105 1.00 69.62 750 VAL A C 1
ATOM 5862 O O . VAL A 1 750 ? 3.361 21.263 4.539 1.00 69.62 750 VAL A O 1
ATOM 5865 N N . PHE A 1 751 ? 4.453 19.313 4.481 1.00 69.56 751 PHE A N 1
ATOM 5866 C CA . PHE A 1 751 ? 4.928 19.450 3.106 1.00 69.56 751 PHE A CA 1
ATOM 5867 C C . PHE A 1 751 ? 3.787 19.396 2.093 1.00 69.56 751 PHE A C 1
ATOM 5869 O O . PHE A 1 751 ? 3.789 20.170 1.137 1.00 69.56 751 PHE A O 1
ATOM 5876 N N . VAL A 1 752 ? 2.790 18.534 2.312 1.00 72.88 752 VAL A N 1
ATOM 5877 C CA . VAL A 1 752 ? 1.571 18.492 1.490 1.00 72.88 752 VAL A CA 1
ATOM 5878 C C . VAL A 1 752 ? 0.834 19.827 1.559 1.00 72.88 752 VAL A C 1
ATOM 5880 O O . VAL A 1 752 ? 0.399 20.338 0.530 1.00 72.88 752 VAL A O 1
ATOM 5883 N N . GLU A 1 753 ? 0.733 20.432 2.741 1.00 72.69 753 GLU A N 1
ATOM 5884 C CA . GLU A 1 753 ? 0.109 21.745 2.904 1.00 72.69 753 GLU A CA 1
ATOM 5885 C C . GLU A 1 753 ? 0.915 22.871 2.259 1.00 72.69 753 GLU A C 1
ATOM 5887 O O . GLU A 1 753 ? 0.346 23.669 1.516 1.00 72.69 753 GLU A O 1
ATOM 5892 N N . ALA A 1 754 ? 2.228 22.917 2.487 1.00 68.62 754 ALA A N 1
ATOM 5893 C CA . ALA A 1 754 ? 3.104 23.889 1.843 1.00 68.62 754 ALA A CA 1
ATOM 5894 C C . ALA A 1 754 ? 2.983 23.796 0.315 1.00 68.62 754 ALA A C 1
ATOM 5896 O O . ALA A 1 754 ? 2.814 24.810 -0.356 1.00 68.62 754 ALA A O 1
ATOM 5897 N N . ALA A 1 755 ? 2.949 22.578 -0.233 1.00 68.44 755 ALA A N 1
ATOM 5898 C CA . ALA A 1 755 ? 2.752 22.358 -1.660 1.00 68.44 755 ALA A CA 1
ATOM 5899 C C . ALA A 1 755 ? 1.386 22.850 -2.172 1.00 68.44 755 ALA A C 1
ATOM 5901 O O . ALA A 1 755 ? 1.301 23.252 -3.328 1.00 68.44 755 ALA A O 1
ATOM 5902 N N . LEU A 1 756 ? 0.333 22.857 -1.350 1.00 73.06 756 LEU A N 1
ATOM 5903 C CA . LEU A 1 756 ? -0.970 23.427 -1.718 1.00 73.06 756 LEU A CA 1
ATOM 5904 C C . LEU A 1 756 ? -1.020 24.959 -1.611 1.00 73.06 756 LEU A C 1
ATOM 5906 O O . LEU A 1 756 ? -1.852 25.565 -2.276 1.00 73.06 756 LEU A O 1
ATOM 5910 N N . GLN A 1 757 ? -0.183 25.569 -0.764 1.00 70.06 757 GLN A N 1
ATOM 5911 C CA . GLN A 1 757 ? -0.197 27.010 -0.466 1.00 70.06 757 GLN A CA 1
ATOM 5912 C C . GLN A 1 757 ? 0.810 27.841 -1.270 1.00 70.06 757 GLN A C 1
ATOM 5914 O O . GLN A 1 757 ? 0.700 29.059 -1.282 1.00 70.06 757 GLN A O 1
ATOM 5919 N N . SER A 1 758 ? 1.811 27.224 -1.903 1.00 56.09 758 SER A N 1
ATOM 5920 C CA . SER A 1 758 ? 2.830 27.924 -2.710 1.00 56.09 758 SER A CA 1
ATOM 5921 C C . SER A 1 758 ? 2.368 28.301 -4.131 1.00 56.09 758 SER A C 1
ATOM 5923 O O . SER A 1 758 ? 3.198 28.455 -5.024 1.00 56.09 758 SER A O 1
ATOM 5925 N N . ARG A 1 759 ? 1.059 28.418 -4.352 1.00 43.50 759 ARG A N 1
ATOM 5926 C CA . ARG A 1 759 ? 0.417 28.983 -5.545 1.00 43.50 759 ARG A CA 1
ATOM 5927 C C . ARG A 1 759 ? -0.567 30.041 -5.082 1.00 43.50 759 ARG A C 1
ATOM 5929 O O . ARG A 1 759 ? -0.749 31.005 -5.850 1.00 43.50 759 ARG A O 1
#

Radius of gyration: 33.76 Å; chains: 1; bounding box: 66×79×104 Å

InterPro domains:
  IPR001173 Glycosyltransferase 2-like [PF00535] (1-128)
  IPR001466 Beta-lactamase-related [PF00144] (359-738)
  IPR012338 Beta-lactamase/transpeptidase-like [G3DSA:3.40.710.10] (339-756)
  IPR012338 Beta-lactamase/transpeptidase-like [SSF56601] (355-738)
  IPR029044 Nucleotide-diphospho-sugar transferases [G3DSA:3.90.550.10] (1-248)
  IPR029044 Nucleotide-diphospho-sugar transferases [SSF53448] (1-219)
  IPR035992 Ricin B-like lectins [SSF50370] (242-314)
  IPR050789 Diverse Enzymatic Activities [PTHR43283] (353-734)

Organism: Symbiodinium pilosum (NCBI:txid2952)

pLDDT: mean 75.39, std 19.16, range [27.91, 98.69]

Secondary structure (DSSP, 8-state):
-EEEEE-S-SS-GGGG-TT--TTS-EEEEE-SS---HHHHHHHHHHH--SSEEEE--SSEEEPTTTHHHHHHHHHT-SSEEEEEEEEEEPTTT--EES-S-TTEEEEE-TTS-EEEEE-S-SB-SB--TT-EEEEHHHHHHHT-S-TT--SSSSHHHHHHHHHHHTT-EEEEEEEEEEEEPPP-TT-GGG--------HHHHHHHHHHHH-GGGGGGSGGGHHHHHHHHHHHHHTSSS--BPTT-SEEEEEEETTEEEEEE--TTS--TT--EEE-TTS-EEETTSPEEEE-TTS--EEEE-GGG------------HHHHHHHHHHHHTT---EETTEEB--GGGGT--HHHHHHHHHHHHHHHHTTS-SEEEEEEEETTEEEEEEEEEEEETTTTEEP-TT-BEE-GGGHHHHHHHHHHHHHHTTS--TTSBGGGTS----EEES----SSS-----EEE-SS--BHHHHHTT-SS--SS-TTTTHHHHHHHHTTS--SHHHHHHHHHTSPBSS-TTSS---STHHHHHHHHHHHHHSS-HHHHHIIIIIHHHT-TT-BSS--GGGGGGBPPPEEEEEETTEEEEEE---SS-------TT--TTTS---S-EE-HHHHHHHHHHHHHSB-TTS-B-S-HHHHHHHTS-TTGGG--STTS-TTSHHHH---TT------EE-TTS-EEE-S----TT--S-TTEEEEE-GGG-EEEEEETTTTEEEEEEE-EESSTTTTTHHHHHHHHHHHHHHH--

Foldseek 3Di:
DAEAEAQPDVVTVVVVPPPDDPPDPYHYHYDPHRQADQVSQVVRLVPDDDQKDKFADPFKDWDVPLCPLVVVVQVVDQLEKEFEQEFAADPPPRDGDPDDDSQWAWDADLLLFIDIDGDPFFFGQWHPVRIIMHGSVNCVLLVGFDSQQHYDALRRSVSSCSSVLLVHTYGYRNSNYMYGYDADVPDPVRDDPDDDPCNSVSSLVNLLQPVVVSSCVNVNVPVVVVVVVVVVVLQQWWADDPFADLWGFADADPVGTDIDRDPSPPPDPRRQWTADNVRAIAGPVGFHWDADPVNPDIDGHHPVPDDDDDDDDDHDHPSNVSSVVSCVVVVVAPQQLNAGEDAVVVLQFDVVLVVVLQVVQVVCCVLLLFQKKWKWKDFPRHTNDTDIAHALDPVVRHGDHLFFKFQFQQPLLLLLLLLLLLCVQVVLDPQAAALVVQAQADQWAFPDDDDDDDPDPRDIDGAPDGAGNLLLLQQQSQAADPPCPLLVVLLVCQVVLVDQELRSSVNSRRPGHGHDHRPQAHHLHLSQSSSLSSLCRSVVDHSFVSSCVQPQVQQVQPFKGQDGPPVCCVSYGFFFAFADDPNGTHTHGPDDDDQRRSYLRSNQCPSPVNRSNMIGGNSSVVQVLLCLQACHGPVGHHNHDNVLSVQQLDASSVVNDDPQQDGGYPDPPPHDDPDDDDQARGAGSSRWTAHQDGHPDPVSQHDHQKIWDGSQQQLWIKMARNVRNMIMTMGGRYAHGDPGSCCSRSSSSVSRVVRNPVD

Sequence (759 aa):
EIIVVDDASTPPLANKLEGVPPHCKMKVLRHNESLGLMIAKQTGGDAASGAYIGFYDCHVAPAKNWYKETIDLLAAKERRLVVPMIADLDLDTWDEKVHGALTAKCYINFNADFWWYEDESDFIPVISGGLVATTRKWWQDSGGFDPGMRGWGGENTDQSLRAWLCGGDILRARSSHVAHMWRVDSDPRTLSHYHLRHRTDNLARVAAIWFGEFKDKFRDGKLVRTLQRRVMAALCQHGIRLWNSIECFDRLDPTGPIVYFCDITGQNQNQQYVLDTQGLIRHSSGRCVSTNLKATSLAATPCAGARHWEVIEQFVPAETLRYQAAVTRYQLREAVGGFPLVSPSTQGFAEVPLTKLKEAVKNEVSAGALAGAAHMVLRRGRCVLAHADGFANVRAKRPFGLRTLCRLHGCTKPLVAAAFLTLVDKGKVKLSDPISKYIPFSEEVSQKKGRRRKPLQLKARKVKVRPTLRHLLTMTAGLQYQDCRAYAKTMRGIQQRQIKTLAAMCEGLAAQPLQNEPGSCYTYSFCTDMIGRVCEAVSGKRLDKFMQSALLAPLGMQDTYFEVPAKKRKREAVLYDCQRSGGSYVPKVWSQPEKAVPIMSGGGGILTYNDPGMWSTIEDYAKFCHMLFTGKSRSGARILRPETVKALWSDSLAKYGQKDGRLPGWHDADGKAKGGHWDYTGWSLLNTHLTFKQMPSPSKRARVGQTMWMGGGGGTFWVVDKRNETIAISFSQSFGGRGSLTDTAKDASVFVEAALQSR